Protein AF-A0A9Q0C7I3-F1 (afdb_monomer_lite)

Organism: NCBI:txid2022672

InterPro domains:
  IPR010285 DNA helicase Pif1-like, DEAD-box helicase domain [PF05970] (294-351)
  IPR010285 DNA helicase Pif1-like, DEAD-box helicase domain [PF05970] (352-401)
  IPR027417 P-loop containing nucleoside triphosphate hydrolase [G3DSA:3.40.50.300] (268-372)
  IPR027417 P-loop containing nucleoside triphosphate hydrolase [SSF52540] (274-359)
  IPR027417 P-loop containing nucleoside triphosphate hydrolase [SSF52540] (357-584)
  IPR049163 DNA helicase Pif1-like, 2B domain [PF21530] (507-552)

Structure (mmCIF, N/CA/C/O backbone):
data_AF-A0A9Q0C7I3-F1
#
_entry.id   AF-A0A9Q0C7I3-F1
#
loop_
_atom_site.group_PDB
_atom_site.id
_atom_site.type_symbol
_atom_site.label_atom_id
_atom_site.label_alt_id
_atom_site.label_comp_id
_atom_site.label_asym_id
_atom_site.label_entity_id
_atom_site.label_seq_id
_atom_site.pdbx_PDB_ins_code
_atom_site.Cartn_x
_atom_site.Cartn_y
_atom_site.Cartn_z
_atom_site.occupancy
_atom_site.B_iso_or_equiv
_atom_site.auth_seq_id
_atom_site.auth_comp_id
_atom_site.auth_asym_id
_atom_site.auth_atom_id
_atom_site.pdbx_PDB_model_num
ATOM 1 N N . MET A 1 1 ? 15.191 11.460 -2.796 1.00 31.39 1 MET A N 1
ATOM 2 C CA . MET A 1 1 ? 16.298 12.140 -2.092 1.00 31.39 1 MET A CA 1
ATOM 3 C C . MET A 1 1 ? 16.583 11.337 -0.834 1.00 31.39 1 MET A C 1
ATOM 5 O O . MET A 1 1 ? 15.629 10.972 -0.154 1.00 31.39 1 MET A O 1
ATOM 9 N N . VAL A 1 2 ? 17.841 10.972 -0.588 1.00 26.19 2 VAL A N 1
ATOM 10 C CA . VAL A 1 2 ? 18.255 10.354 0.676 1.00 26.19 2 VAL A CA 1
ATOM 11 C C . VAL A 1 2 ? 18.766 11.490 1.557 1.00 26.19 2 VAL A C 1
ATOM 13 O O . VAL A 1 2 ? 19.834 12.026 1.282 1.00 26.19 2 VAL A O 1
ATOM 16 N N . SER A 1 3 ? 17.993 11.907 2.557 1.00 25.56 3 SER A N 1
ATOM 17 C CA . SER A 1 3 ? 18.475 12.860 3.561 1.00 25.56 3 SER A CA 1
ATOM 18 C C . SER A 1 3 ? 19.121 12.071 4.692 1.00 25.56 3 SER A C 1
ATOM 20 O O . SER A 1 3 ? 18.460 11.329 5.416 1.00 25.56 3 SER A O 1
ATOM 22 N N . ILE A 1 4 ? 20.434 12.200 4.840 1.00 27.84 4 ILE A N 1
ATOM 23 C CA . ILE A 1 4 ? 21.172 11.635 5.970 1.00 27.84 4 ILE A CA 1
ATOM 24 C C . ILE A 1 4 ? 21.236 12.733 7.023 1.00 27.84 4 ILE A C 1
ATOM 26 O O . ILE A 1 4 ? 21.999 13.687 6.884 1.00 27.84 4 ILE A O 1
ATOM 30 N N . PHE A 1 5 ? 20.402 12.629 8.057 1.00 24.33 5 PHE A N 1
ATOM 31 C CA . PHE A 1 5 ? 20.504 13.514 9.212 1.00 24.33 5 PHE A CA 1
ATOM 32 C C . PHE A 1 5 ? 21.532 12.966 10.200 1.00 24.33 5 PHE A C 1
ATOM 34 O O . PHE A 1 5 ? 21.528 11.789 10.562 1.00 24.33 5 PHE A O 1
ATOM 41 N N . ARG A 1 6 ? 22.411 13.858 10.654 1.00 29.53 6 ARG A N 1
ATOM 42 C CA . ARG A 1 6 ? 23.309 13.632 11.781 1.00 29.53 6 ARG A CA 1
ATOM 43 C C . ARG A 1 6 ? 22.467 13.612 13.057 1.00 29.53 6 ARG A C 1
ATOM 45 O O . ARG A 1 6 ? 22.020 14.665 13.495 1.00 29.53 6 ARG A O 1
ATOM 52 N N . ALA A 1 7 ? 22.291 12.447 13.675 1.00 23.64 7 ALA A N 1
ATOM 53 C CA . ALA A 1 7 ? 21.997 12.414 15.102 1.00 23.64 7 ALA A CA 1
ATOM 54 C C . ALA A 1 7 ? 23.255 12.928 15.819 1.00 23.64 7 ALA A C 1
ATOM 56 O O . ALA A 1 7 ? 24.345 12.378 15.653 1.00 23.64 7 ALA A O 1
ATOM 57 N N . SER A 1 8 ? 23.154 14.059 16.508 1.00 28.06 8 SER A N 1
ATOM 58 C CA . SER A 1 8 ? 24.233 14.550 17.356 1.00 28.06 8 SER A CA 1
ATOM 59 C C . SER A 1 8 ? 24.378 13.624 18.560 1.00 28.06 8 SER A C 1
ATOM 61 O O . SER A 1 8 ? 23.468 13.544 19.382 1.00 28.06 8 SER A O 1
ATOM 63 N N . ASP A 1 9 ? 25.534 12.969 18.670 1.00 28.48 9 ASP A N 1
ATOM 64 C CA . ASP A 1 9 ? 26.013 12.349 19.903 1.00 28.48 9 ASP A CA 1
ATOM 65 C C . ASP A 1 9 ? 26.082 13.420 21.004 1.00 28.48 9 ASP A C 1
ATOM 67 O O . ASP A 1 9 ? 27.044 14.186 21.088 1.00 28.48 9 ASP A O 1
ATOM 71 N N . GLN A 1 10 ? 25.062 13.494 21.854 1.00 29.67 10 GLN A N 1
ATOM 72 C CA . GLN A 1 10 ? 25.203 14.060 23.191 1.00 29.67 10 GLN A CA 1
ATOM 73 C C . GLN A 1 10 ? 25.074 12.934 24.207 1.00 29.67 10 GLN A C 1
ATOM 75 O O . GLN A 1 10 ? 24.048 12.739 24.850 1.00 29.67 10 GLN A O 1
ATOM 80 N N . SER A 1 11 ? 26.167 12.196 24.369 1.00 26.83 11 SER A N 1
ATOM 81 C CA . SER A 1 11 ? 26.407 11.428 25.581 1.00 26.83 11 SER A CA 1
ATOM 82 C C . SER A 1 11 ? 27.873 11.553 25.993 1.00 26.83 11 SER A C 1
ATOM 84 O O . SER A 1 11 ? 28.754 10.945 25.393 1.00 26.83 11 SER A O 1
ATOM 86 N N . GLN A 1 12 ? 28.049 12.302 27.086 1.00 29.92 12 GLN A N 1
ATOM 87 C CA . GLN A 1 12 ? 29.134 12.277 28.074 1.00 29.92 12 GLN A CA 1
ATOM 88 C C . GLN A 1 12 ? 30.367 13.178 27.879 1.00 29.92 12 GLN A C 1
ATOM 90 O O . GLN A 1 12 ? 31.327 12.838 27.199 1.00 29.92 12 GLN A O 1
ATOM 95 N N . SER A 1 13 ? 30.432 14.215 28.721 1.00 27.03 13 SER A N 1
ATOM 96 C CA . SER A 1 13 ? 31.538 14.357 29.680 1.00 27.03 13 SER A CA 1
ATOM 97 C C . SER A 1 13 ? 31.042 15.058 30.948 1.00 27.03 13 SER A C 1
ATOM 99 O O . SER A 1 13 ? 30.406 16.107 30.868 1.00 27.03 13 SER A O 1
ATOM 101 N N . GLY A 1 14 ? 31.287 14.444 32.105 1.00 26.97 14 GLY A N 1
ATOM 102 C CA . GLY A 1 14 ? 30.760 14.872 33.395 1.00 26.97 14 GLY A CA 1
ATOM 103 C C . GLY A 1 14 ? 31.579 15.923 34.157 1.00 26.97 14 GLY A C 1
ATOM 104 O O . GLY A 1 14 ? 32.750 16.157 33.882 1.00 26.97 14 GLY A O 1
ATOM 105 N N . GLN A 1 15 ? 30.892 16.425 35.192 1.00 30.31 15 GLN A N 1
ATOM 106 C CA . GLN A 1 15 ? 31.330 17.008 36.471 1.00 30.31 15 GLN A CA 1
ATOM 107 C C . GLN A 1 15 ? 32.032 18.380 36.493 1.00 30.31 15 GLN A C 1
ATOM 109 O O . GLN A 1 15 ? 33.245 18.469 36.361 1.00 30.31 15 GLN A O 1
ATOM 114 N N . GLN A 1 16 ? 31.284 19.412 36.922 1.00 26.98 16 GLN A N 1
ATOM 115 C CA . GLN A 1 16 ? 31.350 19.910 38.311 1.00 26.98 16 GLN A CA 1
ATOM 116 C C . GLN A 1 16 ? 30.148 20.816 38.692 1.00 26.98 16 GLN A C 1
ATOM 118 O O . GLN A 1 16 ? 29.908 21.847 38.083 1.00 26.98 16 GLN A O 1
ATOM 123 N N . SER A 1 17 ? 29.435 20.379 39.741 1.00 30.11 17 SER A N 1
ATOM 124 C CA . SER A 1 17 ? 28.739 21.119 40.821 1.00 30.11 17 SER A CA 1
ATOM 125 C C . SER A 1 17 ? 27.754 22.287 40.574 1.00 30.11 17 SER A C 1
ATOM 127 O O . SER A 1 17 ? 28.146 23.398 40.249 1.00 30.11 17 SER A O 1
ATOM 129 N N . GLN A 1 18 ? 26.528 22.012 41.055 1.00 34.16 18 GLN A N 1
ATOM 130 C CA . GLN A 1 18 ? 25.550 22.859 41.770 1.00 34.16 18 GLN A CA 1
ATOM 131 C C . GLN A 1 18 ? 24.755 23.932 41.009 1.00 34.16 18 GLN A C 1
ATOM 133 O O . GLN A 1 18 ? 25.268 24.971 40.616 1.00 34.16 18 GLN A O 1
ATOM 138 N N . GLY A 1 19 ? 23.435 23.714 40.979 1.00 32.53 19 GLY A N 1
ATOM 139 C CA . GLY A 1 19 ? 22.416 24.714 40.669 1.00 32.53 19 GLY A CA 1
ATOM 140 C C . GLY A 1 19 ? 21.242 24.090 39.927 1.00 32.53 19 GLY A C 1
ATOM 141 O O . GLY A 1 19 ? 21.318 23.874 38.726 1.00 32.53 19 GLY A O 1
ATOM 142 N N . SER A 1 20 ? 20.167 23.770 40.644 1.00 45.53 20 SER A N 1
ATOM 143 C CA . SER A 1 20 ? 18.878 23.377 40.075 1.00 45.53 20 SER A CA 1
ATOM 144 C C . SER A 1 20 ? 18.340 24.487 39.165 1.00 45.53 20 SER A C 1
ATOM 146 O O . SER A 1 20 ? 17.873 25.512 39.660 1.00 45.53 20 SER A O 1
ATOM 148 N N . GLN A 1 21 ? 18.392 24.278 37.854 1.00 36.25 21 GLN A N 1
ATOM 149 C CA . GLN A 1 21 ? 17.545 24.981 36.899 1.00 36.25 21 GLN A CA 1
ATOM 150 C C . GLN A 1 21 ? 16.859 23.931 36.036 1.00 36.25 21 GLN A C 1
ATOM 152 O O . GLN A 1 21 ? 17.516 23.172 35.325 1.00 36.25 21 GLN A O 1
ATOM 157 N N . GLU A 1 22 ? 15.534 23.867 36.164 1.00 38.97 22 GLU A N 1
ATOM 158 C CA . GLU A 1 22 ? 14.659 23.209 35.203 1.00 38.97 22 GLU A CA 1
ATOM 159 C C . GLU A 1 22 ? 15.019 23.729 33.812 1.00 38.97 22 GLU A C 1
ATOM 161 O O . GLU A 1 22 ? 14.929 24.927 33.536 1.00 38.97 22 GLU A O 1
ATOM 166 N N . THR A 1 23 ? 15.479 22.841 32.936 1.00 41.00 23 THR A N 1
ATOM 167 C CA . THR A 1 23 ? 15.562 23.150 31.513 1.00 41.00 23 THR A CA 1
ATOM 168 C C . THR A 1 23 ? 14.133 23.332 31.023 1.00 41.00 23 THR A C 1
ATOM 170 O O . THR A 1 23 ? 13.414 22.349 30.858 1.00 41.00 23 THR A O 1
ATOM 173 N N . VAL A 1 24 ? 13.715 24.587 30.861 1.00 42.91 24 VAL A N 1
ATOM 174 C CA . VAL A 1 24 ? 12.433 24.953 30.257 1.00 42.91 24 VAL A CA 1
ATOM 175 C C . VAL A 1 24 ? 12.429 24.393 28.838 1.00 42.91 24 VAL A C 1
ATOM 177 O O . VAL A 1 24 ? 13.184 24.850 27.983 1.00 42.91 24 VAL A O 1
ATOM 180 N N . ILE A 1 25 ? 11.628 23.352 28.625 1.00 49.97 25 ILE A N 1
ATOM 181 C CA . ILE A 1 25 ? 11.340 22.809 27.301 1.00 49.97 25 ILE A CA 1
ATOM 182 C C . ILE A 1 25 ? 10.334 23.769 26.668 1.00 49.97 25 ILE A C 1
ATOM 184 O O . ILE A 1 25 ? 9.225 23.935 27.174 1.00 49.97 25 ILE A O 1
ATOM 188 N N . ASP A 1 26 ? 10.747 24.451 25.604 1.00 52.53 26 ASP A N 1
ATOM 189 C CA . ASP A 1 26 ? 9.880 25.347 24.843 1.00 52.53 26 ASP A CA 1
ATOM 190 C C . ASP A 1 26 ? 9.065 24.524 23.837 1.00 52.53 26 ASP A C 1
ATOM 192 O O . ASP A 1 26 ? 9.422 24.374 22.667 1.00 52.53 26 ASP A O 1
ATOM 196 N N . GLU A 1 27 ? 7.955 23.965 24.323 1.00 40.31 27 GLU A N 1
ATOM 197 C CA . GLU A 1 27 ? 7.018 23.164 23.527 1.00 40.31 27 GLU A CA 1
ATOM 198 C C . GLU A 1 27 ? 6.458 23.937 22.317 1.00 40.31 27 GLU A C 1
ATOM 200 O O . GLU A 1 27 ? 6.069 23.332 21.318 1.00 40.31 27 GLU A O 1
ATOM 205 N N . VAL A 1 28 ? 6.437 25.277 22.373 1.00 41.25 28 VAL A N 1
ATOM 206 C CA . VAL A 1 28 ? 5.952 26.131 21.281 1.00 41.25 28 VAL A CA 1
ATOM 207 C C . VAL A 1 28 ? 6.974 26.183 20.150 1.00 41.25 28 VAL A C 1
ATOM 209 O O . VAL A 1 28 ? 6.591 26.095 18.982 1.00 41.25 28 VAL A O 1
ATOM 212 N N . PHE A 1 29 ? 8.264 26.283 20.471 1.00 42.56 29 PHE A N 1
ATOM 213 C CA . PHE A 1 29 ? 9.329 26.258 19.468 1.00 42.56 29 PHE A CA 1
ATOM 214 C C . PHE A 1 29 ? 9.472 24.869 18.827 1.00 42.56 29 PHE A C 1
ATOM 216 O O . PHE A 1 29 ? 9.542 24.768 17.600 1.00 42.56 29 PHE A O 1
ATOM 223 N N . ASP A 1 30 ? 9.383 23.801 19.625 1.00 44.53 30 ASP A N 1
ATOM 224 C CA . ASP A 1 30 ? 9.404 22.415 19.132 1.00 44.53 30 ASP A CA 1
ATOM 225 C C . ASP A 1 30 ? 8.182 22.087 18.246 1.00 44.53 30 ASP A C 1
ATOM 227 O O . ASP A 1 30 ? 8.297 21.363 17.251 1.00 44.53 30 ASP A O 1
ATOM 231 N N . TYR A 1 31 ? 7.011 22.666 18.539 1.00 41.81 31 TYR A N 1
ATOM 232 C CA . TYR A 1 31 ? 5.816 22.555 17.694 1.00 41.81 31 TYR A CA 1
ATOM 233 C C . TYR A 1 31 ? 5.940 23.332 16.368 1.00 41.81 31 TYR A C 1
ATOM 235 O O . TYR A 1 31 ? 5.395 22.906 15.343 1.00 41.81 31 TYR A O 1
ATOM 243 N N . LEU A 1 32 ? 6.664 24.457 16.355 1.00 37.50 32 LEU A N 1
ATOM 244 C CA . LEU A 1 32 ? 6.878 25.276 15.156 1.00 37.50 32 LEU A CA 1
ATOM 245 C C . LEU A 1 32 ? 7.909 24.662 14.193 1.00 37.50 32 LEU A C 1
ATOM 247 O O . LEU A 1 32 ? 7.682 24.705 12.981 1.00 37.50 32 LEU A O 1
ATOM 251 N N . ASP A 1 33 ? 8.965 24.021 14.702 1.00 41.06 33 ASP A N 1
ATOM 252 C CA . ASP A 1 33 ? 9.995 23.350 13.885 1.00 41.06 33 ASP A CA 1
ATOM 253 C C . ASP A 1 33 ? 9.504 22.045 13.217 1.00 41.06 33 ASP A C 1
ATOM 255 O O . ASP A 1 33 ? 10.132 21.533 12.288 1.00 41.06 33 ASP A O 1
ATOM 259 N N . CYS A 1 34 ? 8.338 21.525 13.619 1.00 38.28 34 CYS A N 1
ATOM 260 C CA . CYS A 1 34 ? 7.758 20.287 13.084 1.00 38.28 34 CYS A CA 1
ATOM 261 C C . CYS A 1 34 ? 6.743 20.480 11.937 1.00 38.28 34 CYS A C 1
ATOM 263 O O . CYS A 1 34 ? 6.121 19.506 11.501 1.00 38.28 34 CYS A O 1
ATOM 265 N N . ARG A 1 35 ? 6.554 21.695 11.398 1.00 36.16 35 ARG A N 1
ATOM 266 C CA . ARG A 1 35 ? 5.652 21.906 10.248 1.00 36.16 35 ARG A CA 1
ATOM 267 C C . ARG A 1 35 ? 6.379 21.787 8.914 1.00 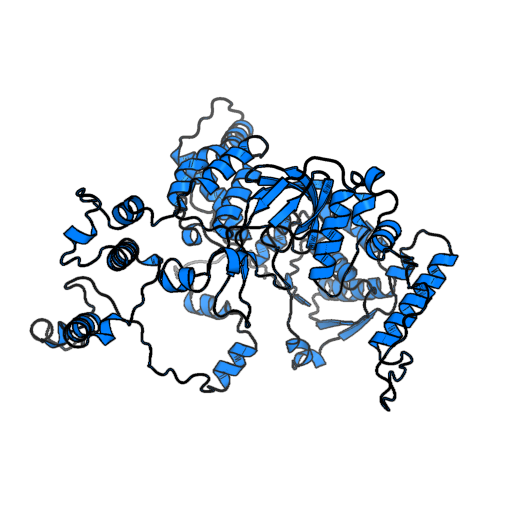36.16 35 ARG A C 1
ATOM 269 O O . ARG A 1 35 ? 7.110 22.679 8.494 1.00 36.16 35 ARG A O 1
ATOM 276 N N . TYR A 1 36 ? 6.067 20.726 8.176 1.00 37.75 36 TYR A N 1
ATOM 277 C CA . TYR A 1 36 ? 6.331 20.667 6.742 1.00 37.75 36 TYR A CA 1
ATOM 278 C C . TYR A 1 36 ? 5.370 21.630 6.027 1.00 37.75 36 TYR A C 1
ATOM 280 O O . TYR A 1 36 ? 4.246 21.265 5.690 1.00 37.75 36 TYR A O 1
ATOM 288 N N . LEU A 1 37 ? 5.775 22.886 5.828 1.00 35.97 37 LEU A N 1
ATOM 289 C CA . LEU A 1 37 ? 5.039 23.791 4.947 1.00 35.97 37 LEU A CA 1
ATOM 290 C C . LEU A 1 37 ? 5.336 23.386 3.499 1.00 35.97 37 LEU A C 1
ATOM 292 O O . LEU A 1 37 ? 6.478 23.461 3.043 1.00 35.97 37 LEU A O 1
ATOM 296 N N . THR A 1 38 ? 4.322 22.933 2.764 1.00 42.56 38 THR A N 1
ATOM 297 C CA . THR A 1 38 ? 4.484 22.684 1.328 1.00 42.56 38 THR A CA 1
ATOM 298 C C . THR A 1 38 ? 4.770 24.006 0.607 1.00 42.56 38 THR A C 1
ATOM 300 O O . THR A 1 38 ? 4.348 25.075 1.053 1.00 42.56 38 THR A O 1
ATOM 303 N N . ALA A 1 39 ? 5.475 23.960 -0.529 1.00 40.97 39 ALA A N 1
ATOM 304 C CA . ALA A 1 39 ? 5.771 25.164 -1.314 1.00 40.97 39 ALA A CA 1
ATOM 305 C C . ALA A 1 39 ? 4.495 25.944 -1.700 1.00 40.97 39 ALA A C 1
ATOM 307 O O . ALA A 1 39 ? 4.523 27.169 -1.770 1.00 40.97 39 ALA A O 1
ATOM 308 N N . LEU A 1 40 ? 3.372 25.241 -1.879 1.00 43.88 40 LEU A N 1
ATOM 309 C CA . LEU A 1 40 ? 2.057 25.826 -2.146 1.00 43.88 40 LEU A CA 1
ATOM 310 C C . LEU A 1 40 ? 1.542 26.643 -0.953 1.00 43.88 40 LEU A C 1
ATOM 312 O O . LEU A 1 40 ? 1.118 27.784 -1.126 1.00 43.88 40 LEU A O 1
ATOM 316 N N . GLU A 1 41 ? 1.648 26.107 0.264 1.00 43.38 41 GLU A N 1
ATOM 317 C CA . GLU A 1 41 ? 1.209 26.816 1.468 1.00 43.38 41 GLU A CA 1
ATOM 318 C C . GLU A 1 41 ? 2.140 27.983 1.836 1.00 43.38 41 GLU A C 1
ATOM 320 O O . GLU A 1 41 ? 1.686 29.015 2.329 1.00 43.38 41 GLU A O 1
ATOM 325 N N . ALA A 1 42 ? 3.436 27.869 1.529 1.00 46.16 42 ALA A N 1
ATOM 326 C CA . ALA A 1 42 ? 4.400 28.945 1.747 1.00 46.16 42 ALA A CA 1
ATOM 327 C C . ALA A 1 42 ? 4.129 30.128 0.810 1.00 46.16 42 ALA A C 1
ATOM 329 O O . ALA A 1 42 ? 4.097 31.271 1.262 1.00 46.16 42 ALA A O 1
ATOM 330 N N . ILE A 1 43 ? 3.865 29.852 -0.473 1.00 48.31 43 ILE A N 1
ATOM 331 C CA . ILE A 1 43 ? 3.477 30.857 -1.472 1.00 48.31 43 ILE A CA 1
ATOM 332 C C . ILE A 1 43 ? 2.146 31.515 -1.082 1.00 48.31 43 ILE A C 1
ATOM 334 O O . ILE A 1 43 ? 2.038 32.739 -1.131 1.00 48.31 43 ILE A O 1
ATOM 338 N N . TRP A 1 44 ? 1.158 30.748 -0.616 1.00 51.50 44 TRP A N 1
ATOM 339 C CA . TRP A 1 44 ? -0.116 31.309 -0.158 1.00 51.50 44 TRP A CA 1
ATOM 340 C C . TRP A 1 44 ? 0.056 32.312 0.993 1.00 51.50 44 TRP A C 1
ATOM 342 O O . TRP A 1 44 ? -0.453 33.434 0.921 1.00 51.50 44 TRP A O 1
ATOM 352 N N . ARG A 1 45 ? 0.829 31.945 2.024 1.00 44.84 45 ARG A N 1
ATOM 353 C CA . ARG A 1 45 ? 1.078 32.817 3.184 1.00 44.84 45 ARG A CA 1
ATOM 354 C C . ARG A 1 45 ? 1.912 34.051 2.836 1.00 44.84 45 ARG A C 1
ATOM 356 O O . ARG A 1 45 ? 1.700 35.100 3.438 1.00 44.84 45 ARG A O 1
ATOM 363 N N . LEU A 1 46 ? 2.839 33.937 1.881 1.00 43.78 46 LEU A N 1
ATOM 364 C CA . LEU A 1 46 ? 3.705 35.038 1.442 1.00 43.78 46 LEU A CA 1
ATOM 365 C C . LEU A 1 46 ? 2.968 36.096 0.620 1.00 43.78 46 LEU A C 1
ATOM 367 O O . LEU A 1 46 ? 3.277 37.278 0.748 1.00 43.78 46 LEU A O 1
ATOM 371 N N . PHE A 1 47 ? 2.014 35.690 -0.218 1.00 50.56 47 PHE A N 1
ATOM 372 C CA . PHE A 1 47 ? 1.357 36.611 -1.147 1.00 50.56 47 PHE A CA 1
ATOM 373 C C . PHE A 1 47 ? -0.046 37.057 -0.720 1.00 50.56 47 PHE A C 1
ATOM 375 O O . PHE A 1 47 ? -0.591 37.949 -1.365 1.00 50.56 47 PHE A O 1
ATOM 382 N N . GLN A 1 48 ? -0.621 36.479 0.348 1.00 46.50 48 GLN A N 1
ATOM 383 C CA . GLN A 1 48 ? -1.959 36.821 0.868 1.00 46.50 48 GLN A CA 1
ATOM 384 C C . GLN A 1 48 ? -3.013 36.985 -0.241 1.00 46.50 48 GLN A C 1
ATOM 386 O O . GLN A 1 48 ? -3.827 37.910 -0.227 1.00 46.50 48 GLN A O 1
ATOM 391 N N . TYR A 1 49 ? -2.995 36.106 -1.243 1.00 48.44 49 TYR A N 1
ATOM 392 C CA . TYR A 1 49 ? -4.020 36.145 -2.277 1.00 48.44 49 TYR A CA 1
ATOM 393 C C . TYR A 1 49 ? -5.385 35.858 -1.637 1.00 48.44 49 TYR A C 1
ATOM 395 O O . TYR A 1 49 ? -5.543 34.876 -0.911 1.00 48.44 49 TYR A O 1
ATOM 403 N N . ASN A 1 50 ? -6.380 36.706 -1.908 1.00 43.06 50 ASN A N 1
ATOM 404 C CA . ASN A 1 50 ? -7.773 36.421 -1.568 1.00 43.06 50 ASN A CA 1
ATOM 405 C C . ASN A 1 50 ? -8.258 35.284 -2.474 1.00 43.06 50 ASN A C 1
ATOM 407 O O . ASN A 1 50 ? -8.602 35.528 -3.628 1.00 43.06 50 ASN A O 1
ATOM 411 N N . ILE A 1 51 ? -8.233 34.044 -1.978 1.00 45.00 51 ILE A N 1
ATOM 412 C CA . ILE A 1 51 ? -8.605 32.864 -2.779 1.00 45.00 51 ILE A CA 1
ATOM 413 C C . ILE A 1 51 ? -10.120 32.609 -2.742 1.00 45.00 51 ILE A C 1
ATOM 415 O O . ILE A 1 51 ? -10.673 32.059 -3.689 1.00 45.00 51 ILE A O 1
ATOM 419 N N . HIS A 1 52 ? -10.824 33.074 -1.704 1.00 43.06 52 HIS A N 1
ATOM 420 C CA . HIS A 1 52 ? -12.266 32.865 -1.570 1.00 43.06 52 HIS A CA 1
ATOM 421 C C . HIS A 1 52 ? -12.987 34.120 -1.080 1.00 43.06 52 HIS A C 1
ATOM 423 O O . HIS A 1 52 ? -12.539 34.797 -0.157 1.00 43.06 52 HIS A O 1
ATOM 429 N N . TYR A 1 53 ? -14.141 34.387 -1.688 1.00 40.25 53 TYR A N 1
ATOM 430 C CA . TYR A 1 53 ? -15.211 35.163 -1.079 1.00 40.25 53 TYR A CA 1
ATOM 431 C C . TYR A 1 53 ? -16.267 34.146 -0.644 1.00 40.25 53 TYR A C 1
ATOM 433 O O . TYR A 1 53 ? -16.802 33.432 -1.491 1.00 40.25 53 TYR A O 1
ATOM 441 N N . SER A 1 54 ? -16.550 34.037 0.652 1.00 38.62 54 SER A N 1
ATOM 442 C CA . SER A 1 54 ? -17.643 33.183 1.123 1.00 38.62 54 SER A CA 1
ATOM 443 C C . SER A 1 54 ? -18.927 33.998 1.101 1.00 38.62 54 SER A C 1
ATOM 445 O O . SER A 1 54 ? -19.087 34.922 1.897 1.00 38.62 54 SER A O 1
ATOM 447 N N . HIS A 1 55 ? -19.827 33.676 0.172 1.00 35.78 55 HIS A N 1
ATOM 448 C CA . HIS A 1 55 ? -21.203 34.151 0.208 1.00 35.78 55 HIS A CA 1
ATOM 449 C C . HIS A 1 55 ? -22.142 32.943 0.313 1.00 35.78 55 HIS A C 1
ATOM 451 O O . HIS A 1 55 ? -22.259 32.190 -0.653 1.00 35.78 55 HIS A O 1
ATOM 457 N N . PRO A 1 56 ? -22.867 32.790 1.434 1.00 47.72 56 PRO A N 1
ATOM 458 C CA . PRO A 1 56 ? -22.821 33.624 2.642 1.00 47.72 56 PRO A CA 1
ATOM 459 C C . PRO A 1 56 ? -21.550 33.399 3.484 1.00 47.72 56 PRO A C 1
ATOM 461 O O . PRO A 1 56 ? -20.874 32.379 3.362 1.00 47.72 56 PRO A O 1
ATOM 464 N N . THR A 1 57 ? -21.221 34.363 4.346 1.00 46.28 57 THR A N 1
ATOM 465 C CA . THR A 1 57 ? -20.143 34.231 5.335 1.00 46.28 57 THR A CA 1
ATOM 466 C C . THR A 1 57 ? -20.503 33.129 6.334 1.00 46.28 57 THR A C 1
ATOM 468 O O . THR A 1 57 ? -21.528 33.230 7.005 1.00 46.28 57 THR A O 1
ATOM 471 N N . VAL A 1 58 ? -19.672 32.091 6.450 1.00 50.47 58 VAL A N 1
ATOM 472 C CA . VAL A 1 58 ? -19.854 31.003 7.425 1.00 50.47 58 VAL A CA 1
ATOM 473 C C . VAL A 1 58 ? -18.858 31.195 8.569 1.00 50.47 58 VAL A C 1
ATOM 475 O O . VAL A 1 58 ? -17.648 31.141 8.356 1.00 50.47 58 VAL A O 1
ATOM 478 N N . GLU A 1 59 ? -19.360 31.419 9.783 1.00 49.47 59 GLU A N 1
ATOM 479 C CA . GLU A 1 59 ? -18.566 31.470 11.017 1.00 49.47 59 GLU A CA 1
ATOM 480 C C . GLU A 1 59 ? -18.949 30.297 11.928 1.00 49.47 59 GLU A C 1
ATOM 482 O O . GLU A 1 59 ? -20.131 29.980 12.064 1.00 49.47 59 GLU A O 1
ATOM 487 N N . ARG A 1 60 ? -17.968 29.667 12.594 1.00 49.03 60 ARG A N 1
ATOM 488 C CA . ARG A 1 60 ? -18.256 28.650 13.620 1.00 49.03 60 ARG A CA 1
ATOM 489 C C . ARG A 1 60 ? -19.000 29.302 14.789 1.00 49.03 60 ARG A C 1
ATOM 491 O O . ARG A 1 60 ? -18.505 30.272 15.368 1.00 49.03 60 ARG A O 1
ATOM 498 N N . LEU A 1 61 ? -20.171 28.763 15.133 1.00 52.31 61 LEU A N 1
ATOM 499 C CA . LEU A 1 61 ? -20.976 29.220 16.263 1.00 52.31 61 LEU A CA 1
ATOM 500 C C . LEU A 1 61 ? -20.364 28.696 17.577 1.00 52.31 61 LEU A C 1
ATOM 502 O O . LEU A 1 61 ? -20.295 27.482 17.750 1.00 52.31 61 LEU A O 1
ATOM 506 N N . PRO A 1 62 ? -19.914 29.562 18.501 1.00 54.00 62 PRO A N 1
ATOM 507 C CA . PRO A 1 62 ? -19.486 29.142 19.832 1.00 54.00 62 PRO A CA 1
ATOM 508 C C . PRO A 1 62 ? -20.685 28.603 20.616 1.00 54.00 62 PRO A C 1
ATOM 510 O O . PRO A 1 62 ? -21.729 29.260 20.654 1.00 54.00 62 PRO A O 1
ATOM 513 N N . ILE A 1 63 ? -20.530 27.422 21.214 1.00 54.91 63 ILE A N 1
ATOM 514 C CA . ILE A 1 63 ? -21.557 26.743 22.009 1.00 54.91 63 ILE A CA 1
ATOM 515 C C . ILE A 1 63 ? -21.073 26.695 23.455 1.00 54.91 63 ILE A C 1
ATOM 517 O O . ILE A 1 63 ? -19.933 26.317 23.708 1.00 54.91 63 ILE A O 1
ATOM 521 N N . ASP A 1 64 ? -21.954 27.056 24.381 1.00 59.91 64 ASP A N 1
ATOM 522 C CA . ASP A 1 64 ? -21.702 27.050 25.818 1.00 59.91 64 ASP A CA 1
ATOM 523 C C . ASP A 1 64 ? -22.891 26.369 26.522 1.00 59.91 64 ASP A C 1
ATOM 525 O O . ASP A 1 64 ? -24.029 26.466 26.047 1.00 59.91 64 ASP A O 1
ATOM 529 N N . LEU A 1 65 ? -22.655 25.701 27.657 1.00 56.38 65 LEU A N 1
ATOM 530 C CA . LEU A 1 65 ? -23.732 25.162 28.497 1.00 56.38 65 LEU A CA 1
ATOM 531 C C . LEU A 1 65 ? -24.512 26.301 29.190 1.00 56.38 65 LEU A C 1
ATOM 533 O O . LEU A 1 65 ? -23.982 27.409 29.347 1.00 56.38 65 LEU A O 1
ATOM 537 N N . PRO A 1 66 ? -25.772 26.076 29.620 1.00 60.12 66 PRO A N 1
ATOM 538 C CA . PRO A 1 66 ? -26.557 27.097 30.309 1.00 60.12 66 PRO A CA 1
ATOM 539 C C . PRO A 1 66 ? -25.806 27.687 31.512 1.00 60.12 66 PRO A C 1
ATOM 541 O O . PRO A 1 66 ? -25.496 26.978 32.463 1.00 60.12 66 PRO A O 1
ATOM 544 N N . PHE A 1 67 ? -25.556 29.001 31.471 1.00 62.28 67 PHE A N 1
ATOM 545 C CA . PHE A 1 67 ? -24.803 29.775 32.475 1.00 62.28 67 PHE A CA 1
ATOM 546 C C . PHE A 1 67 ? -23.290 29.502 32.561 1.00 62.28 67 PHE A C 1
ATOM 548 O O . PHE A 1 67 ? -22.636 30.060 33.440 1.00 62.28 67 PHE A O 1
ATOM 555 N N . GLU A 1 68 ? -22.719 28.734 31.631 1.00 67.06 68 GLU A N 1
ATOM 556 C CA . GLU A 1 68 ? -21.277 28.443 31.564 1.00 67.06 68 GLU A CA 1
ATOM 557 C C . GLU A 1 68 ? -20.564 29.189 30.424 1.00 67.06 68 GLU A C 1
ATOM 559 O O . GLU A 1 68 ? -19.498 28.790 29.962 1.00 67.06 68 GLU A O 1
ATOM 564 N N . ASN A 1 69 ? -21.140 30.294 29.948 1.00 67.75 69 ASN A N 1
ATOM 565 C CA . ASN A 1 69 ? -20.538 31.077 28.879 1.00 67.75 69 ASN A CA 1
ATOM 566 C C . ASN A 1 69 ? -19.322 31.878 29.363 1.00 67.75 69 ASN A C 1
ATOM 568 O O . ASN A 1 69 ? -19.355 32.549 30.397 1.00 67.75 69 ASN A O 1
ATOM 572 N N . ASN A 1 70 ? -18.257 31.877 28.564 1.00 68.31 70 ASN A N 1
ATOM 573 C CA . ASN A 1 70 ? -17.066 32.669 28.857 1.00 68.31 70 ASN A CA 1
ATOM 574 C C . ASN A 1 70 ? -17.343 34.171 28.671 1.00 68.31 70 ASN A C 1
ATOM 576 O O . ASN A 1 70 ? -17.813 34.608 27.619 1.00 68.31 70 ASN A O 1
ATOM 580 N N . ILE A 1 71 ? -17.015 34.981 29.683 1.00 68.44 71 ILE A N 1
ATOM 581 C CA . ILE A 1 71 ? -17.159 36.444 29.651 1.00 68.44 71 ILE A CA 1
ATOM 582 C C . ILE A 1 71 ? -15.772 37.075 29.737 1.00 68.44 71 ILE A C 1
ATOM 584 O O . ILE A 1 71 ? -15.041 36.866 30.702 1.00 68.44 71 ILE A O 1
ATOM 588 N N . VAL A 1 72 ? -15.420 37.885 28.739 1.00 69.00 72 VAL A N 1
ATOM 589 C CA . VAL A 1 72 ? -14.183 38.671 28.752 1.00 69.00 72 VAL A CA 1
ATOM 590 C C . VAL A 1 72 ? -14.448 39.998 29.456 1.00 69.00 72 VAL A C 1
ATOM 592 O O . VAL A 1 72 ? -15.312 40.769 29.042 1.00 69.00 72 VAL A O 1
ATOM 595 N N . PHE A 1 73 ? -13.681 40.283 30.502 1.00 74.81 73 PHE A N 1
ATOM 596 C CA . PHE A 1 73 ? -13.726 41.543 31.238 1.00 74.81 73 PHE A CA 1
ATOM 597 C C . PHE A 1 73 ? -12.309 42.054 31.490 1.00 74.81 73 PHE A C 1
ATOM 599 O O . PHE A 1 73 ? -11.327 41.334 31.318 1.00 74.81 73 PHE A O 1
ATOM 606 N N . ARG A 1 74 ? -12.192 43.331 31.852 1.00 73.19 74 ARG A N 1
ATOM 607 C CA . ARG A 1 74 ? -10.903 43.928 32.226 1.00 73.19 74 ARG A CA 1
ATOM 608 C C . ARG A 1 74 ? -10.686 43.773 33.724 1.00 73.19 74 ARG A C 1
ATOM 610 O O . ARG A 1 74 ? -11.635 43.947 34.481 1.00 73.19 74 ARG A O 1
ATOM 617 N N . ASP A 1 75 ? -9.440 43.593 34.150 1.00 70.88 75 ASP A N 1
ATOM 618 C CA . ASP A 1 75 ? -9.075 43.451 35.572 1.00 70.88 75 ASP A CA 1
ATOM 619 C C . ASP A 1 75 ? -9.563 44.603 36.471 1.00 70.88 75 ASP A C 1
ATOM 621 O O . ASP A 1 75 ? -9.695 44.444 37.680 1.00 70.88 75 ASP A O 1
ATOM 625 N N . SER A 1 76 ? -9.856 45.774 35.896 1.00 80.88 76 SER A N 1
ATOM 626 C CA . SER A 1 76 ? -10.380 46.937 36.616 1.00 80.88 76 SER A CA 1
ATOM 627 C C . SER A 1 76 ? -11.910 46.990 36.751 1.00 80.88 76 SER A C 1
ATOM 629 O O . SER A 1 76 ? -12.415 47.930 37.366 1.00 80.88 76 SER A O 1
ATOM 631 N N . GLN A 1 77 ? -12.667 46.041 36.181 1.00 80.06 77 GLN A N 1
ATOM 632 C CA . GLN A 1 77 ? -14.135 46.061 36.207 1.00 80.06 77 GLN A CA 1
ATOM 633 C C . GLN A 1 77 ? -14.725 45.363 37.448 1.00 80.06 77 GLN A C 1
ATOM 635 O O . GLN A 1 77 ? -14.342 44.234 37.760 1.00 80.06 77 GLN A O 1
ATOM 640 N N . PRO A 1 78 ? -15.711 45.975 38.133 1.00 83.94 78 PRO A N 1
ATOM 641 C CA . PRO A 1 78 ? -16.409 45.334 39.245 1.00 83.94 78 PRO A CA 1
ATOM 642 C C . PRO A 1 78 ? -17.240 44.120 38.796 1.00 83.94 78 PRO A C 1
ATOM 644 O O . PRO A 1 78 ? -18.087 44.221 37.908 1.00 83.94 78 PRO A O 1
ATOM 647 N N . LEU A 1 79 ? -17.079 42.980 39.478 1.00 76.31 79 LEU A N 1
ATOM 648 C CA . LEU A 1 79 ? -17.810 41.735 39.177 1.00 76.31 79 LEU A CA 1
ATOM 649 C C . LEU A 1 79 ? -19.340 41.878 39.268 1.00 76.31 79 LEU A C 1
ATOM 651 O O . LEU A 1 79 ? -20.068 41.240 38.510 1.00 76.31 79 LEU A O 1
ATOM 655 N N . SER A 1 80 ? -19.844 42.741 40.155 1.00 78.75 80 SER A N 1
ATOM 656 C CA . SER A 1 80 ? -21.281 43.027 40.280 1.00 78.75 80 SER A CA 1
ATOM 657 C C . SER A 1 80 ? -21.859 43.714 39.038 1.00 78.75 80 SER A C 1
ATOM 659 O O . SER A 1 80 ? -23.005 43.458 38.667 1.00 78.75 80 SER A O 1
ATOM 661 N N . GLU A 1 81 ? -21.068 44.550 38.369 1.00 78.19 81 GLU A N 1
ATOM 662 C CA . GLU A 1 81 ? -21.439 45.226 37.124 1.00 78.19 81 GLU A CA 1
ATOM 663 C C . GLU A 1 81 ? -21.418 44.243 35.945 1.00 78.19 81 GLU A C 1
ATOM 665 O O . GLU A 1 81 ? -22.324 44.238 35.116 1.00 78.19 81 GLU A O 1
ATOM 670 N N . ILE A 1 82 ? -20.451 43.320 35.927 1.00 74.25 82 ILE A N 1
ATOM 671 C CA . ILE A 1 82 ? -20.352 42.258 34.915 1.00 74.25 82 ILE A CA 1
ATOM 672 C C . ILE A 1 82 ? -21.548 41.293 35.000 1.00 74.25 82 ILE A C 1
ATOM 674 O O . ILE A 1 82 ? -22.135 40.959 33.970 1.00 74.25 82 ILE A O 1
ATOM 678 N N . ALA A 1 83 ? -21.944 40.889 36.213 1.00 70.62 83 ALA A N 1
ATOM 679 C CA . ALA A 1 83 ? -23.046 39.947 36.447 1.00 70.62 83 ALA A CA 1
ATOM 680 C C . ALA A 1 83 ? -24.446 40.548 36.200 1.00 70.62 83 ALA A C 1
ATOM 682 O O . ALA A 1 83 ? -25.399 39.827 35.878 1.00 70.62 83 ALA A O 1
ATOM 683 N N . SER A 1 84 ? -24.582 41.868 36.364 1.00 73.69 84 SER A N 1
ATOM 684 C CA . SER A 1 84 ? -25.831 42.600 36.120 1.00 73.69 84 SER A CA 1
ATOM 685 C C . SER A 1 84 ? -25.966 43.112 34.683 1.00 73.69 84 SER A C 1
ATOM 687 O O . SER A 1 84 ? -27.069 43.486 34.285 1.00 73.69 84 SER A O 1
ATOM 689 N N . ASN A 1 85 ? -24.894 43.076 33.885 1.00 73.75 85 ASN A N 1
ATOM 690 C CA . ASN A 1 85 ? -24.920 43.488 32.487 1.00 73.75 85 ASN A CA 1
ATOM 691 C C . ASN A 1 85 ? -25.712 42.481 31.619 1.00 73.75 85 ASN A C 1
ATOM 693 O O . ASN A 1 85 ? -25.295 41.328 31.471 1.00 73.75 85 ASN A O 1
ATOM 697 N N . PRO A 1 86 ? -26.821 42.899 30.978 1.00 67.19 86 PRO A N 1
ATOM 698 C CA . PRO A 1 86 ? -27.610 42.033 30.102 1.00 67.19 86 PRO A CA 1
ATOM 699 C C . PRO A 1 86 ? -26.822 41.503 28.898 1.00 67.19 86 PRO A C 1
ATOM 701 O O . PRO A 1 86 ? -27.097 40.403 28.424 1.00 67.19 86 PRO A O 1
ATOM 704 N N . ALA A 1 87 ? -25.823 42.252 28.417 1.00 63.75 87 ALA A N 1
ATOM 705 C CA . ALA A 1 87 ? -24.976 41.835 27.302 1.00 63.75 87 ALA A CA 1
ATOM 706 C C . ALA A 1 87 ? -24.075 40.643 27.663 1.00 63.75 87 ALA A C 1
ATOM 708 O O . ALA A 1 87 ? -23.756 39.848 26.788 1.00 63.75 87 ALA A O 1
ATOM 709 N N . SER A 1 88 ? -23.741 40.457 28.946 1.00 66.25 88 SER A N 1
ATOM 710 C CA . SER A 1 88 ? -22.970 39.302 29.432 1.00 66.25 88 SER A CA 1
ATOM 711 C C . SER A 1 88 ? -23.753 37.983 29.369 1.00 66.25 88 SER A C 1
ATOM 713 O O . SER A 1 88 ? -23.162 36.912 29.466 1.00 66.25 88 SER A O 1
ATOM 715 N N . ARG A 1 89 ? -25.086 38.056 29.227 1.00 64.56 89 ARG A N 1
ATOM 716 C CA . ARG A 1 89 ? -25.988 36.895 29.108 1.00 64.56 89 ARG A CA 1
ATOM 717 C C . ARG A 1 89 ? -26.325 36.548 27.659 1.00 64.56 89 ARG A C 1
ATOM 719 O O . ARG A 1 89 ? -26.954 35.523 27.404 1.00 64.56 89 ARG A O 1
ATOM 726 N N . ARG A 1 90 ? -25.961 37.416 26.711 1.00 68.25 90 ARG A N 1
ATOM 727 C CA . ARG A 1 90 ? -26.263 37.233 25.294 1.00 68.25 90 ARG A CA 1
ATOM 728 C C . ARG A 1 90 ? -25.026 36.697 24.584 1.00 68.25 90 ARG A C 1
ATOM 730 O O . ARG A 1 90 ? -24.053 37.418 24.394 1.00 68.25 90 ARG A O 1
ATOM 737 N N . THR A 1 91 ? -25.073 35.431 24.199 1.00 72.88 91 THR A N 1
ATOM 738 C CA . THR A 1 91 ? -24.017 34.751 23.448 1.00 72.88 91 THR A CA 1
ATOM 739 C C . THR A 1 91 ? -24.393 34.704 21.969 1.00 72.88 91 THR A C 1
ATOM 741 O O . THR A 1 91 ? -25.541 34.970 21.596 1.00 72.88 91 THR A O 1
ATOM 744 N N . LYS A 1 92 ? -23.438 34.350 21.098 1.00 65.44 92 LYS A N 1
ATOM 745 C CA . LYS A 1 92 ? -23.767 34.087 19.688 1.00 65.44 92 LYS A CA 1
ATOM 746 C C . LYS A 1 92 ? -24.807 32.955 19.580 1.00 65.44 92 LYS A C 1
ATOM 748 O O . LYS A 1 92 ? -25.694 33.051 18.740 1.00 65.44 92 LYS A O 1
ATOM 753 N N . LEU A 1 93 ? -24.758 31.956 20.470 1.00 67.56 93 LEU A N 1
ATOM 754 C CA . LEU A 1 93 ? -25.730 30.861 20.545 1.00 67.56 93 LEU A CA 1
ATOM 755 C C . LEU A 1 93 ? -27.139 31.327 20.953 1.00 67.56 93 LEU A C 1
ATOM 757 O O . LEU A 1 93 ? -28.109 30.975 20.291 1.00 67.56 93 LEU A O 1
ATOM 761 N N . THR A 1 94 ? -27.288 32.159 21.989 1.00 72.69 94 THR A N 1
ATOM 762 C CA . THR A 1 94 ? -28.630 32.631 22.387 1.00 72.69 94 THR A CA 1
ATOM 763 C C . THR A 1 94 ? -29.218 33.618 21.380 1.00 72.69 94 THR A C 1
ATOM 765 O O . THR A 1 94 ? -30.416 33.580 21.110 1.00 72.69 94 THR A O 1
ATOM 768 N N . ALA A 1 95 ? -28.378 34.428 20.729 1.00 73.31 95 ALA A N 1
ATOM 769 C CA . ALA A 1 95 ? -28.800 35.237 19.586 1.00 73.31 95 ALA A CA 1
ATOM 770 C C . ALA A 1 95 ? -29.204 34.377 18.373 1.00 73.31 95 ALA A C 1
ATOM 772 O O . ALA A 1 95 ? -30.098 34.759 17.619 1.00 73.31 95 ALA A O 1
ATOM 773 N N . TRP A 1 96 ? -28.585 33.207 18.194 1.00 64.62 96 TRP A N 1
ATOM 774 C CA . TRP A 1 96 ? -28.979 32.240 17.174 1.00 64.62 96 TRP A CA 1
ATOM 775 C C . TRP A 1 96 ? -30.343 31.603 17.469 1.00 64.62 96 TRP A C 1
ATOM 777 O O . TRP A 1 96 ? -31.134 31.408 16.549 1.00 64.62 96 TRP A O 1
ATOM 787 N N . PHE A 1 97 ? -30.680 31.343 18.734 1.00 74.31 97 PHE A N 1
ATOM 788 C CA . PHE A 1 97 ? -32.026 30.896 19.116 1.00 74.31 97 PHE A CA 1
ATOM 789 C C . PHE A 1 97 ? -33.093 31.957 18.833 1.00 74.31 97 PHE A C 1
ATOM 791 O O . PHE A 1 97 ? -34.123 31.634 18.240 1.00 74.31 97 PHE A O 1
ATOM 798 N N . ASP A 1 98 ? -32.821 33.224 19.167 1.00 77.50 98 ASP A N 1
ATOM 799 C CA . ASP A 1 98 ? -33.705 34.348 18.822 1.00 77.50 98 ASP A CA 1
ATOM 800 C C . ASP A 1 98 ? -33.941 34.421 17.299 1.00 77.50 98 ASP A C 1
ATOM 802 O O . ASP A 1 98 ? -35.057 34.674 16.831 1.00 77.50 98 ASP A O 1
ATOM 806 N N . LEU A 1 99 ? -32.886 34.179 16.514 1.00 68.25 99 LEU A N 1
ATOM 807 C CA . LEU A 1 99 ? -32.937 34.208 15.055 1.00 68.25 99 LEU A CA 1
ATOM 808 C C . LEU A 1 99 ? -33.720 33.014 14.486 1.00 68.25 99 LEU A C 1
ATOM 810 O O . LEU A 1 99 ? -34.579 33.212 13.639 1.00 68.25 99 LEU A O 1
ATOM 814 N N . ASN A 1 100 ? -33.540 31.803 15.017 1.00 58.16 100 ASN A N 1
ATOM 815 C CA . ASN A 1 100 ? -34.346 30.629 14.648 1.00 58.16 100 ASN A CA 1
ATOM 816 C C . ASN A 1 100 ? -35.828 30.753 15.026 1.00 58.16 100 ASN A C 1
ATOM 818 O O . ASN A 1 100 ? -36.693 30.164 14.373 1.00 58.16 100 ASN A O 1
ATOM 822 N N . ALA A 1 101 ? -36.137 31.498 16.090 1.00 74.88 101 ALA A N 1
ATOM 823 C CA . ALA A 1 101 ? -37.511 31.764 16.502 1.00 74.88 101 ALA A CA 1
ATOM 824 C C . ALA A 1 101 ? -38.220 32.760 15.570 1.00 74.88 101 ALA A C 1
ATOM 826 O O . ALA A 1 101 ? -39.441 32.701 15.425 1.00 74.88 101 ALA A O 1
ATOM 827 N N . SER A 1 102 ? -37.466 33.667 14.943 1.00 76.25 102 SER A N 1
ATOM 828 C CA . SER A 1 102 ? -38.000 34.772 14.139 1.00 76.25 102 SER A CA 1
ATOM 829 C C . SER A 1 102 ? -37.855 34.581 12.625 1.00 76.25 102 SER A C 1
ATOM 831 O O . SER A 1 102 ? -38.657 35.139 11.877 1.00 76.25 102 SER A O 1
ATOM 833 N N . ASP A 1 103 ? -36.898 33.769 12.173 1.00 67.81 103 ASP A N 1
ATOM 834 C CA . ASP A 1 103 ? -36.612 33.506 10.764 1.00 67.81 103 ASP A CA 1
ATOM 835 C C . ASP A 1 103 ? -36.665 31.993 10.454 1.00 67.81 103 ASP A C 1
ATOM 837 O O . ASP A 1 103 ? -35.814 31.224 10.908 1.00 67.81 103 ASP A O 1
ATOM 841 N N . PRO A 1 104 ? -37.644 31.529 9.657 1.00 67.81 104 PRO A N 1
ATOM 842 C CA . PRO A 1 104 ? -37.736 30.133 9.237 1.00 67.81 104 PRO A CA 1
ATOM 843 C C . PRO A 1 104 ? -36.523 29.627 8.444 1.00 67.81 104 PRO A C 1
ATOM 845 O O . PRO A 1 104 ? -36.241 28.433 8.498 1.00 67.81 104 PRO A O 1
ATOM 848 N N . ALA A 1 105 ? -35.809 30.499 7.723 1.00 51.28 105 ALA A N 1
ATOM 849 C CA . ALA A 1 105 ? -34.643 30.119 6.924 1.00 51.28 105 ALA A CA 1
ATOM 850 C C . ALA A 1 105 ? -33.390 29.900 7.786 1.00 51.28 105 ALA A C 1
ATOM 852 O O . ALA A 1 105 ? -32.521 29.109 7.423 1.00 51.28 105 ALA A O 1
ATOM 853 N N . ALA A 1 106 ? -33.321 30.542 8.957 1.00 55.00 106 ALA A N 1
ATOM 854 C CA . ALA A 1 106 ? -32.247 30.332 9.923 1.00 55.00 106 ALA A CA 1
ATOM 855 C C . ALA A 1 106 ? -32.183 28.867 10.394 1.00 55.00 106 ALA A C 1
ATOM 857 O O . ALA A 1 106 ? -31.100 28.309 10.546 1.00 55.00 106 ALA A O 1
ATOM 858 N N . LYS A 1 107 ? -33.330 28.182 10.469 1.00 55.34 107 LYS A N 1
ATOM 859 C CA . LYS A 1 107 ? -33.427 26.768 10.880 1.00 55.34 107 LYS A CA 1
ATOM 860 C C . LYS A 1 107 ? -32.666 25.791 9.975 1.00 55.34 107 LYS A C 1
ATOM 862 O O . LYS A 1 107 ? -32.536 24.624 10.325 1.00 55.34 107 LYS A O 1
ATOM 867 N N . LEU A 1 108 ? -32.175 26.262 8.828 1.00 50.94 108 LEU A N 1
ATOM 868 C CA . LEU A 1 108 ? -31.460 25.485 7.818 1.00 50.94 108 LEU A CA 1
ATOM 869 C C . LEU A 1 108 ? -29.927 25.683 7.860 1.00 50.94 108 LEU A C 1
ATOM 871 O O . LEU A 1 108 ? -29.230 25.136 7.010 1.00 50.94 108 LEU A O 1
ATOM 875 N N . LEU A 1 109 ? -29.375 26.456 8.810 1.00 48.47 109 LEU A N 1
ATOM 876 C CA . LEU A 1 109 ? -27.927 26.727 8.923 1.00 48.47 109 LEU A CA 1
ATOM 877 C C . LEU A 1 109 ? -27.308 25.957 10.112 1.00 48.47 109 LEU A C 1
ATOM 879 O O . LEU A 1 109 ? -27.637 26.248 11.262 1.00 48.47 109 LEU A O 1
ATOM 883 N N . THR A 1 110 ? -26.431 24.961 9.884 1.00 52.88 110 THR A N 1
ATOM 884 C CA . THR A 1 110 ? -26.008 24.020 10.959 1.00 52.88 110 THR A CA 1
ATOM 885 C C . THR A 1 110 ? -24.552 23.524 10.874 1.00 52.88 110 THR A C 1
ATOM 887 O O . THR A 1 110 ? -24.101 23.241 9.771 1.00 52.88 110 THR A O 1
ATOM 890 N N . TYR A 1 111 ? -23.870 23.336 12.028 1.00 42.41 111 TYR A N 1
ATOM 891 C CA . TYR A 1 111 ? -22.650 22.502 12.213 1.00 42.41 111 TYR A CA 1
ATOM 892 C C . TYR A 1 111 ? -22.395 22.096 13.689 1.00 42.41 111 TYR A C 1
ATOM 894 O O . TYR A 1 111 ? -22.294 22.976 14.546 1.00 42.41 111 TYR A O 1
ATOM 902 N N . PRO A 1 112 ? -22.241 20.788 13.978 1.00 44.28 112 PRO A N 1
ATOM 903 C CA . PRO A 1 112 ? -21.274 20.281 14.975 1.00 44.28 112 PRO A CA 1
ATOM 904 C C . PRO A 1 112 ? -20.468 19.037 14.503 1.00 44.28 112 PRO A C 1
ATOM 906 O O . PRO A 1 112 ? -20.896 18.317 13.608 1.00 44.28 112 PRO A O 1
ATOM 909 N N . GLU A 1 113 ? -19.290 18.788 15.100 1.00 39.41 113 GLU A N 1
ATOM 910 C CA . GLU A 1 113 ? -18.384 17.659 14.781 1.00 39.41 113 GLU A CA 1
ATOM 911 C C . GLU A 1 113 ? -18.655 16.411 15.672 1.00 39.41 113 GLU A C 1
ATOM 913 O O . GLU A 1 113 ? -19.039 16.578 16.834 1.00 39.41 113 GLU A O 1
ATOM 918 N N . PRO A 1 114 ? -18.388 15.171 15.197 1.00 39.38 114 PRO A N 1
ATOM 919 C CA . PRO A 1 114 ? -18.614 13.913 15.943 1.00 39.38 114 PRO A CA 1
ATOM 920 C C . PRO A 1 114 ? -17.909 13.796 17.305 1.00 39.38 114 PRO A C 1
ATOM 922 O O . PRO A 1 114 ? -18.276 12.986 18.153 1.00 39.38 114 PRO A O 1
ATOM 925 N N . THR A 1 115 ? -16.893 14.622 17.550 1.00 39.81 115 THR A N 1
ATOM 926 C CA . THR A 1 115 ? -16.126 14.665 18.803 1.00 39.81 115 THR A CA 1
ATOM 927 C C . THR A 1 115 ? -16.896 15.282 19.977 1.00 39.81 115 THR A C 1
ATOM 929 O O . THR A 1 115 ? -16.414 15.232 21.108 1.00 39.81 115 THR A O 1
ATOM 932 N N . ALA A 1 116 ? -18.094 15.832 19.746 1.00 43.78 116 ALA A N 1
ATOM 933 C CA . ALA A 1 116 ? -18.906 16.511 20.758 1.00 43.78 116 ALA A CA 1
ATOM 934 C C . ALA A 1 116 ? -19.715 15.580 21.697 1.00 43.78 116 ALA A C 1
ATOM 936 O O . ALA A 1 116 ? -20.426 16.074 22.572 1.00 43.78 116 ALA A O 1
ATOM 937 N N . GLY A 1 117 ? -19.614 14.250 21.570 1.00 53.84 117 GLY A N 1
ATOM 938 C CA . GLY A 1 117 ? -20.247 13.304 22.505 1.00 53.84 117 GLY A CA 1
ATOM 939 C C . GLY A 1 117 ? -21.783 13.343 22.473 1.00 53.84 117 GLY A C 1
ATOM 940 O O . GLY A 1 117 ? -22.369 13.359 21.399 1.00 53.84 117 GLY A O 1
ATOM 941 N N . ASP A 1 118 ? -22.457 13.364 23.629 1.00 58.69 118 ASP A N 1
ATOM 942 C CA . ASP A 1 118 ? -23.935 13.355 23.713 1.00 58.69 118 ASP A CA 1
ATOM 943 C C . ASP A 1 118 ? -24.615 14.526 22.985 1.00 58.69 118 ASP A C 1
ATOM 945 O O . ASP A 1 118 ? -25.719 14.354 22.478 1.00 58.69 118 ASP A O 1
ATOM 949 N N . LEU A 1 119 ? -23.929 15.662 22.820 1.00 51.59 119 LEU A N 1
ATOM 950 C CA . LEU A 1 119 ? -24.402 16.793 22.008 1.00 51.59 119 LEU A CA 1
ATOM 951 C C . LEU A 1 119 ? -24.497 16.462 20.510 1.00 51.59 119 LEU A C 1
ATOM 953 O O . LEU A 1 119 ? -25.348 17.002 19.805 1.00 51.59 119 LEU A O 1
ATOM 957 N N . TYR A 1 120 ? -23.625 15.583 20.011 1.00 56.91 120 TYR A N 1
ATOM 958 C CA . TYR A 1 120 ? -23.686 15.087 18.637 1.00 56.91 120 TYR A CA 1
ATOM 959 C C . TYR A 1 120 ? -24.889 14.152 18.453 1.00 56.91 120 TYR A C 1
ATOM 961 O O . TYR A 1 120 ? -25.657 14.309 17.506 1.00 56.91 120 TYR A O 1
ATOM 969 N N . TYR A 1 121 ? -25.118 13.239 19.400 1.00 59.19 121 TYR A N 1
ATOM 970 C CA . TYR A 1 121 ? -26.236 12.293 19.340 1.00 59.19 121 TYR A CA 1
ATOM 971 C C . TYR A 1 121 ? -27.599 12.968 19.566 1.00 59.19 121 TYR A C 1
ATOM 973 O O . TYR A 1 121 ? -28.568 12.646 18.886 1.00 59.19 121 TYR A O 1
ATOM 981 N N . GLU A 1 122 ? -27.672 13.976 20.437 1.00 64.62 122 GLU A N 1
ATOM 982 C CA . GLU A 1 122 ? -28.858 14.831 20.581 1.00 64.62 122 GLU A CA 1
ATOM 983 C C . GLU A 1 122 ? -29.209 15.506 19.246 1.00 64.62 122 GLU A C 1
ATOM 985 O O . GLU A 1 122 ? -30.368 15.546 18.826 1.00 64.62 122 GLU A O 1
ATOM 990 N N . ARG A 1 123 ? -28.185 15.987 18.529 1.00 61.53 123 ARG A N 1
ATOM 991 C CA . ARG A 1 123 ? -28.340 16.615 17.216 1.00 61.53 123 ARG A CA 1
ATOM 992 C C . ARG A 1 123 ? -28.800 15.626 16.145 1.00 61.53 123 ARG A C 1
ATOM 994 O O . ARG A 1 123 ? -29.610 16.018 15.304 1.00 61.53 123 ARG A O 1
ATOM 1001 N N . MET A 1 124 ? -28.315 14.385 16.183 1.00 53.44 124 MET A N 1
ATOM 1002 C CA . MET A 1 124 ? -28.794 13.311 15.307 1.00 53.44 124 MET A CA 1
ATOM 1003 C C . MET A 1 124 ? -30.280 13.018 15.550 1.00 53.44 124 MET A C 1
ATOM 1005 O O . MET A 1 124 ? -31.047 12.971 14.590 1.00 53.44 124 MET A O 1
ATOM 1009 N N . LEU A 1 125 ? -30.712 12.916 16.813 1.00 59.69 125 LEU A N 1
ATOM 1010 C CA . LEU A 1 125 ? -32.119 12.675 17.172 1.00 59.69 125 LEU A CA 1
ATOM 1011 C C . LEU A 1 125 ? -33.040 13.829 16.776 1.00 59.69 125 LEU A C 1
ATOM 1013 O O . LEU A 1 125 ? -34.167 13.603 16.347 1.00 59.69 125 LEU A O 1
ATOM 1017 N N . LEU A 1 126 ? -32.561 15.071 16.848 1.00 56.41 126 LEU A N 1
ATOM 1018 C CA . LEU A 1 126 ? -33.306 16.250 16.389 1.00 56.41 126 LEU A CA 1
ATOM 1019 C C . LEU A 1 126 ? -33.643 16.217 14.891 1.00 56.41 126 LEU A C 1
ATOM 1021 O O . LEU A 1 126 ? -34.600 16.866 14.472 1.00 56.41 126 LEU A O 1
ATOM 1025 N N . ASN A 1 127 ? -32.858 15.498 14.087 1.00 48.59 127 ASN A N 1
ATOM 1026 C CA . ASN A 1 127 ? -33.106 15.353 12.654 1.00 48.59 127 ASN A CA 1
ATOM 1027 C C . ASN A 1 127 ? -34.079 14.203 12.336 1.00 48.59 127 ASN A C 1
ATOM 1029 O O . ASN A 1 127 ? -34.636 14.188 11.243 1.00 48.59 127 ASN A O 1
ATOM 1033 N N . SER A 1 128 ? -34.312 13.270 13.266 1.00 49.16 128 SER A N 1
ATOM 1034 C CA . SER A 1 128 ? -35.135 12.070 13.054 1.00 49.16 128 SER A CA 1
ATOM 1035 C C . SER A 1 128 ? -36.442 12.060 13.861 1.00 49.16 128 SER A C 1
ATOM 1037 O O . SER A 1 128 ? -37.445 11.507 13.405 1.00 49.16 128 SER A O 1
ATOM 1039 N N . VAL A 1 129 ? -36.494 12.714 15.027 1.00 55.06 129 VAL A N 1
ATOM 1040 C CA . VAL A 1 129 ? -37.693 12.805 15.878 1.00 55.06 129 VAL A CA 1
ATOM 1041 C C . VAL A 1 129 ? -38.524 14.031 15.483 1.00 55.06 129 VAL A C 1
ATOM 1043 O O . VAL A 1 129 ? -38.274 15.163 15.900 1.00 55.06 129 VAL A O 1
ATOM 1046 N N . CYS A 1 130 ? -39.551 13.814 14.659 1.00 45.66 130 CYS A N 1
ATOM 1047 C CA . CYS A 1 130 ? -40.421 14.881 14.164 1.00 45.66 130 CYS A CA 1
ATOM 1048 C C . CYS A 1 130 ? -41.219 15.565 15.286 1.00 45.66 130 CYS A C 1
ATOM 1050 O O . CYS A 1 130 ? -42.064 14.945 15.928 1.00 45.66 130 CYS A O 1
ATOM 1052 N N . GLY A 1 131 ? -41.027 16.878 15.444 1.00 48.81 131 GLY A N 1
ATOM 1053 C CA . GLY A 1 131 ? -41.875 17.712 16.300 1.00 48.81 131 GLY A CA 1
ATOM 1054 C C . GLY A 1 131 ? -41.568 17.641 17.796 1.00 48.81 131 GLY A C 1
ATOM 1055 O O . GLY A 1 131 ? -42.436 18.015 18.581 1.00 48.81 131 GLY A O 1
ATOM 1056 N N . ALA A 1 132 ? -40.366 17.201 18.186 1.00 58.25 132 ALA A N 1
ATOM 1057 C CA . ALA A 1 132 ? -39.924 17.242 19.577 1.00 58.25 132 ALA A CA 1
ATOM 1058 C C . ALA A 1 132 ? -39.963 18.680 20.130 1.00 58.25 132 ALA A C 1
ATOM 1060 O O . ALA A 1 132 ? -39.427 19.619 19.536 1.00 58.25 132 ALA A O 1
ATOM 1061 N N . THR A 1 133 ? -40.611 18.849 21.278 1.00 63.44 133 THR A N 1
ATOM 1062 C CA . THR A 1 133 ? -40.808 20.133 21.969 1.00 63.44 133 THR A CA 1
ATOM 1063 C C . THR A 1 133 ? -40.012 20.241 23.269 1.00 63.44 133 THR A C 1
ATOM 1065 O O . THR A 1 133 ? -40.008 21.294 23.908 1.00 63.44 133 THR A O 1
ATOM 1068 N N . SER A 1 134 ? -39.320 19.168 23.657 1.00 68.69 134 SER A N 1
ATOM 1069 C CA . SER A 1 134 ? -38.489 19.091 24.857 1.00 68.69 134 SER A CA 1
ATOM 1070 C C . SER A 1 134 ? -37.358 18.070 24.699 1.00 68.69 134 SER A C 1
ATOM 1072 O O . SER A 1 134 ? -37.418 17.186 23.846 1.00 68.69 134 SER A O 1
ATOM 1074 N N . PHE A 1 135 ? -36.334 18.186 25.545 1.00 63.97 135 PHE A N 1
ATOM 1075 C CA . PHE A 1 135 ? -35.215 17.240 25.627 1.00 63.97 135 PHE A CA 1
ATOM 1076 C C . PHE A 1 135 ? -35.677 15.808 25.970 1.00 63.97 135 PHE A C 1
ATOM 1078 O O . PHE A 1 135 ? -35.215 14.845 25.364 1.00 63.97 135 PHE A O 1
ATOM 1085 N N . ASP A 1 136 ? -36.667 15.670 26.857 1.00 75.88 136 ASP A N 1
ATOM 1086 C CA . ASP A 1 136 ? -37.237 14.377 27.268 1.00 75.88 136 ASP A CA 1
ATOM 1087 C C . ASP A 1 136 ? -37.900 13.621 26.098 1.00 75.88 136 ASP A C 1
ATOM 1089 O O . ASP A 1 136 ? -37.846 12.390 26.022 1.00 75.88 136 ASP A O 1
ATOM 1093 N N . GLU A 1 137 ? -38.510 14.351 25.156 1.00 64.25 137 GLU A N 1
ATOM 1094 C CA . GLU A 1 137 ? -39.111 13.771 23.946 1.00 64.25 137 GLU A CA 1
ATOM 1095 C C . GLU A 1 137 ? -38.054 13.260 22.956 1.00 64.25 137 GLU A C 1
ATOM 1097 O O . GLU A 1 137 ? -38.312 12.285 22.256 1.00 64.25 137 GLU A O 1
ATOM 1102 N N . LEU A 1 138 ? -36.852 13.848 22.933 1.00 64.44 138 LEU A N 1
ATOM 1103 C CA . LEU A 1 138 ? -35.734 13.368 22.108 1.00 64.44 138 LEU A CA 1
ATOM 1104 C C . LEU A 1 138 ? -35.115 12.079 22.659 1.00 64.44 138 LEU A C 1
ATOM 1106 O O . LEU A 1 138 ? -34.668 11.236 21.888 1.00 64.44 138 LEU A O 1
ATOM 1110 N N . GLN A 1 139 ? -35.109 11.901 23.982 1.00 74.31 139 GLN A N 1
ATOM 1111 C CA . GLN A 1 139 ? -34.591 10.689 24.630 1.00 74.31 139 GLN A CA 1
ATOM 1112 C C . GLN A 1 139 ? -35.583 9.520 24.632 1.00 74.31 139 GLN A C 1
ATOM 1114 O O . GLN A 1 139 ? -35.241 8.433 25.098 1.00 74.31 139 GLN A O 1
ATOM 1119 N N . THR A 1 140 ? -36.811 9.718 24.146 1.00 73.44 140 THR A N 1
ATOM 1120 C CA . THR A 1 140 ? -37.873 8.711 24.223 1.00 73.44 140 THR A CA 1
ATOM 1121 C C . THR A 1 140 ? -38.112 8.047 22.870 1.00 73.44 140 THR A C 1
ATOM 1123 O O . THR A 1 140 ? -38.686 8.644 21.964 1.00 73.44 140 THR A O 1
ATOM 1126 N N . VAL A 1 141 ? -37.753 6.767 22.747 1.00 67.88 141 VAL A N 1
ATOM 1127 C CA . VAL A 1 141 ? -37.954 5.968 21.524 1.00 67.88 141 VAL A CA 1
ATOM 1128 C C . VAL A 1 141 ? -38.960 4.860 21.827 1.00 67.88 141 VAL A C 1
ATOM 1130 O O . VAL A 1 141 ? -38.799 4.107 22.785 1.00 67.88 141 VAL A O 1
ATOM 1133 N N . ASN A 1 142 ? -40.043 4.769 21.045 1.00 71.75 142 ASN A N 1
ATOM 1134 C CA . ASN A 1 142 ? -41.129 3.791 21.244 1.00 71.75 142 ASN A CA 1
ATOM 1135 C C . ASN A 1 142 ? -41.733 3.776 22.671 1.00 71.75 142 ASN A C 1
ATOM 1137 O O . ASN A 1 142 ? -42.169 2.735 23.162 1.00 71.75 142 ASN A O 1
ATOM 1141 N N . GLY A 1 143 ? -41.773 4.933 23.342 1.00 72.56 143 GLY A N 1
ATOM 1142 C CA . GLY A 1 143 ? -42.333 5.079 24.692 1.00 72.56 143 GLY A CA 1
ATOM 1143 C C . GLY A 1 143 ? -41.387 4.699 25.838 1.00 72.56 143 GLY A C 1
ATOM 1144 O O . GLY A 1 143 ? -41.822 4.681 26.989 1.00 72.56 143 GLY A O 1
ATOM 1145 N N . VAL A 1 144 ? -40.112 4.413 25.547 1.00 78.06 144 VAL A N 1
ATOM 1146 C CA . VAL A 1 144 ? -39.059 4.167 26.543 1.00 78.06 144 VAL A CA 1
ATOM 1147 C C . VAL A 1 144 ? -38.085 5.341 26.542 1.00 78.06 144 VAL A C 1
ATOM 1149 O O . VAL A 1 144 ? -37.550 5.688 25.494 1.00 78.06 144 VAL A O 1
ATOM 1152 N N . MET A 1 145 ? -37.867 5.947 27.710 1.00 82.25 145 MET A N 1
ATOM 1153 C CA . MET A 1 145 ? -36.907 7.037 27.903 1.00 82.25 145 MET A CA 1
ATOM 1154 C C . MET A 1 145 ? -35.519 6.461 28.207 1.00 82.25 145 MET A C 1
ATOM 1156 O O . MET A 1 145 ? -35.364 5.686 29.154 1.00 82.25 145 MET A O 1
ATOM 1160 N N . TYR A 1 146 ? -34.530 6.833 27.401 1.00 75.12 146 TYR A N 1
ATOM 1161 C CA . TYR A 1 146 ? -33.137 6.398 27.519 1.00 75.12 146 TYR A CA 1
ATOM 1162 C C . TYR A 1 146 ? -32.308 7.413 28.311 1.00 75.12 146 TYR A C 1
ATOM 1164 O O . TYR A 1 146 ? -32.657 8.590 28.369 1.00 75.12 146 TYR A O 1
ATOM 1172 N N . GLN A 1 147 ? -31.223 6.968 28.957 1.00 75.44 147 GLN A N 1
ATOM 1173 C CA . GLN A 1 147 ? -30.444 7.853 29.837 1.00 75.44 147 GLN A CA 1
ATOM 1174 C C . GLN A 1 147 ? -29.533 8.809 29.066 1.00 75.44 147 GLN A C 1
ATOM 1176 O O . GLN A 1 147 ? -29.228 9.893 29.561 1.00 75.44 147 GLN A O 1
ATOM 1181 N N . THR A 1 148 ? -29.107 8.415 27.865 1.00 72.44 148 THR A N 1
ATOM 1182 C CA . THR A 1 148 ? -28.242 9.217 26.994 1.00 72.44 148 THR A CA 1
ATOM 1183 C C . THR A 1 148 ? -28.825 9.311 25.590 1.00 72.44 148 THR A C 1
ATOM 1185 O O . THR A 1 148 ? -29.547 8.422 25.130 1.00 72.44 148 THR A O 1
ATOM 1188 N N . TYR A 1 149 ? -28.484 10.381 24.873 1.00 66.50 149 TYR A N 1
ATOM 1189 C CA . TYR A 1 149 ? -28.897 10.536 23.477 1.00 66.50 149 TYR A CA 1
ATOM 1190 C C . TYR A 1 149 ? -28.225 9.501 22.563 1.00 66.50 149 TYR A C 1
ATOM 1192 O O . TYR A 1 149 ? -28.823 9.071 21.582 1.00 66.50 149 TYR A O 1
ATOM 1200 N N . LYS A 1 150 ? -27.026 9.011 22.912 1.00 67.88 150 LYS A N 1
ATOM 1201 C CA . LYS A 1 150 ? -26.366 7.911 22.189 1.00 67.88 150 LYS A CA 1
ATOM 1202 C C . LYS A 1 150 ? -27.189 6.619 22.229 1.00 67.88 150 LYS A C 1
ATOM 1204 O O . LYS A 1 150 ? -27.361 5.965 21.202 1.00 67.88 150 LYS A O 1
ATOM 1209 N N . GLU A 1 151 ? -27.715 6.254 23.398 1.00 67.81 151 GLU A N 1
ATOM 1210 C CA . GLU A 1 151 ? -28.566 5.067 23.561 1.00 67.81 151 GLU A CA 1
ATOM 1211 C C . GLU A 1 151 ? -29.872 5.186 22.771 1.00 67.81 151 GLU A C 1
ATOM 1213 O O . GLU A 1 151 ? -30.294 4.220 22.135 1.00 67.81 151 GLU A O 1
ATOM 1218 N N . ALA A 1 152 ? -30.472 6.379 22.755 1.00 67.25 152 ALA A N 1
ATOM 1219 C CA . ALA A 1 152 ? -31.644 6.661 21.936 1.00 67.25 152 ALA A CA 1
ATOM 1220 C C . ALA A 1 152 ? -31.329 6.571 20.425 1.00 67.25 152 ALA A C 1
ATOM 1222 O O . ALA A 1 152 ? -32.083 5.920 19.706 1.00 67.25 152 ALA A O 1
ATOM 1223 N N . CYS A 1 153 ? -30.195 7.100 19.938 1.00 59.38 153 CYS A N 1
ATOM 1224 C CA . CYS A 1 153 ? -29.753 6.917 18.542 1.00 59.38 153 CYS A CA 1
ATOM 1225 C C . CYS A 1 153 ? -29.582 5.437 18.170 1.00 59.38 153 CYS A C 1
ATOM 1227 O O . CYS A 1 153 ? -29.994 5.013 17.088 1.00 59.38 153 CYS A O 1
ATOM 1229 N N . ASN A 1 154 ? -28.999 4.646 19.074 1.00 63.81 154 ASN A N 1
ATOM 1230 C CA . ASN A 1 154 ? -28.809 3.211 18.876 1.00 63.81 154 ASN A CA 1
ATOM 1231 C C . ASN A 1 154 ? -30.157 2.471 18.792 1.00 63.81 154 ASN A C 1
ATOM 1233 O O . ASN A 1 154 ? -30.365 1.633 17.920 1.00 63.81 154 ASN A O 1
ATOM 1237 N N . ALA A 1 155 ? -31.117 2.831 19.651 1.00 63.16 155 ALA A N 1
ATOM 1238 C CA . ALA A 1 155 ? -32.463 2.252 19.653 1.00 63.16 155 ALA A CA 1
ATOM 1239 C C . ALA A 1 155 ? -33.284 2.582 18.389 1.00 63.16 155 ALA A C 1
ATOM 1241 O O . ALA A 1 155 ? -34.203 1.835 18.047 1.00 63.16 155 ALA A O 1
ATOM 1242 N N . VAL A 1 156 ? -32.953 3.674 17.690 1.00 57.91 156 VAL A N 1
ATOM 1243 C CA . VAL A 1 156 ? -33.533 4.060 16.387 1.00 57.91 156 VAL A CA 1
ATOM 1244 C C . VAL A 1 156 ? -32.811 3.372 15.214 1.00 57.91 156 VAL A C 1
ATOM 1246 O O . VAL A 1 156 ? -33.305 3.403 14.090 1.00 57.91 156 VAL A O 1
ATOM 1249 N N . GLY A 1 157 ? -31.683 2.694 15.463 1.00 55.66 157 GLY A N 1
ATOM 1250 C CA . GLY A 1 157 ? -30.876 2.032 14.433 1.00 55.66 157 GLY A CA 1
ATOM 1251 C C . GLY A 1 157 ? -30.015 3.000 13.619 1.00 55.66 157 GLY A C 1
ATOM 1252 O O . GLY A 1 157 ? -29.725 2.726 12.462 1.00 55.66 157 GLY A O 1
ATOM 1253 N N . MET A 1 158 ? -29.644 4.147 14.202 1.00 53.44 158 MET A N 1
ATOM 1254 C CA . MET A 1 158 ? -28.850 5.193 13.536 1.00 53.44 158 MET A CA 1
ATOM 1255 C C . MET A 1 158 ? -27.333 5.024 13.721 1.00 53.44 158 MET A C 1
ATOM 1257 O O . MET A 1 158 ? -26.578 5.895 13.300 1.00 53.44 158 MET A O 1
ATOM 1261 N N . LEU A 1 159 ? -26.885 3.961 14.399 1.00 56.03 159 LEU A N 1
ATOM 1262 C CA . LEU A 1 159 ? -25.473 3.665 14.651 1.00 56.03 159 LEU A CA 1
ATOM 1263 C C . LEU A 1 159 ? -25.141 2.278 14.087 1.00 56.03 159 LEU A C 1
ATOM 1265 O O . LEU A 1 159 ? -25.822 1.311 14.432 1.00 56.03 159 LEU A O 1
ATOM 1269 N N . ASP A 1 160 ? -24.094 2.180 13.265 1.00 56.78 160 ASP A N 1
ATOM 1270 C CA . ASP A 1 160 ? -23.508 0.892 12.883 1.00 56.78 160 ASP A CA 1
ATOM 1271 C C . ASP A 1 160 ? -22.853 0.239 14.110 1.00 56.78 160 ASP A C 1
ATOM 1273 O O . ASP A 1 160 ? -22.192 0.903 14.914 1.00 56.78 160 ASP A O 1
ATOM 1277 N N . ASP A 1 161 ? -23.048 -1.069 14.288 1.00 63.53 161 ASP A N 1
ATOM 1278 C CA . ASP A 1 161 ? -22.474 -1.794 15.419 1.00 63.53 161 ASP A CA 1
ATOM 1279 C C . ASP A 1 161 ? -21.045 -2.291 15.125 1.00 63.53 161 ASP A C 1
ATOM 1281 O O . ASP A 1 161 ? -20.630 -2.540 13.993 1.00 63.53 161 ASP A O 1
ATOM 1285 N N . ASN A 1 162 ? -20.250 -2.490 16.179 1.00 71.25 162 ASN A N 1
ATOM 1286 C CA . ASN A 1 162 ? -18.897 -3.042 16.057 1.00 71.25 162 ASN A CA 1
ATOM 1287 C C . ASN A 1 162 ? -18.883 -4.551 15.706 1.00 71.25 162 ASN A C 1
ATOM 1289 O O . ASN A 1 162 ? -17.828 -5.196 15.782 1.00 71.25 162 ASN A O 1
ATOM 1293 N N . SER A 1 163 ? -20.027 -5.158 15.352 1.00 69.50 163 SER A N 1
ATOM 1294 C CA . SER A 1 163 ? -20.141 -6.609 15.153 1.00 69.50 163 SER A CA 1
ATOM 1295 C C . SER A 1 163 ? -19.327 -7.096 13.951 1.00 69.50 163 SER A C 1
ATOM 1297 O O . SER A 1 163 ? -18.780 -8.209 13.979 1.00 69.50 163 SER A O 1
ATOM 1299 N N . GLU A 1 164 ? -19.181 -6.268 12.906 1.00 70.00 164 GLU A N 1
ATOM 1300 C CA . GLU A 1 164 ? -18.345 -6.582 11.744 1.00 70.00 164 GLU A CA 1
ATOM 1301 C C . GLU A 1 164 ? -16.884 -6.777 12.167 1.00 70.00 164 GLU A C 1
ATOM 1303 O O . GLU A 1 164 ? -16.261 -7.812 11.886 1.00 70.00 164 GLU A O 1
ATOM 1308 N N . TRP A 1 165 ? -16.358 -5.823 12.926 1.00 81.75 165 TRP A N 1
ATOM 1309 C CA . TRP A 1 165 ? -14.979 -5.816 13.399 1.00 81.75 165 TRP A CA 1
ATOM 1310 C C . TRP A 1 165 ? -14.729 -6.900 14.448 1.00 81.75 165 TRP A C 1
ATOM 1312 O O . TRP A 1 165 ? -13.693 -7.569 14.412 1.00 81.75 165 TRP A O 1
ATOM 1322 N N . LEU A 1 166 ? -15.707 -7.168 15.317 1.00 83.31 166 LEU A N 1
ATOM 1323 C CA . LEU A 1 166 ? -15.601 -8.234 16.306 1.00 83.31 166 LEU A CA 1
ATOM 1324 C C . LEU A 1 166 ? -15.530 -9.619 15.655 1.00 83.31 166 LEU A C 1
ATOM 1326 O O . LEU A 1 166 ? -14.593 -10.361 15.959 1.00 83.31 166 LEU A O 1
ATOM 1330 N N . HIS A 1 167 ? -16.445 -9.988 14.739 1.00 75.44 167 HIS A N 1
ATOM 1331 C CA . HIS A 1 167 ? -16.288 -11.307 14.101 1.00 75.44 167 HIS A CA 1
ATOM 1332 C C . HIS A 1 167 ? -15.115 -11.349 13.114 1.00 75.44 167 HIS A C 1
ATOM 1334 O O . HIS A 1 167 ? -14.608 -12.434 12.859 1.00 75.44 167 HIS A O 1
ATOM 1340 N N . THR A 1 168 ? -14.619 -10.204 12.620 1.00 78.19 168 THR A N 1
ATOM 1341 C CA . THR A 1 168 ? -13.333 -10.154 11.900 1.00 78.19 168 THR A CA 1
ATOM 1342 C C . THR A 1 168 ? -12.201 -10.600 12.828 1.00 78.19 168 THR A C 1
ATOM 1344 O O . THR A 1 168 ? -11.468 -11.535 12.508 1.00 78.19 168 THR A O 1
ATOM 1347 N N . MET A 1 169 ? -12.105 -10.018 14.029 1.00 90.88 169 MET A N 1
ATOM 1348 C CA . MET A 1 169 ? -11.130 -10.443 15.040 1.00 90.88 169 MET A CA 1
ATOM 1349 C C . MET A 1 169 ? -11.283 -11.928 15.396 1.00 90.88 169 MET A C 1
ATOM 1351 O O . MET A 1 169 ? -10.284 -12.643 15.442 1.00 90.88 169 MET A O 1
ATOM 1355 N N . GLN A 1 170 ? -12.516 -12.412 15.587 1.00 84.38 170 GLN A N 1
ATOM 1356 C CA . GLN A 1 170 ? -12.789 -13.824 15.884 1.00 84.38 170 GLN A CA 1
ATOM 1357 C C . GLN A 1 170 ? -12.371 -14.756 14.741 1.00 84.38 170 GLN A C 1
ATOM 1359 O O . GLN A 1 170 ? -11.731 -15.774 14.998 1.00 84.38 170 GLN A O 1
ATOM 1364 N N . GLU A 1 171 ? -12.672 -14.410 13.487 1.00 78.81 171 GLU A N 1
ATOM 1365 C CA . GLU A 1 171 ? -12.273 -15.193 12.312 1.00 78.81 171 GLU A CA 1
ATOM 1366 C C . GLU A 1 171 ? -10.743 -15.343 12.236 1.00 78.81 171 GLU A C 1
ATOM 1368 O O . GLU A 1 171 ? -10.240 -16.441 11.978 1.00 78.81 171 GLU A O 1
ATOM 1373 N N . ALA A 1 172 ? -9.985 -14.286 12.554 1.00 86.62 172 ALA A N 1
ATOM 1374 C CA . ALA A 1 172 ? -8.523 -14.351 12.559 1.00 86.62 172 ALA A CA 1
ATOM 1375 C C . ALA A 1 172 ? -7.953 -15.289 13.623 1.00 86.62 172 ALA A C 1
ATOM 1377 O O . ALA A 1 172 ? -6.923 -15.920 13.367 1.00 86.62 172 ALA A O 1
ATOM 1378 N N . THR A 1 173 ? -8.601 -15.417 14.790 1.00 88.38 173 THR A N 1
ATOM 1379 C CA . THR A 1 173 ? -8.091 -16.255 15.897 1.00 88.38 173 THR A CA 1
ATOM 1380 C C . THR A 1 173 ? -7.859 -17.708 15.492 1.00 88.38 173 THR A C 1
ATOM 1382 O O . THR A 1 173 ? -6.993 -18.374 16.051 1.00 88.38 173 THR A O 1
ATOM 1385 N N . ALA A 1 174 ? -8.558 -18.193 14.462 1.00 83.50 174 ALA A N 1
ATOM 1386 C CA . ALA A 1 174 ? -8.389 -19.545 13.944 1.00 83.50 174 ALA A CA 1
ATOM 1387 C C . ALA A 1 174 ? -6.995 -19.814 13.339 1.00 83.50 174 ALA A C 1
ATOM 1389 O O . ALA A 1 174 ? -6.664 -20.967 13.062 1.00 83.50 174 ALA A O 1
ATOM 1390 N N . SER A 1 175 ? -6.199 -18.778 13.056 1.00 82.44 175 SER A N 1
ATOM 1391 C CA . SER A 1 175 ? -4.929 -18.931 12.327 1.00 82.44 175 SER A CA 1
ATOM 1392 C C . SER A 1 175 ? -3.861 -17.866 12.600 1.00 82.44 175 SER A C 1
ATOM 1394 O O . SER A 1 175 ? -2.722 -18.047 12.170 1.00 82.44 175 SER A O 1
ATOM 1396 N N . ALA A 1 176 ? -4.197 -16.781 13.298 1.00 85.44 176 ALA A N 1
ATOM 1397 C CA . ALA A 1 176 ? -3.289 -15.687 13.617 1.00 85.44 176 ALA A CA 1
ATOM 1398 C C . ALA A 1 176 ? -2.574 -15.896 14.960 1.00 85.44 176 ALA A C 1
ATOM 1400 O O . ALA A 1 176 ? -3.165 -16.384 15.922 1.00 85.44 176 ALA A O 1
ATOM 1401 N N . SER A 1 177 ? -1.319 -15.454 15.058 1.00 89.31 177 SER A N 1
ATOM 1402 C CA . SER A 1 177 ? -0.646 -15.271 16.349 1.00 89.31 177 SER A CA 1
ATOM 1403 C C . SER A 1 177 ? -1.158 -14.020 17.072 1.00 89.31 177 SER A C 1
ATOM 1405 O O . SER A 1 177 ? -1.688 -13.104 16.441 1.00 89.31 177 SER A O 1
ATOM 1407 N N . CYS A 1 178 ? -0.932 -13.910 18.385 1.00 90.88 178 CYS A N 1
ATOM 1408 C CA . CYS A 1 178 ? -1.296 -12.706 19.144 1.00 90.88 178 CYS A CA 1
ATOM 1409 C C . CYS A 1 178 ? -0.657 -11.423 18.578 1.00 90.88 178 CYS A C 1
ATOM 1411 O O . CYS A 1 178 ? -1.278 -10.365 18.602 1.00 90.88 178 CYS A O 1
ATOM 1413 N N . ASP A 1 179 ? 0.552 -11.506 18.014 1.00 87.38 179 ASP A N 1
ATOM 1414 C CA . ASP A 1 179 ? 1.201 -10.374 17.338 1.00 87.38 179 ASP A CA 1
ATOM 1415 C C . ASP A 1 179 ? 0.484 -9.957 16.047 1.00 87.38 179 ASP A C 1
ATOM 1417 O O . ASP A 1 179 ? 0.268 -8.767 15.789 1.00 87.38 179 ASP A O 1
ATOM 1421 N N . GLN A 1 180 ? 0.058 -10.944 15.255 1.00 87.44 180 GLN A N 1
ATOM 1422 C CA . GLN A 1 180 ? -0.739 -10.707 14.055 1.00 87.44 180 GLN A CA 1
ATOM 1423 C C . GLN A 1 180 ? -2.109 -10.124 14.414 1.00 87.44 180 GLN A C 1
ATOM 1425 O O . GLN A 1 180 ? -2.533 -9.170 13.770 1.00 87.44 180 GLN A O 1
ATOM 1430 N N . LEU A 1 181 ? -2.748 -10.612 15.482 1.00 92.56 181 LEU A N 1
ATOM 1431 C CA . LEU A 1 181 ? -4.019 -10.080 15.982 1.00 92.56 181 LEU A CA 1
ATOM 1432 C C . LEU A 1 181 ? -3.888 -8.629 16.461 1.00 92.56 181 LEU A C 1
ATOM 1434 O O . LEU A 1 181 ? -4.732 -7.810 16.116 1.00 92.56 181 LEU A O 1
ATOM 1438 N N . ARG A 1 182 ? -2.807 -8.273 17.173 1.00 94.31 182 ARG A N 1
ATOM 1439 C CA . ARG A 1 182 ? -2.523 -6.873 17.548 1.00 94.31 182 ARG A CA 1
ATOM 1440 C C . ARG A 1 182 ? -2.321 -5.977 16.332 1.00 94.31 182 ARG A C 1
ATOM 1442 O O . ARG A 1 182 ? -2.848 -4.870 16.299 1.00 94.31 182 ARG A O 1
ATOM 1449 N N . THR A 1 183 ? -1.582 -6.456 15.331 1.00 87.19 183 THR A N 1
ATOM 1450 C CA . THR A 1 183 ? -1.388 -5.721 14.069 1.00 87.19 183 THR A CA 1
ATOM 1451 C C . THR A 1 183 ? -2.733 -5.489 13.375 1.00 87.19 183 THR A C 1
ATOM 1453 O O . THR A 1 183 ? -3.044 -4.355 13.021 1.00 87.19 183 THR A O 1
ATOM 1456 N N . MET A 1 184 ? -3.552 -6.539 13.259 1.00 87.38 184 MET A N 1
ATOM 1457 C CA . MET A 1 184 ? -4.856 -6.482 12.604 1.00 87.38 184 MET A CA 1
ATOM 1458 C C . MET A 1 184 ? -5.840 -5.574 13.346 1.00 87.38 184 MET A C 1
ATOM 1460 O O . MET A 1 184 ? -6.563 -4.815 12.713 1.00 87.38 184 MET A O 1
ATOM 1464 N N . PHE A 1 185 ? -5.834 -5.591 14.678 1.00 92.94 185 PHE A N 1
ATOM 1465 C CA . PHE A 1 185 ? -6.638 -4.676 15.480 1.00 92.94 185 PHE A CA 1
ATOM 1466 C C . PHE A 1 185 ? -6.279 -3.209 15.193 1.00 92.94 185 PHE A C 1
ATOM 1468 O O . PHE A 1 185 ? -7.166 -2.388 14.979 1.00 92.94 185 PHE A O 1
ATOM 1475 N N . VAL A 1 186 ? -4.984 -2.877 15.094 1.00 89.06 186 VAL A N 1
ATOM 1476 C CA . VAL A 1 186 ? -4.549 -1.522 14.705 1.00 89.06 186 VAL A CA 1
ATOM 1477 C C . VAL A 1 186 ? -4.892 -1.203 13.245 1.00 89.06 186 VAL A C 1
ATOM 1479 O O . VAL A 1 186 ? -5.249 -0.065 12.953 1.00 89.06 186 VAL A O 1
ATOM 1482 N N . ASP A 1 187 ? -4.809 -2.169 12.325 1.00 79.06 187 ASP A N 1
ATOM 1483 C CA . ASP A 1 187 ? -5.268 -1.987 10.938 1.00 79.06 187 ASP A CA 1
ATOM 1484 C C . ASP A 1 187 ? -6.759 -1.634 10.884 1.00 79.06 187 ASP A C 1
ATOM 1486 O O . ASP A 1 187 ? -7.128 -0.680 10.202 1.00 79.06 187 ASP A O 1
ATOM 1490 N N . ILE A 1 188 ? -7.595 -2.354 11.639 1.00 81.62 188 ILE A N 1
ATOM 1491 C CA . ILE A 1 188 ? -9.033 -2.088 11.738 1.00 81.62 188 ILE A CA 1
ATOM 1492 C C . ILE A 1 188 ? -9.265 -0.666 12.263 1.00 81.62 188 ILE A C 1
ATOM 1494 O O . ILE A 1 188 ? -9.959 0.107 11.614 1.00 81.62 188 ILE A O 1
ATOM 1498 N N . LEU A 1 189 ? -8.613 -0.277 13.363 1.00 82.69 189 LEU A N 1
ATOM 1499 C CA . LEU A 1 189 ? -8.784 1.054 13.959 1.00 82.69 189 LEU A CA 1
ATOM 1500 C C . LEU A 1 189 ? -8.332 2.217 13.067 1.00 82.69 189 LEU A C 1
ATOM 1502 O O . LEU A 1 189 ? -8.887 3.305 13.161 1.00 82.69 189 LEU A O 1
ATOM 1506 N N . LEU A 1 190 ? -7.286 2.033 12.258 1.00 72.12 190 LEU A N 1
ATOM 1507 C CA . LEU A 1 190 ? -6.744 3.117 11.431 1.00 72.12 190 LEU A CA 1
ATOM 1508 C C . LEU A 1 190 ? -7.415 3.230 10.068 1.00 72.12 190 LEU A C 1
ATOM 1510 O O . LEU A 1 190 ? -7.354 4.290 9.444 1.00 72.12 190 LEU A O 1
ATOM 1514 N N . TYR A 1 191 ? -7.949 2.122 9.561 1.00 67.94 191 TYR A N 1
ATOM 1515 C CA . TYR A 1 191 ? -8.348 2.007 8.165 1.00 67.94 191 TYR A CA 1
ATOM 1516 C C . TYR A 1 191 ? -9.797 1.554 7.983 1.00 67.94 191 TYR A C 1
ATOM 1518 O O . TYR A 1 191 ? -10.202 1.352 6.844 1.00 67.94 191 TYR A O 1
ATOM 1526 N N . SER A 1 192 ? -10.563 1.393 9.061 1.00 69.00 192 SER A N 1
ATOM 1527 C CA . SER A 1 192 ? -11.974 0.989 9.022 1.00 69.00 192 SER A CA 1
ATOM 1528 C C . SER A 1 192 ? -12.851 1.967 9.799 1.00 69.00 192 SER A C 1
ATOM 1530 O O . SER A 1 192 ? -12.343 2.726 10.625 1.00 69.00 192 SER A O 1
ATOM 1532 N N . ASP A 1 193 ? -14.157 1.940 9.539 1.00 62.84 193 ASP A N 1
ATOM 1533 C CA . ASP A 1 193 ? -15.131 2.800 10.214 1.00 62.84 193 ASP A CA 1
ATOM 1534 C C . ASP A 1 193 ? -15.600 2.151 11.525 1.00 62.84 193 ASP A C 1
ATOM 1536 O O . ASP A 1 193 ? -16.568 1.391 11.588 1.00 62.84 193 ASP A O 1
ATOM 1540 N N . VAL A 1 194 ? -14.797 2.324 12.575 1.00 70.88 194 VAL A N 1
ATOM 1541 C CA . VAL A 1 194 ? -15.062 1.732 13.891 1.00 70.88 194 VAL A CA 1
ATOM 1542 C C . VAL A 1 194 ? -15.917 2.693 14.711 1.00 70.88 194 VAL A C 1
ATOM 1544 O O . VAL A 1 194 ? -15.416 3.713 15.183 1.00 70.88 194 VAL A O 1
ATOM 1547 N N . ALA A 1 195 ? -17.180 2.326 14.938 1.00 67.62 195 ALA A N 1
ATOM 1548 C CA . ALA A 1 195 ? -18.146 3.147 15.668 1.00 67.62 195 ALA A CA 1
ATOM 1549 C C . ALA A 1 195 ? -17.719 3.440 17.120 1.00 67.62 195 ALA A C 1
ATOM 1551 O O . ALA A 1 195 ? -17.853 4.565 17.605 1.00 67.62 195 ALA A O 1
ATOM 1552 N N . ASP A 1 196 ? -17.170 2.441 17.826 1.00 75.62 196 ASP A N 1
ATOM 1553 C CA . ASP A 1 196 ? -16.642 2.626 19.185 1.00 75.62 196 ASP A CA 1
ATOM 1554 C C . ASP A 1 196 ? -15.385 1.780 19.429 1.00 75.62 196 ASP A C 1
ATOM 1556 O O . ASP A 1 196 ? -15.440 0.589 19.740 1.00 75.62 196 ASP A O 1
ATOM 1560 N N . ALA A 1 197 ? -14.219 2.416 19.308 1.00 83.62 197 ALA A N 1
ATOM 1561 C CA . ALA A 1 197 ? -12.930 1.757 19.498 1.00 83.62 197 ALA A CA 1
ATOM 1562 C C . ALA A 1 197 ? -12.744 1.161 20.907 1.00 83.62 197 ALA A C 1
ATOM 1564 O O . ALA A 1 197 ? -12.042 0.156 21.053 1.00 83.62 197 ALA A O 1
ATOM 1565 N N . LYS A 1 198 ? -13.362 1.747 21.947 1.00 85.75 198 LYS A N 1
ATOM 1566 C CA . LYS A 1 198 ? -13.248 1.251 23.329 1.00 85.75 198 LYS A CA 1
ATOM 1567 C C . LYS A 1 198 ? -14.087 0.004 23.532 1.00 85.75 198 LYS A C 1
ATOM 1569 O O . LYS A 1 198 ? -13.611 -0.944 24.149 1.00 85.75 198 LYS A O 1
ATOM 1574 N N . GLU A 1 199 ? -15.307 -0.003 23.012 1.00 86.94 199 GLU A N 1
ATOM 1575 C CA . GLU A 1 199 ? -16.178 -1.177 23.069 1.00 86.94 199 GLU A CA 1
ATOM 1576 C C . GLU A 1 199 ? -15.566 -2.358 22.305 1.00 86.94 199 GLU A C 1
ATOM 1578 O O . GLU A 1 199 ? -15.510 -3.480 22.824 1.00 86.94 199 GLU A O 1
ATOM 1583 N N . LEU A 1 200 ? -15.038 -2.103 21.102 1.00 88.56 200 LEU A N 1
ATOM 1584 C CA . LEU A 1 200 ? -14.354 -3.128 20.320 1.00 88.56 200 LEU A CA 1
ATOM 1585 C C . LEU A 1 200 ? -13.131 -3.667 21.079 1.00 88.56 200 LEU A C 1
ATOM 1587 O O . LEU A 1 200 ? -12.979 -4.883 21.202 1.00 88.56 200 LEU A O 1
ATOM 1591 N N . TRP A 1 201 ? -12.306 -2.781 21.652 1.00 92.94 201 TRP A N 1
ATOM 1592 C CA . TRP A 1 201 ? -11.181 -3.149 22.518 1.00 92.94 201 TRP A CA 1
ATOM 1593 C C . TRP A 1 201 ? -11.605 -4.051 23.683 1.00 92.94 201 TRP A C 1
ATOM 1595 O O . TRP A 1 201 ? -11.024 -5.120 23.879 1.00 92.94 201 TRP A O 1
ATOM 1605 N N . GLU A 1 202 ? -12.632 -3.652 24.435 1.00 92.38 202 GLU A N 1
ATOM 1606 C CA . GLU A 1 202 ? -13.144 -4.419 25.574 1.00 92.38 202 GLU A CA 1
ATOM 1607 C C . GLU A 1 202 ? -13.655 -5.806 25.160 1.00 92.38 202 GLU A C 1
ATOM 1609 O O . GLU A 1 202 ? -13.508 -6.774 25.911 1.00 92.38 202 GLU A O 1
ATOM 1614 N N . SER A 1 203 ? -14.154 -5.926 23.931 1.00 90.50 203 SER A N 1
ATOM 1615 C CA . SER A 1 203 ? -14.676 -7.175 23.379 1.00 90.50 203 SER A CA 1
ATOM 1616 C C . SER A 1 203 ? -13.596 -8.122 22.842 1.00 90.50 203 SER A C 1
ATOM 1618 O O . SER A 1 203 ? -13.815 -9.333 22.818 1.00 90.50 203 SER A O 1
ATOM 1620 N N . CYS A 1 204 ? -12.429 -7.619 22.415 1.00 91.94 204 CYS A N 1
ATOM 1621 C CA . CYS A 1 204 ? -11.432 -8.434 21.705 1.00 91.94 204 CYS A CA 1
ATOM 1622 C C . CYS A 1 204 ? -10.023 -8.470 22.321 1.00 91.94 204 CYS A C 1
ATOM 1624 O O . CYS A 1 204 ? -9.183 -9.230 21.832 1.00 91.94 204 CYS A O 1
ATOM 1626 N N . TRP A 1 205 ? -9.727 -7.699 23.378 1.00 93.56 205 TRP A N 1
ATOM 1627 C CA . TRP A 1 205 ? -8.381 -7.651 23.978 1.00 93.56 205 TRP A CA 1
ATOM 1628 C C . TRP A 1 205 ? -7.849 -9.036 24.376 1.00 93.56 205 TRP A C 1
ATOM 1630 O O . TRP A 1 205 ? -6.654 -9.303 24.251 1.00 93.56 205 TRP A O 1
ATOM 1640 N N . SER A 1 206 ? -8.737 -9.934 24.814 1.00 92.56 206 SER A N 1
ATOM 1641 C CA . SER A 1 206 ? -8.374 -11.267 25.305 1.00 92.56 206 SER A CA 1
ATOM 1642 C C . SER A 1 206 ? -7.702 -12.139 24.240 1.00 92.56 206 SER A C 1
ATOM 1644 O O . SER A 1 206 ? -6.830 -12.933 24.574 1.00 92.56 206 SER A O 1
ATOM 1646 N N . TYR A 1 207 ? -8.005 -11.933 22.954 1.00 92.75 207 TYR A N 1
ATOM 1647 C CA . TYR A 1 207 ? -7.378 -12.673 21.853 1.00 92.75 207 TYR A CA 1
ATOM 1648 C C . TYR A 1 207 ? -5.900 -12.295 21.633 1.00 92.75 207 TYR A C 1
ATOM 1650 O O . TYR A 1 207 ? -5.152 -13.007 20.967 1.00 92.75 207 TYR A O 1
ATOM 1658 N N . MET A 1 208 ? -5.458 -11.160 22.179 1.00 94.25 208 MET A N 1
ATOM 1659 C CA . MET A 1 208 ? -4.165 -10.538 21.879 1.00 94.25 208 MET A CA 1
ATOM 1660 C C . MET A 1 208 ? -3.110 -10.720 22.982 1.00 94.25 208 MET A C 1
ATOM 1662 O O . MET A 1 208 ? -2.033 -10.131 22.873 1.00 94.25 208 MET A O 1
ATOM 1666 N N . GLY A 1 209 ? -3.407 -11.476 24.045 1.00 88.75 209 GLY A N 1
ATOM 1667 C CA . GLY A 1 209 ? -2.599 -11.504 25.272 1.00 88.75 209 GLY A CA 1
ATOM 1668 C C . GLY A 1 209 ? -1.806 -12.781 25.565 1.00 88.75 209 GLY A C 1
ATOM 1669 O O . GLY A 1 209 ? -0.909 -12.740 26.409 1.00 88.75 209 GLY A O 1
ATOM 1670 N N . ASP A 1 210 ? -2.107 -13.907 24.917 1.00 86.06 210 ASP A N 1
ATOM 1671 C CA . ASP A 1 210 ? -1.582 -15.217 25.345 1.00 86.06 210 ASP A CA 1
ATOM 1672 C C . ASP A 1 210 ? -0.049 -15.312 25.261 1.00 86.06 210 ASP A C 1
ATOM 1674 O O . ASP A 1 210 ? 0.605 -15.840 26.168 1.00 86.06 210 ASP A O 1
ATOM 1678 N N . ASP A 1 211 ? 0.549 -14.734 24.216 1.00 88.88 211 ASP A N 1
ATOM 1679 C CA . ASP A 1 211 ? 2.003 -14.712 24.029 1.00 88.88 211 ASP A CA 1
ATOM 1680 C C . ASP A 1 211 ? 2.728 -13.896 25.109 1.00 88.88 211 ASP A C 1
ATOM 1682 O O . ASP A 1 211 ? 3.840 -14.243 25.505 1.00 88.88 211 ASP A O 1
ATOM 1686 N N . ILE A 1 212 ? 2.107 -12.837 25.631 1.00 83.31 212 ILE A N 1
ATOM 1687 C CA . ILE A 1 212 ? 2.662 -12.008 26.707 1.00 83.31 212 ILE A CA 1
ATOM 1688 C C . ILE A 1 212 ? 2.808 -12.839 27.985 1.00 83.31 212 ILE A C 1
ATOM 1690 O O . ILE A 1 212 ? 3.876 -12.836 28.603 1.00 83.31 212 ILE A O 1
ATOM 1694 N N . ILE A 1 213 ? 1.767 -13.596 28.351 1.00 77.00 213 ILE A N 1
ATOM 1695 C CA . ILE A 1 213 ? 1.798 -14.489 29.518 1.00 77.00 213 ILE A CA 1
ATOM 1696 C C . ILE A 1 213 ? 2.887 -15.549 29.325 1.00 77.00 213 ILE A C 1
ATOM 1698 O O . ILE A 1 213 ? 3.691 -15.792 30.229 1.00 77.00 213 ILE A O 1
ATOM 1702 N N . GLN A 1 214 ? 2.940 -16.165 28.142 1.00 80.81 214 GLN A N 1
ATOM 1703 C CA . GLN A 1 214 ? 3.898 -17.227 27.849 1.00 80.81 214 GLN A CA 1
ATOM 1704 C C . GLN A 1 214 ? 5.349 -16.727 27.874 1.00 80.81 214 GLN A C 1
ATOM 170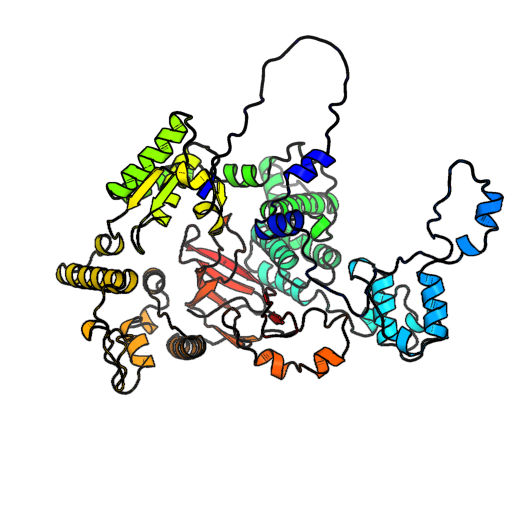6 O O . GLN A 1 214 ? 6.200 -17.355 28.505 1.00 80.81 214 GLN A O 1
ATOM 1711 N N . ASN A 1 215 ? 5.622 -15.562 27.286 1.00 78.19 215 ASN A N 1
ATOM 1712 C CA . ASN A 1 215 ? 6.947 -14.948 27.294 1.00 78.19 215 ASN A CA 1
ATOM 1713 C C . ASN A 1 215 ? 7.416 -14.609 28.716 1.00 78.19 215 ASN A C 1
ATOM 1715 O O . ASN A 1 215 ? 8.579 -14.846 29.043 1.00 78.19 215 ASN A O 1
ATOM 1719 N N . MET A 1 216 ? 6.530 -14.111 29.588 1.00 70.38 216 MET A N 1
ATOM 1720 C CA . MET A 1 216 ? 6.886 -13.850 30.988 1.00 70.38 216 MET A CA 1
ATOM 1721 C C . MET A 1 216 ? 7.166 -15.134 31.772 1.00 70.38 216 MET A C 1
ATOM 1723 O O . MET A 1 216 ? 8.136 -15.183 32.528 1.00 70.38 216 MET A O 1
ATOM 1727 N N . ARG A 1 217 ? 6.371 -16.194 31.568 1.00 76.25 217 ARG A N 1
ATOM 1728 C CA . ARG A 1 217 ? 6.628 -17.511 32.181 1.00 76.25 217 ARG A CA 1
ATOM 1729 C C . ARG A 1 217 ? 8.004 -18.041 31.798 1.00 76.25 217 ARG A C 1
ATOM 1731 O O . ARG A 1 217 ? 8.754 -18.468 32.674 1.00 76.25 217 ARG A O 1
ATOM 1738 N N . SER A 1 218 ? 8.356 -17.952 30.515 1.00 72.81 218 SER A N 1
ATOM 1739 C CA . SER A 1 218 ? 9.666 -18.372 30.012 1.00 72.81 218 SER A CA 1
ATOM 1740 C C . SER A 1 218 ? 10.809 -17.496 30.532 1.00 72.81 218 SER A C 1
ATOM 1742 O O . SER A 1 218 ? 11.827 -18.032 30.957 1.00 72.81 218 SER A O 1
ATOM 1744 N N . ALA A 1 219 ? 10.645 -16.170 30.561 1.00 70.81 219 ALA A N 1
ATOM 1745 C CA . ALA A 1 219 ? 11.673 -15.244 31.049 1.00 70.81 219 ALA A CA 1
ATOM 1746 C C . ALA A 1 219 ? 11.971 -15.409 32.550 1.00 70.81 219 ALA A C 1
ATOM 1748 O O . ALA A 1 219 ? 13.100 -15.189 32.985 1.00 70.81 219 ALA A O 1
ATOM 1749 N N . HIS A 1 220 ? 10.970 -15.813 33.336 1.00 71.06 220 HIS A N 1
ATOM 1750 C CA . HIS A 1 220 ? 11.089 -16.016 34.781 1.00 71.06 220 HIS A CA 1
ATOM 1751 C C . HIS A 1 220 ? 11.210 -17.489 35.198 1.00 71.06 220 HIS A C 1
ATOM 1753 O O . HIS A 1 220 ? 11.244 -17.765 36.398 1.00 71.06 220 HIS A O 1
ATOM 1759 N N . CYS A 1 221 ? 11.273 -18.426 34.243 1.00 74.06 221 CYS A N 1
ATOM 1760 C CA . CYS A 1 221 ? 11.273 -19.874 34.485 1.00 74.06 221 CYS A CA 1
ATOM 1761 C C . CYS A 1 221 ? 10.182 -20.321 35.482 1.00 74.06 221 CYS A C 1
ATOM 1763 O O . CYS A 1 221 ? 10.436 -21.142 36.364 1.00 74.06 221 CYS A O 1
ATOM 1765 N N . ASN A 1 222 ? 8.981 -19.744 35.382 1.00 74.12 222 ASN A N 1
ATOM 1766 C CA . ASN A 1 222 ? 7.883 -19.994 36.313 1.00 74.12 222 ASN A CA 1
ATOM 1767 C C . ASN A 1 222 ? 6.572 -20.246 35.563 1.00 74.12 222 ASN A C 1
ATOM 1769 O O . ASN A 1 222 ? 5.845 -19.310 35.233 1.00 74.12 222 ASN A O 1
ATOM 1773 N N . ASP A 1 223 ? 6.239 -21.520 35.366 1.00 71.56 223 ASP A N 1
ATOM 1774 C CA . ASP A 1 223 ? 5.029 -21.948 34.653 1.00 71.56 223 ASP A CA 1
ATOM 1775 C C . ASP A 1 223 ? 3.725 -21.621 35.402 1.00 71.56 223 ASP A C 1
ATOM 1777 O O . ASP A 1 223 ? 2.653 -21.591 34.797 1.00 71.56 223 ASP A O 1
ATOM 1781 N N . GLN A 1 224 ? 3.804 -21.329 36.706 1.00 72.94 224 GLN A N 1
ATOM 1782 C CA . GLN A 1 224 ? 2.655 -20.931 37.527 1.00 72.94 224 GLN A CA 1
ATOM 1783 C C . GLN A 1 224 ? 2.418 -19.415 37.538 1.00 72.94 224 GLN A C 1
ATOM 1785 O O . GLN A 1 224 ? 1.480 -18.949 38.187 1.00 72.94 224 GLN A O 1
ATOM 1790 N N . LEU A 1 225 ? 3.241 -18.628 36.832 1.00 67.50 225 LEU A N 1
ATOM 1791 C CA . LEU A 1 225 ? 3.061 -17.181 36.763 1.00 67.50 225 LEU A CA 1
ATOM 1792 C C . LEU A 1 225 ? 1.708 -16.859 36.111 1.00 67.50 225 LEU A C 1
ATOM 1794 O O . LEU A 1 225 ? 1.386 -17.314 35.007 1.00 67.50 225 LEU A O 1
ATOM 1798 N N . THR A 1 226 ? 0.903 -16.087 36.836 1.00 67.75 226 THR A N 1
ATOM 1799 C CA . THR A 1 226 ? -0.387 -15.557 36.395 1.00 67.75 226 THR A CA 1
ATOM 1800 C C . THR A 1 226 ? -0.315 -14.038 36.437 1.00 67.75 226 THR A C 1
ATOM 1802 O O . THR A 1 226 ? 0.338 -13.458 37.303 1.00 67.75 226 THR A O 1
ATOM 1805 N N . ILE A 1 227 ? -0.946 -13.394 35.461 1.00 71.38 227 ILE A N 1
ATOM 1806 C CA . ILE A 1 227 ? -1.021 -11.939 35.351 1.00 71.38 227 ILE A CA 1
ATOM 1807 C C . ILE A 1 227 ? -2.489 -11.586 35.551 1.00 71.38 227 ILE A C 1
ATOM 1809 O O . ILE A 1 227 ? -3.362 -12.253 34.995 1.00 71.38 227 ILE A O 1
ATOM 1813 N N . ASN A 1 228 ? -2.768 -10.581 36.378 1.00 80.19 228 ASN A N 1
ATOM 1814 C CA . ASN A 1 228 ? -4.139 -10.107 36.526 1.00 80.19 228 ASN A CA 1
ATOM 1815 C C . ASN A 1 228 ? -4.617 -9.442 35.222 1.00 80.19 228 ASN A C 1
ATOM 1817 O O . ASN A 1 228 ? -3.815 -8.956 34.422 1.00 80.19 228 ASN A O 1
ATOM 1821 N N . THR A 1 229 ? -5.930 -9.424 35.018 1.00 84.06 229 THR A N 1
ATOM 1822 C CA . THR A 1 229 ? -6.554 -8.914 33.793 1.00 84.06 229 THR A CA 1
ATOM 1823 C C . THR A 1 229 ? -6.125 -7.487 33.458 1.00 84.06 229 THR A C 1
ATOM 1825 O O . THR A 1 229 ? -5.778 -7.217 32.311 1.00 84.06 229 THR A O 1
ATOM 1828 N N . ASP A 1 230 ? -6.083 -6.593 34.447 1.00 80.88 230 ASP A N 1
ATOM 1829 C CA . ASP A 1 230 ? -5.760 -5.178 34.229 1.00 80.88 230 ASP A CA 1
ATOM 1830 C C . ASP A 1 230 ? -4.311 -4.986 33.780 1.00 80.88 230 ASP A C 1
ATOM 1832 O O . ASP A 1 230 ? -4.040 -4.251 32.837 1.00 80.88 230 ASP A O 1
ATOM 1836 N N . SER A 1 231 ? -3.376 -5.717 34.388 1.00 77.12 231 SER A N 1
ATOM 1837 C CA . SER A 1 231 ? -1.964 -5.694 34.000 1.00 77.12 231 SER A CA 1
ATOM 1838 C C . SER A 1 231 ? -1.779 -6.265 32.598 1.00 77.12 231 SER A C 1
ATOM 1840 O O . SER A 1 231 ? -1.022 -5.713 31.808 1.00 77.12 231 SER A O 1
ATOM 1842 N N . LEU A 1 232 ? -2.487 -7.345 32.254 1.00 83.88 232 LEU A N 1
ATOM 1843 C CA . LEU A 1 232 ? -2.428 -7.925 30.913 1.00 83.88 232 LEU A CA 1
ATOM 1844 C C . LEU A 1 232 ? -2.977 -6.959 29.854 1.00 83.88 232 LEU A C 1
ATOM 1846 O O . LEU A 1 232 ? -2.327 -6.760 28.827 1.00 83.88 232 LEU A O 1
ATOM 1850 N N . LYS A 1 233 ? -4.119 -6.314 30.124 1.00 88.56 233 LYS A N 1
ATOM 1851 C CA . LYS A 1 233 ? -4.660 -5.235 29.287 1.00 88.56 233 LYS A CA 1
ATOM 1852 C C . LYS A 1 233 ? -3.641 -4.111 29.101 1.00 88.56 233 LYS A C 1
ATOM 1854 O O . LYS A 1 233 ? -3.438 -3.673 27.973 1.00 88.56 233 LYS A O 1
ATOM 1859 N N . ASP A 1 234 ? -2.953 -3.707 30.166 1.00 84.00 234 ASP A N 1
ATOM 1860 C CA . ASP A 1 234 ? -1.937 -2.651 30.133 1.00 84.00 234 ASP A CA 1
ATOM 1861 C C . ASP A 1 234 ? -0.736 -3.013 29.242 1.00 84.00 234 ASP A C 1
ATOM 1863 O O . ASP A 1 234 ? -0.303 -2.220 28.403 1.00 84.00 234 ASP A O 1
ATOM 1867 N N . TYR A 1 235 ? -0.242 -4.254 29.338 1.00 82.88 235 TYR A N 1
ATOM 1868 C CA . TYR A 1 235 ? 0.815 -4.761 28.456 1.00 82.88 235 TYR A CA 1
ATOM 1869 C C . TYR A 1 235 ? 0.381 -4.813 26.989 1.00 82.88 235 TYR A C 1
ATOM 1871 O O . TYR A 1 235 ? 1.174 -4.495 26.099 1.00 82.88 235 TYR A O 1
ATOM 1879 N N . ILE A 1 236 ? -0.861 -5.214 26.716 1.00 90.81 236 ILE A N 1
ATOM 1880 C CA . ILE A 1 236 ? -1.391 -5.231 25.350 1.00 90.81 236 ILE A CA 1
ATOM 1881 C C . ILE A 1 236 ? -1.518 -3.794 24.827 1.00 90.81 236 ILE A C 1
ATOM 1883 O O . ILE A 1 236 ? -1.042 -3.527 23.726 1.00 90.81 236 ILE A O 1
ATOM 1887 N N . LEU A 1 237 ? -2.068 -2.858 25.609 1.00 90.31 237 LEU A N 1
ATOM 1888 C CA . LEU A 1 237 ? -2.149 -1.437 25.244 1.00 90.31 237 LEU A CA 1
ATOM 1889 C C . LEU A 1 237 ? -0.767 -0.846 24.962 1.00 90.31 237 LEU A C 1
ATOM 1891 O O . LEU A 1 237 ? -0.614 -0.103 23.995 1.00 90.31 237 LEU A O 1
ATOM 1895 N N . HIS A 1 238 ? 0.260 -1.228 25.725 1.00 84.56 238 HIS A N 1
ATOM 1896 C CA . HIS A 1 238 ? 1.639 -0.847 25.423 1.00 84.56 238 HIS A CA 1
ATOM 1897 C C . HIS A 1 238 ? 2.069 -1.338 24.033 1.00 84.56 238 HIS A C 1
ATOM 1899 O O . HIS A 1 238 ? 2.565 -0.551 23.229 1.00 84.56 238 HIS A O 1
ATOM 1905 N N . LYS A 1 239 ? 1.844 -2.620 23.715 1.00 88.31 239 LYS A N 1
ATOM 1906 C CA . LYS A 1 239 ? 2.175 -3.186 22.396 1.00 88.31 239 LYS A CA 1
ATOM 1907 C C . LYS A 1 239 ? 1.393 -2.519 21.263 1.00 88.31 239 LYS A C 1
ATOM 1909 O O . LYS A 1 239 ? 1.970 -2.238 20.217 1.00 88.31 239 LYS A O 1
ATOM 1914 N N . LEU A 1 240 ? 0.107 -2.231 21.465 1.00 91.25 240 LEU A N 1
ATOM 1915 C CA . LEU A 1 240 ? -0.704 -1.483 20.500 1.00 91.25 240 LEU A CA 1
ATOM 1916 C C . LEU A 1 240 ? -0.169 -0.060 20.308 1.00 91.25 240 LEU A C 1
ATOM 1918 O O . LEU A 1 240 ? -0.068 0.410 19.177 1.00 91.25 240 LEU A O 1
ATOM 1922 N N . GLY A 1 241 ? 0.237 0.599 21.395 1.00 85.81 241 GLY A N 1
ATOM 1923 C CA . GLY A 1 241 ? 0.868 1.914 21.370 1.00 85.81 241 GLY A CA 1
ATOM 1924 C C . GLY A 1 241 ? 2.184 1.933 20.592 1.00 85.81 241 GLY A C 1
ATOM 1925 O O . GLY A 1 241 ? 2.444 2.906 19.887 1.00 85.81 241 GLY A O 1
ATOM 1926 N N . ASP A 1 242 ? 2.983 0.865 20.664 1.00 81.75 242 ASP A N 1
ATOM 1927 C CA . ASP A 1 242 ? 4.208 0.714 19.869 1.00 81.75 242 ASP A CA 1
ATOM 1928 C C . ASP A 1 242 ? 3.888 0.605 18.366 1.00 81.75 242 ASP A C 1
ATOM 1930 O O . ASP A 1 242 ? 4.493 1.299 17.546 1.00 81.75 242 ASP A O 1
ATOM 1934 N N . ILE A 1 243 ? 2.892 -0.213 17.999 1.00 83.06 243 ILE A N 1
ATOM 1935 C CA . ILE A 1 243 ? 2.447 -0.376 16.603 1.00 83.06 243 ILE A CA 1
ATOM 1936 C C . ILE A 1 243 ? 1.884 0.947 16.059 1.00 83.06 243 ILE A C 1
ATOM 1938 O O . ILE A 1 243 ? 2.260 1.378 14.968 1.00 83.06 243 ILE A O 1
ATOM 1942 N N . LEU A 1 244 ? 1.014 1.619 16.819 1.00 76.44 244 LEU A N 1
ATOM 1943 C CA . LEU A 1 244 ? 0.445 2.922 16.459 1.00 76.44 244 LEU A CA 1
ATOM 1944 C C . LEU A 1 244 ? 1.535 3.981 16.288 1.00 76.44 244 LEU A C 1
ATOM 1946 O O . LEU A 1 244 ? 1.525 4.706 15.293 1.00 76.44 244 LEU A O 1
ATOM 1950 N N . PHE A 1 245 ? 2.512 4.028 17.197 1.00 75.12 245 PHE A N 1
ATOM 1951 C CA . PHE A 1 245 ? 3.621 4.977 17.133 1.00 75.12 245 PHE A CA 1
ATOM 1952 C C . PHE A 1 245 ? 4.447 4.807 15.854 1.00 75.12 245 PHE A C 1
ATOM 1954 O O . PHE A 1 245 ? 4.735 5.796 15.178 1.00 75.12 245 PHE A O 1
ATOM 1961 N N . LEU A 1 246 ? 4.758 3.565 15.466 1.00 66.56 246 LEU A N 1
ATOM 1962 C CA . LEU A 1 246 ? 5.436 3.267 14.198 1.00 66.56 246 LEU A CA 1
ATOM 1963 C C . LEU A 1 246 ? 4.609 3.687 12.972 1.00 66.56 246 LEU A C 1
ATOM 1965 O O . LEU A 1 246 ? 5.167 4.006 11.923 1.00 66.56 246 LEU A O 1
ATOM 1969 N N . ARG A 1 247 ? 3.280 3.741 13.096 1.00 64.12 247 ARG A N 1
ATOM 1970 C CA . ARG A 1 247 ? 2.367 4.211 12.042 1.00 64.12 247 ARG A CA 1
ATOM 1971 C C . ARG A 1 247 ? 2.096 5.716 12.092 1.00 64.12 247 ARG A C 1
ATOM 1973 O O . ARG A 1 247 ? 1.630 6.269 11.100 1.00 64.12 247 ARG A O 1
ATOM 1980 N N . GLY A 1 248 ? 2.495 6.399 13.165 1.00 65.12 248 GLY A N 1
ATOM 1981 C CA . GLY A 1 248 ? 2.351 7.849 13.331 1.00 65.12 248 GLY A CA 1
ATOM 1982 C C . GLY A 1 248 ? 1.172 8.303 14.156 1.00 65.12 248 GLY A C 1
ATOM 1983 O O . GLY A 1 248 ? 0.868 9.491 14.157 1.00 65.12 248 GLY A O 1
ATOM 1984 N N . TYR A 1 249 ? 0.525 7.372 14.837 1.00 72.75 249 TYR A N 1
ATOM 1985 C CA . TYR A 1 249 ? -0.673 7.611 15.617 1.00 72.75 249 TYR A CA 1
ATOM 1986 C C . TYR A 1 249 ? -0.398 7.333 17.096 1.00 72.75 249 TYR A C 1
ATOM 1988 O O . TYR A 1 249 ? 0.596 6.703 17.465 1.00 72.75 249 TYR A O 1
ATOM 1996 N N . SER A 1 250 ? -1.276 7.820 17.965 1.00 76.44 250 SER A N 1
ATOM 1997 C CA . SER A 1 250 ? -1.236 7.553 19.403 1.00 76.44 250 SER A CA 1
ATOM 1998 C C . SER A 1 250 ? -2.450 6.724 19.821 1.00 76.44 250 SER A C 1
ATOM 2000 O O . SER A 1 250 ? -3.446 6.670 19.103 1.00 76.44 250 SER A O 1
ATOM 2002 N N . LEU A 1 251 ? -2.400 6.103 21.003 1.00 77.38 251 LEU A N 1
ATOM 2003 C CA . LEU A 1 251 ? -3.580 5.446 21.586 1.00 77.38 251 LEU A CA 1
ATOM 2004 C C . LEU A 1 251 ? -4.745 6.430 21.752 1.00 77.38 251 LEU A C 1
ATOM 2006 O O . LEU A 1 251 ? -5.887 6.080 21.480 1.00 77.38 251 LEU A O 1
ATOM 2010 N N . GLN A 1 252 ? -4.443 7.680 22.111 1.00 74.56 252 GLN A N 1
ATOM 2011 C CA . GLN A 1 252 ? -5.443 8.736 22.241 1.00 74.56 252 GLN A CA 1
ATOM 2012 C C . GLN A 1 252 ? -6.088 9.097 20.897 1.00 74.56 252 GLN A C 1
ATOM 2014 O O . GLN A 1 252 ? -7.286 9.355 20.862 1.00 74.56 252 GLN A O 1
ATOM 2019 N N . TYR A 1 253 ? -5.324 9.075 19.797 1.00 74.69 253 TYR A N 1
ATOM 2020 C CA . TYR A 1 253 ? -5.855 9.326 18.454 1.00 74.69 253 TYR A CA 1
ATOM 2021 C C . TYR A 1 253 ? -6.945 8.317 18.073 1.00 74.69 253 TYR A C 1
ATOM 2023 O O . TYR A 1 253 ? -7.962 8.705 17.513 1.00 74.69 253 TYR A O 1
ATOM 2031 N N . VAL A 1 254 ? -6.764 7.043 18.432 1.00 72.69 254 VAL A N 1
ATOM 2032 C CA . VAL A 1 254 ? -7.754 5.974 18.200 1.00 72.69 254 VAL A CA 1
ATOM 2033 C C . VAL A 1 254 ? -8.715 5.772 19.381 1.00 72.69 254 VAL A C 1
ATOM 2035 O O . VAL A 1 254 ? -9.377 4.745 19.471 1.00 72.69 254 VAL A O 1
ATOM 2038 N N . ASN A 1 255 ? -8.780 6.730 20.313 1.00 78.06 255 ASN A N 1
ATOM 2039 C CA . ASN A 1 255 ? -9.664 6.713 21.483 1.00 78.06 255 ASN A CA 1
ATOM 2040 C C . ASN A 1 255 ? -9.509 5.477 22.401 1.00 78.06 255 ASN A C 1
ATOM 2042 O O . ASN A 1 255 ? -10.464 5.061 23.054 1.00 78.06 255 ASN A O 1
ATOM 2046 N N . LEU A 1 256 ? -8.312 4.892 22.498 1.00 84.56 256 LEU A N 1
ATOM 2047 C CA . LEU A 1 256 ? -8.018 3.801 23.435 1.00 84.56 256 LEU A CA 1
ATOM 2048 C C . LEU A 1 256 ? -7.470 4.314 24.778 1.00 84.56 256 LEU A C 1
ATOM 2050 O O . LEU A 1 256 ? -6.900 5.407 24.834 1.00 84.56 256 LEU A O 1
ATOM 2054 N N . PRO A 1 257 ? -7.607 3.534 25.871 1.00 83.88 257 PRO A N 1
ATOM 2055 C CA . PRO A 1 257 ? -7.046 3.897 27.168 1.00 83.88 257 PRO A CA 1
ATOM 2056 C C . PRO A 1 257 ? -5.521 4.062 27.122 1.00 83.88 257 PRO A C 1
ATOM 2058 O O . PRO A 1 257 ? -4.812 3.295 26.467 1.00 83.88 257 PRO A O 1
ATOM 2061 N N . THR A 1 258 ? -5.009 5.043 27.863 1.00 78.50 258 THR A N 1
ATOM 2062 C CA . THR A 1 258 ? -3.566 5.206 28.070 1.00 78.50 258 THR A CA 1
ATOM 2063 C C . THR A 1 258 ? -3.084 4.184 29.102 1.00 78.50 258 THR A C 1
ATOM 2065 O O . THR A 1 258 ? -3.689 4.107 30.174 1.00 78.50 258 THR A O 1
ATOM 2068 N N . PRO A 1 259 ? -2.010 3.425 28.825 1.00 77.50 259 PRO A N 1
ATOM 2069 C CA . PRO A 1 259 ? -1.488 2.468 29.781 1.00 77.50 259 PRO A CA 1
ATOM 2070 C C . PRO A 1 259 ? -0.901 3.157 31.020 1.00 77.50 259 PRO A C 1
ATOM 2072 O O . PRO A 1 259 ? -0.343 4.253 30.932 1.00 77.50 259 PRO A O 1
ATOM 2075 N N . VAL A 1 260 ? -1.030 2.504 32.173 1.00 69.50 260 VAL A N 1
ATOM 2076 C CA . VAL A 1 260 ? -0.550 2.977 33.483 1.00 69.50 260 VAL A CA 1
ATOM 2077 C C . VAL A 1 260 ? 0.949 2.708 33.652 1.00 69.50 260 VAL A C 1
ATOM 2079 O O . VAL A 1 260 ? 1.639 3.450 34.354 1.00 69.50 260 VAL A O 1
ATOM 2082 N N . LEU A 1 261 ? 1.484 1.670 33.001 1.00 61.47 261 LEU A N 1
ATOM 2083 C CA . LEU A 1 261 ? 2.914 1.376 32.965 1.00 61.47 261 LEU A CA 1
ATOM 2084 C C . LEU A 1 261 ? 3.697 2.565 32.385 1.00 61.47 261 LEU A C 1
ATOM 2086 O O . LEU A 1 261 ? 3.593 2.899 31.204 1.00 61.47 261 LEU A O 1
ATOM 2090 N N . ASN A 1 262 ? 4.531 3.181 33.230 1.00 51.25 262 ASN A N 1
ATOM 2091 C CA . ASN A 1 262 ? 5.429 4.259 32.828 1.00 51.25 262 ASN A CA 1
ATOM 2092 C C . ASN A 1 262 ? 6.313 3.809 31.657 1.00 51.25 262 ASN A C 1
ATOM 2094 O O . ASN A 1 262 ? 7.107 2.873 31.789 1.00 51.25 262 ASN A O 1
ATOM 2098 N N . ARG A 1 263 ? 6.227 4.532 30.532 1.00 50.72 263 ARG A N 1
ATOM 2099 C CA . ARG A 1 263 ? 7.229 4.450 29.466 1.00 50.72 263 ARG A CA 1
ATOM 2100 C C . ARG A 1 263 ? 8.611 4.693 30.079 1.00 50.72 263 ARG A C 1
ATOM 2102 O O . ARG A 1 263 ? 8.776 5.680 30.800 1.00 50.72 263 ARG A O 1
ATOM 2109 N N . PRO A 1 264 ? 9.635 3.888 29.752 1.00 43.75 264 PRO A N 1
ATOM 2110 C CA . PRO A 1 264 ? 11.001 4.377 29.837 1.00 43.75 264 PRO A CA 1
ATOM 2111 C C . PRO A 1 264 ? 11.047 5.716 29.092 1.00 43.75 264 PRO A C 1
ATOM 2113 O O . PRO A 1 264 ? 10.574 5.809 27.959 1.00 43.75 264 PRO A O 1
ATOM 2116 N N . THR A 1 265 ? 11.545 6.760 29.749 1.00 41.62 265 THR A N 1
ATOM 2117 C CA . THR A 1 265 ? 11.654 8.140 29.253 1.00 41.62 265 THR A CA 1
ATOM 2118 C C . THR A 1 265 ? 12.635 8.223 28.084 1.00 41.62 265 THR A C 1
ATOM 2120 O O . THR A 1 265 ? 13.759 8.702 28.211 1.00 41.62 265 THR A O 1
ATOM 2123 N N . GLY A 1 266 ? 12.221 7.692 26.945 1.00 45.44 266 GLY A N 1
ATOM 2124 C CA . GLY A 1 266 ? 13.006 7.579 25.733 1.00 45.44 266 GLY A CA 1
ATOM 2125 C C . GLY A 1 266 ? 12.071 7.580 24.540 1.00 45.44 266 GLY A C 1
ATOM 2126 O O . GLY A 1 266 ? 12.055 6.629 23.766 1.00 45.44 266 GLY A O 1
ATOM 2127 N N . PHE A 1 267 ? 11.266 8.635 24.393 1.00 41.94 267 PHE A N 1
ATOM 2128 C CA . PHE A 1 267 ? 10.696 8.949 23.088 1.00 41.94 267 PHE A CA 1
ATOM 2129 C C . PHE A 1 267 ? 11.857 9.322 22.160 1.00 41.94 267 PHE A C 1
ATOM 2131 O O . PHE A 1 267 ? 12.225 10.484 22.016 1.00 41.94 267 PHE A O 1
ATOM 2138 N N . ALA A 1 268 ? 12.480 8.312 21.559 1.00 52.38 268 ALA A N 1
ATOM 2139 C CA . ALA A 1 268 ? 13.323 8.513 20.401 1.00 52.38 268 ALA A CA 1
ATOM 2140 C C . ALA A 1 268 ? 12.424 8.997 19.256 1.00 52.38 268 ALA A C 1
ATOM 2142 O O . ALA A 1 268 ? 11.328 8.475 19.045 1.00 52.38 268 ALA A O 1
ATOM 2143 N N . ASN A 1 269 ? 12.882 10.009 18.521 1.00 53.75 269 ASN A N 1
ATOM 2144 C CA . ASN A 1 269 ? 12.245 10.497 17.298 1.00 53.75 269 ASN A CA 1
ATOM 2145 C C . ASN A 1 269 ? 11.770 9.303 16.436 1.00 53.75 269 ASN A C 1
ATOM 2147 O O . ASN A 1 269 ? 12.566 8.411 16.135 1.00 53.75 269 ASN A O 1
ATOM 2151 N N . ARG A 1 270 ? 10.481 9.258 16.061 1.00 54.25 270 ARG A N 1
ATOM 2152 C CA . ARG A 1 270 ? 9.875 8.150 15.293 1.00 54.25 270 ARG A CA 1
ATOM 2153 C C . ARG A 1 270 ? 10.678 7.821 14.037 1.00 54.25 270 ARG A C 1
ATOM 2155 O O . ARG A 1 270 ? 10.967 6.656 13.790 1.00 54.25 270 ARG A O 1
ATOM 2162 N N . LEU A 1 271 ? 11.087 8.845 13.287 1.00 52.25 271 LEU A N 1
ATOM 2163 C CA . LEU A 1 271 ? 11.856 8.680 12.055 1.00 52.25 271 LEU A CA 1
ATOM 2164 C C . LEU A 1 271 ? 13.217 8.039 12.337 1.00 52.25 271 LEU A C 1
ATOM 2166 O O . LEU A 1 271 ? 13.677 7.217 11.548 1.00 52.25 271 LEU A O 1
ATOM 2170 N N . LEU A 1 272 ? 13.842 8.376 13.472 1.00 53.72 272 LEU A N 1
ATOM 2171 C CA . LEU A 1 272 ? 15.073 7.730 13.933 1.00 53.72 272 LEU A CA 1
ATOM 2172 C C . LEU A 1 272 ? 14.816 6.294 14.398 1.00 53.72 272 LEU A C 1
ATOM 2174 O O . LEU A 1 272 ? 15.592 5.411 14.058 1.00 53.72 272 LEU A O 1
ATOM 2178 N N . THR A 1 273 ? 13.723 6.036 15.113 1.00 54.75 273 THR A N 1
ATOM 2179 C CA . THR A 1 273 ? 13.347 4.686 15.567 1.00 54.75 273 THR A CA 1
ATOM 2180 C C . THR A 1 273 ? 13.104 3.758 14.380 1.00 54.75 273 THR A C 1
ATOM 2182 O O . THR A 1 273 ? 13.679 2.675 14.328 1.00 54.75 273 THR A O 1
ATOM 2185 N N . GLU A 1 274 ? 12.360 4.213 13.368 1.00 56.31 274 GLU A N 1
ATOM 2186 C CA . GLU A 1 274 ? 12.233 3.524 12.081 1.00 56.31 274 GLU A CA 1
ATOM 2187 C C . GLU A 1 274 ? 13.613 3.282 11.452 1.00 56.31 274 GLU A C 1
ATOM 2189 O O . GLU A 1 274 ? 13.875 2.187 10.955 1.00 56.31 274 GLU A O 1
ATOM 2194 N N . GLN A 1 275 ? 14.535 4.252 11.543 1.00 57.62 275 GLN A N 1
ATOM 2195 C CA . GLN A 1 275 ? 15.898 4.100 11.024 1.00 57.62 275 GLN A CA 1
ATOM 2196 C C . GLN A 1 275 ? 16.792 3.127 11.801 1.00 57.62 275 GLN A C 1
ATOM 2198 O O . GLN A 1 275 ? 17.708 2.566 11.203 1.00 57.62 275 GLN A O 1
ATOM 2203 N N . TYR A 1 276 ? 16.536 2.895 13.087 1.00 57.00 276 TYR A N 1
ATOM 2204 C CA . TYR A 1 276 ? 17.276 1.928 13.905 1.00 57.00 276 TYR A CA 1
ATOM 2205 C C . TYR A 1 276 ? 16.598 0.555 13.985 1.00 57.00 276 TYR A C 1
ATOM 2207 O O . TYR A 1 276 ? 17.244 -0.416 14.367 1.00 57.00 276 TYR A O 1
ATOM 2215 N N . SER A 1 277 ? 15.323 0.455 13.601 1.00 58.16 277 SER A N 1
ATOM 2216 C CA . SER A 1 277 ? 14.532 -0.782 13.674 1.00 58.16 277 SER A CA 1
ATOM 2217 C C . SER A 1 277 ? 14.920 -1.852 12.645 1.00 58.16 277 SER A C 1
ATOM 2219 O O . SER A 1 277 ? 14.458 -2.990 12.734 1.00 58.16 277 SER A O 1
ATOM 2221 N N . TYR A 1 278 ? 15.770 -1.523 11.667 1.00 64.19 278 TYR A N 1
ATOM 2222 C CA . TYR A 1 278 ? 16.200 -2.492 10.662 1.00 64.19 278 TYR A CA 1
ATOM 2223 C C . TYR A 1 278 ? 17.096 -3.576 11.258 1.00 64.19 278 TYR A C 1
ATOM 2225 O O . TYR A 1 278 ? 18.016 -3.300 12.030 1.00 64.19 278 TYR A O 1
ATOM 2233 N N . ASN A 1 279 ? 16.904 -4.816 10.804 1.00 69.38 279 ASN A N 1
ATOM 2234 C CA . ASN A 1 279 ? 17.805 -5.904 11.150 1.00 69.38 279 ASN A CA 1
ATOM 2235 C C . ASN A 1 279 ? 19.163 -5.714 10.452 1.00 69.38 279 ASN A C 1
ATOM 2237 O O . ASN A 1 279 ? 19.346 -6.041 9.278 1.00 69.38 279 ASN A O 1
ATOM 2241 N N . ILE A 1 280 ? 20.128 -5.179 11.202 1.00 74.88 280 ILE A N 1
ATOM 2242 C CA . ILE A 1 280 ? 21.495 -4.933 10.734 1.00 74.88 280 ILE A CA 1
ATOM 2243 C C . ILE A 1 280 ? 22.160 -6.230 10.254 1.00 74.88 280 ILE A C 1
ATOM 2245 O O . ILE A 1 280 ? 22.898 -6.200 9.270 1.00 74.88 280 ILE A O 1
ATOM 2249 N N . ALA A 1 281 ? 21.911 -7.366 10.914 1.00 75.19 281 ALA A N 1
ATOM 2250 C CA . ALA A 1 281 ? 22.504 -8.645 10.527 1.00 75.19 281 ALA A CA 1
ATOM 2251 C C . ALA A 1 281 ? 21.976 -9.116 9.165 1.00 75.19 281 ALA A C 1
ATOM 2253 O O . ALA A 1 281 ? 22.773 -9.454 8.290 1.00 75.19 281 ALA A O 1
ATOM 2254 N N . ASP A 1 282 ? 20.661 -9.041 8.949 1.00 76.38 282 ASP A N 1
ATOM 2255 C CA . ASP A 1 282 ? 20.049 -9.397 7.664 1.00 76.38 282 ASP A CA 1
ATOM 2256 C C . ASP A 1 282 ? 20.532 -8.475 6.546 1.00 76.38 282 ASP A C 1
ATOM 2258 O O . ASP A 1 282 ? 20.907 -8.942 5.470 1.00 76.38 282 ASP A O 1
ATOM 2262 N N . LEU A 1 283 ? 20.601 -7.166 6.809 1.00 77.75 283 LEU A N 1
ATOM 2263 C CA . LEU A 1 283 ? 21.139 -6.208 5.848 1.00 77.75 283 LEU A CA 1
ATOM 2264 C C . LEU A 1 283 ? 22.596 -6.527 5.498 1.00 77.75 283 LEU A C 1
ATOM 2266 O O . LEU A 1 283 ? 22.934 -6.560 4.318 1.00 77.75 283 LEU A O 1
ATOM 2270 N N . ARG A 1 284 ? 23.451 -6.834 6.483 1.00 87.25 284 ARG A N 1
ATOM 2271 C CA . ARG A 1 284 ? 24.848 -7.239 6.235 1.00 87.25 284 ARG A CA 1
ATOM 2272 C C . ARG A 1 284 ? 24.952 -8.490 5.367 1.00 87.25 284 ARG A C 1
ATOM 2274 O O . ARG A 1 284 ? 25.862 -8.562 4.547 1.00 87.25 284 ARG A O 1
ATOM 2281 N N . MET A 1 285 ? 24.032 -9.445 5.509 1.00 87.62 285 MET A N 1
ATOM 2282 C CA . MET A 1 285 ? 23.975 -10.618 4.629 1.00 87.62 285 MET A CA 1
ATOM 2283 C C . MET A 1 285 ? 23.519 -10.261 3.207 1.00 87.62 285 MET A C 1
ATOM 2285 O O . MET A 1 285 ? 23.989 -10.861 2.244 1.00 87.62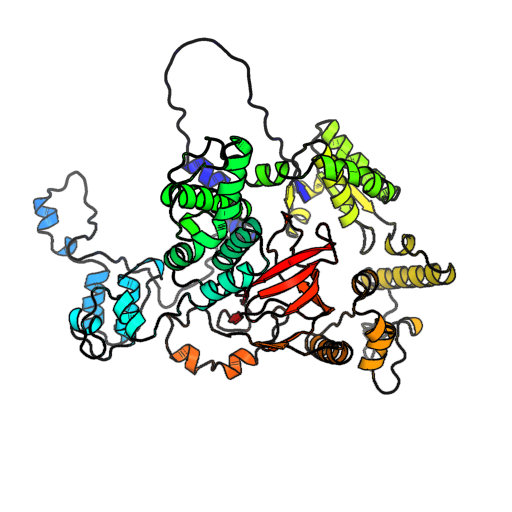 285 MET A O 1
ATOM 2289 N N . GLN A 1 286 ? 22.639 -9.269 3.050 1.00 84.31 286 GLN A N 1
ATOM 2290 C CA . GLN A 1 286 ? 22.124 -8.834 1.747 1.00 84.31 286 GLN A CA 1
ATOM 2291 C C . GLN A 1 286 ? 23.095 -7.932 0.969 1.00 84.31 286 GLN A C 1
ATOM 2293 O O . GLN A 1 286 ? 23.125 -7.997 -0.262 1.00 84.31 286 GLN A O 1
ATOM 2298 N N . VAL A 1 287 ? 23.900 -7.104 1.651 1.00 91.62 287 VAL A N 1
ATOM 2299 C CA . VAL A 1 287 ? 24.803 -6.125 1.013 1.00 91.62 287 VAL A CA 1
ATOM 2300 C C . VAL A 1 287 ? 25.700 -6.754 -0.069 1.00 91.62 287 VAL A C 1
ATOM 2302 O O . VAL A 1 287 ? 25.720 -6.210 -1.173 1.00 91.62 287 VAL A O 1
ATOM 2305 N N . PRO A 1 288 ? 26.396 -7.890 0.148 1.00 93.00 288 PRO A N 1
ATOM 2306 C CA . PRO A 1 288 ? 27.239 -8.493 -0.886 1.00 93.00 288 PRO A CA 1
ATOM 2307 C C . PRO A 1 288 ? 26.484 -8.818 -2.181 1.00 93.00 288 PRO A C 1
ATOM 2309 O O . PRO A 1 288 ? 27.001 -8.576 -3.272 1.00 93.00 288 PRO A O 1
ATOM 2312 N N . HIS A 1 289 ? 25.246 -9.312 -2.072 1.00 89.00 289 HIS A N 1
ATOM 2313 C CA . HIS A 1 289 ? 24.402 -9.617 -3.228 1.00 89.00 289 HIS A CA 1
ATOM 2314 C C . HIS A 1 289 ? 23.976 -8.350 -3.974 1.00 89.00 289 HIS A C 1
ATOM 2316 O O . HIS A 1 289 ? 24.011 -8.321 -5.204 1.00 89.00 289 HIS A O 1
ATOM 2322 N N . LEU A 1 290 ? 23.623 -7.290 -3.240 1.00 88.31 290 LEU A N 1
ATOM 2323 C CA . LEU A 1 290 ? 23.284 -5.995 -3.831 1.00 88.31 290 LEU A CA 1
ATOM 2324 C C . LEU A 1 290 ? 24.483 -5.389 -4.564 1.00 88.31 290 LEU A C 1
ATOM 2326 O O . LEU A 1 290 ? 24.340 -4.961 -5.705 1.00 88.31 290 LEU A O 1
ATOM 2330 N N . LEU A 1 291 ? 25.669 -5.411 -3.947 1.00 90.94 291 LEU A N 1
ATOM 2331 C CA . LEU A 1 291 ? 26.897 -4.876 -4.540 1.00 90.94 291 LEU A CA 1
ATOM 2332 C C . LEU A 1 291 ? 27.329 -5.645 -5.792 1.00 90.94 291 LEU A C 1
ATOM 2334 O O . LEU A 1 291 ? 27.800 -5.030 -6.746 1.00 90.94 291 LEU A O 1
ATOM 2338 N N . TYR A 1 292 ? 27.146 -6.968 -5.813 1.00 88.88 292 TYR A N 1
ATOM 2339 C CA . TYR A 1 292 ? 27.416 -7.788 -6.996 1.00 88.88 292 TYR A CA 1
ATOM 2340 C C . TYR A 1 292 ? 26.485 -7.450 -8.171 1.00 88.88 292 TYR A C 1
ATOM 2342 O O . TYR A 1 292 ? 26.891 -7.536 -9.327 1.00 88.88 292 TYR A O 1
ATOM 2350 N N . GLY A 1 293 ? 25.246 -7.041 -7.884 1.00 84.75 293 GLY A N 1
ATOM 2351 C CA . GLY A 1 293 ? 24.264 -6.666 -8.902 1.00 84.75 293 GLY A CA 1
ATOM 2352 C C . GLY A 1 293 ? 24.486 -5.292 -9.546 1.00 84.75 293 GLY A C 1
ATOM 2353 O O . GLY A 1 293 ? 23.788 -4.966 -10.507 1.00 84.75 293 GLY A O 1
ATOM 2354 N N . LEU A 1 294 ? 25.413 -4.471 -9.035 1.00 89.31 294 LEU A N 1
ATOM 2355 C CA . LEU A 1 294 ? 25.674 -3.130 -9.564 1.00 89.31 294 LEU A CA 1
ATOM 2356 C C . LEU A 1 294 ? 26.591 -3.184 -10.787 1.00 89.31 294 LEU A C 1
ATOM 2358 O O . LEU A 1 294 ? 27.634 -3.838 -10.783 1.00 89.31 294 LEU A O 1
ATOM 2362 N N . ASN A 1 295 ? 26.242 -2.420 -11.822 1.00 89.31 295 ASN A N 1
ATOM 2363 C CA . ASN A 1 295 ? 27.168 -2.146 -12.920 1.00 89.31 295 ASN A CA 1
ATOM 2364 C C . ASN A 1 295 ? 28.211 -1.077 -12.524 1.00 89.31 295 ASN A C 1
ATOM 2366 O O . ASN A 1 295 ? 28.137 -0.480 -11.450 1.00 89.31 295 ASN A O 1
ATOM 2370 N N . THR A 1 296 ? 29.174 -0.800 -13.406 1.00 90.69 296 THR A N 1
ATOM 2371 C CA . THR A 1 296 ? 30.251 0.168 -13.144 1.00 90.69 296 THR A CA 1
ATOM 2372 C C . THR A 1 296 ? 29.742 1.580 -12.834 1.00 90.69 296 THR A C 1
ATOM 2374 O O . THR A 1 296 ? 30.184 2.162 -11.851 1.00 90.69 296 THR A O 1
ATOM 2377 N N . GLU A 1 297 ? 28.794 2.118 -13.612 1.00 92.69 297 GLU A N 1
ATOM 2378 C CA . GLU A 1 297 ? 28.244 3.470 -13.400 1.00 92.69 297 GLU A CA 1
ATOM 2379 C C . GLU A 1 297 ? 27.493 3.562 -12.064 1.00 92.69 297 GLU A C 1
ATOM 2381 O O . GLU A 1 297 ? 27.673 4.497 -11.288 1.00 92.69 297 GLU A O 1
ATOM 2386 N N . GLN A 1 298 ? 26.674 2.554 -11.765 1.00 94.00 298 GLN A N 1
ATOM 2387 C CA . GLN A 1 298 ? 25.916 2.445 -10.521 1.00 94.00 298 GLN A CA 1
ATOM 2388 C C . GLN A 1 298 ? 26.826 2.310 -9.301 1.00 94.00 298 GLN A C 1
ATOM 2390 O O . GLN A 1 298 ? 26.545 2.893 -8.254 1.00 94.00 298 GLN A O 1
ATOM 2395 N N . LYS A 1 299 ? 27.923 1.559 -9.441 1.00 94.25 299 LYS A N 1
ATOM 2396 C CA . LYS A 1 299 ? 28.936 1.422 -8.402 1.00 94.25 299 LYS A CA 1
ATOM 2397 C C . LYS A 1 299 ? 29.641 2.750 -8.143 1.00 94.25 299 LYS A C 1
ATOM 2399 O O . LYS A 1 299 ? 29.789 3.105 -6.985 1.00 94.25 299 LYS A O 1
ATOM 2404 N N . THR A 1 300 ? 29.966 3.525 -9.180 1.00 94.88 300 THR A N 1
ATOM 2405 C CA . THR A 1 300 ? 30.503 4.885 -9.005 1.00 94.88 300 THR A CA 1
ATOM 2406 C C . THR A 1 300 ? 29.549 5.773 -8.207 1.00 94.88 300 THR A C 1
ATOM 2408 O O . THR A 1 300 ? 29.993 6.448 -7.286 1.00 94.88 300 THR A O 1
ATOM 2411 N N . VAL A 1 301 ? 28.240 5.729 -8.491 1.00 94.75 301 VAL A N 1
ATOM 2412 C CA . VAL A 1 301 ? 27.242 6.475 -7.701 1.00 94.75 301 VAL A CA 1
ATOM 2413 C C . VAL A 1 301 ? 27.238 6.036 -6.238 1.00 94.75 301 VAL A C 1
ATOM 2415 O O . VAL A 1 301 ? 27.207 6.881 -5.345 1.00 94.75 301 VAL A O 1
ATOM 2418 N N . LEU A 1 302 ? 27.251 4.725 -5.985 1.00 95.50 302 LEU A N 1
ATOM 2419 C CA . LEU A 1 302 ? 27.282 4.196 -4.625 1.00 95.50 302 LEU A CA 1
ATOM 2420 C C . LEU A 1 302 ? 28.555 4.625 -3.893 1.00 95.50 302 LEU A C 1
ATOM 2422 O O . LEU A 1 302 ? 28.460 5.119 -2.773 1.00 95.50 302 LEU A O 1
ATOM 2426 N N . ASP A 1 303 ? 29.712 4.460 -4.529 1.00 95.00 303 ASP A N 1
ATOM 2427 C CA . ASP A 1 303 ? 31.016 4.777 -3.956 1.00 95.00 303 ASP A CA 1
ATOM 2428 C C . ASP A 1 303 ? 31.115 6.279 -3.640 1.00 95.00 303 ASP A C 1
ATOM 2430 O O . ASP A 1 303 ? 31.481 6.626 -2.522 1.00 95.00 303 ASP A O 1
ATOM 2434 N N . ASP A 1 304 ? 30.697 7.165 -4.556 1.00 93.88 304 ASP A N 1
ATOM 2435 C CA . ASP A 1 304 ? 30.669 8.621 -4.341 1.00 93.88 304 ASP A CA 1
ATOM 2436 C C . ASP A 1 304 ? 29.822 9.000 -3.110 1.00 93.88 304 ASP A C 1
ATOM 2438 O O . ASP A 1 304 ? 30.269 9.749 -2.236 1.00 93.88 304 ASP A O 1
ATOM 2442 N N . VAL A 1 305 ? 28.602 8.458 -3.011 1.00 92.06 305 VAL A N 1
ATOM 2443 C CA . VAL A 1 305 ? 27.677 8.773 -1.910 1.00 92.06 305 VAL A CA 1
ATOM 2444 C C . VAL A 1 305 ? 28.184 8.202 -0.585 1.00 92.06 305 VAL A C 1
ATOM 2446 O O . VAL A 1 305 ? 28.225 8.911 0.420 1.00 92.06 305 VAL A O 1
ATOM 2449 N N . VAL A 1 306 ? 28.596 6.932 -0.559 1.00 93.25 306 VAL A N 1
ATOM 2450 C CA . VAL A 1 306 ? 29.093 6.274 0.660 1.00 93.25 306 VAL A CA 1
ATOM 2451 C C . VAL A 1 306 ? 30.396 6.924 1.131 1.00 93.25 306 VAL A C 1
ATOM 2453 O O . VAL A 1 306 ? 30.550 7.189 2.325 1.00 93.25 306 VAL A O 1
ATOM 2456 N N . GLN A 1 307 ? 31.300 7.276 0.213 1.00 94.25 307 GLN A N 1
ATOM 2457 C CA . GLN A 1 307 ? 32.539 7.979 0.539 1.00 94.25 307 GLN A CA 1
ATOM 2458 C C . GLN A 1 307 ? 32.272 9.380 1.099 1.00 94.25 307 GLN A C 1
ATOM 2460 O O . GLN A 1 307 ? 32.923 9.766 2.073 1.00 94.25 307 GLN A O 1
ATOM 2465 N N . SER A 1 308 ? 31.317 10.138 0.550 1.00 91.88 308 SER A N 1
ATOM 2466 C CA . SER A 1 308 ? 30.888 11.428 1.119 1.00 91.88 308 SER A CA 1
ATOM 2467 C C . SER A 1 308 ? 30.434 11.263 2.578 1.00 91.88 308 SER A C 1
ATOM 2469 O O . SER A 1 308 ? 30.865 12.015 3.457 1.00 91.88 308 SER A O 1
ATOM 2471 N N . VAL A 1 309 ? 29.675 10.205 2.882 1.00 87.12 309 VAL A N 1
ATOM 2472 C CA . VAL A 1 309 ? 29.230 9.901 4.252 1.00 87.12 309 VAL A CA 1
ATOM 2473 C C . VAL A 1 309 ? 30.396 9.503 5.161 1.00 87.12 309 VAL A C 1
ATOM 2475 O O . VAL A 1 309 ? 30.519 10.022 6.274 1.00 87.12 309 VAL A O 1
ATOM 2478 N N . HIS A 1 310 ? 31.280 8.609 4.708 1.00 90.75 310 HIS A N 1
ATOM 2479 C CA . HIS A 1 310 ? 32.442 8.151 5.483 1.00 90.75 310 HIS A CA 1
ATOM 2480 C C . HIS A 1 310 ? 33.447 9.273 5.753 1.00 90.75 310 HIS A C 1
ATOM 2482 O O . HIS A 1 310 ? 33.981 9.367 6.858 1.00 90.75 310 HIS A O 1
ATOM 2488 N N . SER A 1 311 ? 33.650 10.160 4.777 1.00 90.69 311 SER A N 1
ATOM 2489 C CA . SER A 1 311 ? 34.498 11.354 4.898 1.00 90.69 311 SER A CA 1
ATOM 2490 C C . SER A 1 311 ? 33.842 12.501 5.674 1.00 90.69 311 SER A C 1
ATOM 2492 O O . SER A 1 311 ? 34.503 13.500 5.953 1.00 90.69 311 SER A O 1
ATOM 2494 N N . ARG A 1 312 ? 32.570 12.352 6.079 1.00 83.56 312 ARG A N 1
ATOM 2495 C CA . ARG A 1 312 ? 31.768 13.377 6.771 1.00 83.56 312 ARG A CA 1
ATOM 2496 C C . ARG A 1 312 ? 31.652 14.681 5.973 1.00 83.56 312 ARG A C 1
ATOM 2498 O O . ARG A 1 312 ? 31.574 15.762 6.558 1.00 83.56 312 ARG A O 1
ATOM 2505 N N . HIS A 1 313 ? 31.632 14.579 4.647 1.00 83.62 313 HIS A N 1
ATOM 2506 C CA . HIS A 1 313 ? 31.459 15.709 3.746 1.00 83.62 313 HIS A CA 1
ATOM 2507 C C . HIS A 1 313 ? 29.999 15.812 3.295 1.00 83.62 313 HIS A C 1
ATOM 2509 O O . HIS A 1 313 ? 29.447 14.854 2.761 1.00 83.62 313 HIS A O 1
ATOM 2515 N N . SER A 1 314 ? 29.371 16.969 3.513 1.00 78.44 314 SER A N 1
ATOM 2516 C CA . SER A 1 314 ? 27.994 17.218 3.080 1.00 78.44 314 SER A CA 1
ATOM 2517 C C . SER A 1 314 ? 27.963 17.578 1.597 1.00 78.44 314 SER A C 1
ATOM 2519 O O . SER A 1 314 ? 28.520 18.602 1.210 1.00 78.44 314 SER A O 1
ATOM 2521 N N . GLU A 1 315 ? 27.264 16.784 0.792 1.00 84.00 315 GLU A N 1
ATOM 2522 C CA . GLU A 1 315 ? 27.163 16.969 -0.657 1.00 84.00 315 GLU A CA 1
ATOM 2523 C C . GLU A 1 315 ? 25.742 16.645 -1.142 1.00 84.00 315 GLU A C 1
ATOM 2525 O O . GLU A 1 315 ? 25.029 15.837 -0.540 1.00 84.00 315 GLU A O 1
ATOM 2530 N N . LEU A 1 316 ? 25.312 17.304 -2.220 1.00 82.50 316 LEU A N 1
ATOM 2531 C CA . LEU A 1 316 ? 24.007 17.089 -2.835 1.00 82.50 316 LEU A CA 1
ATOM 2532 C C . LEU A 1 316 ? 24.192 16.366 -4.168 1.00 82.50 316 LEU A C 1
ATOM 2534 O O . LEU A 1 316 ? 24.787 16.908 -5.094 1.00 82.50 316 LEU A O 1
ATOM 2538 N N . PHE A 1 317 ? 23.653 15.154 -4.280 1.00 86.50 317 PHE A N 1
ATOM 2539 C CA . PHE A 1 317 ? 23.762 14.338 -5.489 1.00 86.50 317 PHE A CA 1
ATOM 2540 C C . PHE A 1 317 ? 22.436 14.280 -6.245 1.00 86.50 317 PHE A C 1
ATOM 2542 O O . PHE A 1 317 ? 21.379 14.034 -5.658 1.00 86.50 317 PHE A O 1
ATOM 2549 N N . PHE A 1 318 ? 22.500 14.418 -7.568 1.00 86.00 318 PHE A N 1
ATOM 2550 C CA . PHE A 1 318 ? 21.375 14.169 -8.462 1.00 86.00 318 PHE A CA 1
ATOM 2551 C C . PHE A 1 318 ? 21.707 13.029 -9.425 1.00 86.00 318 PHE A C 1
ATOM 2553 O O . PHE A 1 318 ? 22.539 13.175 -10.318 1.00 86.00 318 PHE A O 1
ATOM 2560 N N . VAL A 1 319 ? 21.039 11.887 -9.247 1.00 87.31 319 VAL A N 1
ATOM 2561 C CA . VAL A 1 319 ? 21.228 10.705 -10.097 1.00 87.31 319 VAL A CA 1
ATOM 2562 C C . VAL A 1 319 ? 20.226 10.739 -11.244 1.00 87.31 319 VAL A C 1
ATOM 2564 O O . VAL A 1 319 ? 19.039 10.455 -11.069 1.00 87.31 319 VAL A O 1
ATOM 2567 N N . TYR A 1 320 ? 20.719 11.074 -12.429 1.00 84.44 320 TYR A N 1
ATOM 2568 C CA . TYR A 1 320 ? 19.966 11.076 -13.671 1.00 84.44 320 TYR A CA 1
ATOM 2569 C C . TYR A 1 320 ? 20.111 9.743 -14.406 1.00 84.44 320 TYR A C 1
ATOM 2571 O O . TYR A 1 320 ? 21.178 9.141 -14.438 1.00 84.44 320 TYR A O 1
ATOM 2579 N N . GLY A 1 321 ? 19.042 9.292 -15.050 1.00 80.56 321 GLY A N 1
ATOM 2580 C CA . GLY A 1 321 ? 19.086 8.163 -15.970 1.00 80.56 321 GLY A CA 1
ATOM 2581 C C . GLY A 1 321 ? 17.690 7.819 -16.461 1.00 80.56 321 GLY A C 1
ATOM 2582 O O . GLY A 1 321 ? 16.708 8.041 -15.745 1.00 80.56 321 GLY A O 1
ATOM 2583 N N . HIS A 1 322 ? 17.589 7.250 -17.655 1.00 73.19 322 HIS A N 1
ATOM 2584 C CA . HIS A 1 322 ? 16.307 6.893 -18.266 1.00 73.19 322 HIS A CA 1
ATOM 2585 C C . HIS A 1 322 ? 15.619 5.717 -17.538 1.00 73.19 322 HIS A C 1
ATOM 2587 O O . HIS A 1 322 ? 16.125 5.160 -16.554 1.00 73.19 322 HIS A O 1
ATOM 2593 N N . GLY A 1 323 ? 14.406 5.354 -17.958 1.00 71.94 323 GLY A N 1
ATOM 2594 C CA . GLY A 1 323 ? 13.727 4.159 -17.448 1.00 71.94 323 GLY A CA 1
ATOM 2595 C C . GLY A 1 323 ? 14.582 2.901 -17.654 1.00 71.94 323 GLY A C 1
ATOM 2596 O O . GLY A 1 323 ? 15.208 2.736 -18.691 1.00 71.94 323 GLY A O 1
ATOM 2597 N N . GLY A 1 324 ? 14.638 2.009 -16.660 1.00 72.50 324 GLY A N 1
ATOM 2598 C CA . GLY A 1 324 ? 15.399 0.752 -16.767 1.00 72.50 324 GLY A CA 1
ATOM 2599 C C . GLY A 1 324 ? 16.883 0.825 -16.385 1.00 72.50 324 GLY A C 1
ATOM 2600 O O . GLY A 1 324 ? 17.510 -0.220 -16.253 1.00 72.50 324 GLY A O 1
ATOM 2601 N N . THR A 1 325 ? 17.441 2.004 -16.087 1.00 81.75 325 THR A N 1
ATOM 2602 C CA . THR A 1 325 ? 18.855 2.147 -15.663 1.00 81.75 325 THR A CA 1
ATOM 2603 C C . THR A 1 325 ? 19.140 1.730 -14.213 1.00 81.75 325 THR A C 1
ATOM 2605 O O . THR A 1 325 ? 20.263 1.836 -13.728 1.00 81.75 325 THR A O 1
ATOM 2608 N N . GLY A 1 326 ? 18.127 1.251 -13.485 1.00 83.44 326 GLY A N 1
ATOM 2609 C CA . GLY A 1 326 ? 18.288 0.726 -12.128 1.00 83.44 326 GLY A CA 1
ATOM 2610 C C . GLY A 1 326 ? 18.448 1.778 -11.024 1.00 83.44 326 GLY A C 1
ATOM 2611 O O . GLY A 1 326 ? 18.931 1.436 -9.954 1.00 83.44 326 GLY A O 1
ATOM 2612 N N . LYS A 1 327 ? 18.005 3.030 -11.221 1.00 82.62 327 LYS A N 1
ATOM 2613 C CA . LYS A 1 327 ? 18.047 4.091 -10.183 1.00 82.62 327 LYS A CA 1
ATOM 2614 C C . LYS A 1 327 ? 17.542 3.624 -8.811 1.00 82.62 327 LYS A C 1
ATOM 2616 O O . LYS A 1 327 ? 18.206 3.826 -7.804 1.00 82.62 327 LYS A O 1
ATOM 2621 N N . THR A 1 328 ? 16.381 2.967 -8.773 1.00 81.38 328 THR A N 1
ATOM 2622 C CA . THR A 1 328 ? 15.803 2.435 -7.528 1.00 81.38 328 THR A CA 1
ATOM 2623 C C . THR A 1 328 ? 16.706 1.390 -6.879 1.00 81.38 328 THR A C 1
ATOM 2625 O O . THR A 1 328 ? 16.864 1.403 -5.665 1.00 81.38 328 THR A O 1
ATOM 2628 N N . PHE A 1 329 ? 17.343 0.533 -7.681 1.00 84.38 329 PHE A N 1
ATOM 2629 C CA . PHE A 1 329 ? 18.282 -0.476 -7.195 1.00 84.38 329 PHE A CA 1
ATOM 2630 C C . PHE A 1 329 ? 19.539 0.165 -6.588 1.00 84.38 329 PHE A C 1
ATOM 2632 O O . PHE A 1 329 ? 19.977 -0.246 -5.518 1.00 84.38 329 PHE A O 1
ATOM 2639 N N . VAL A 1 330 ? 20.060 1.240 -7.196 1.00 89.12 330 VAL A N 1
ATOM 2640 C CA . VAL A 1 330 ? 21.165 2.031 -6.621 1.00 89.12 330 VAL A CA 1
ATOM 2641 C C . VAL A 1 330 ? 20.775 2.615 -5.264 1.00 89.12 330 VAL A C 1
ATOM 2643 O O . VAL A 1 330 ? 21.520 2.471 -4.297 1.00 89.12 330 VAL A O 1
ATOM 2646 N N . TRP A 1 331 ? 19.587 3.221 -5.153 1.00 85.75 331 TRP A N 1
ATOM 2647 C CA . TRP A 1 331 ? 19.112 3.762 -3.876 1.00 85.75 331 TRP A CA 1
ATOM 2648 C C . TRP A 1 331 ? 18.915 2.682 -2.813 1.00 85.75 331 TRP A C 1
ATOM 2650 O O . TRP A 1 331 ? 19.264 2.908 -1.655 1.00 85.75 331 TRP A O 1
ATOM 2660 N N . GLN A 1 332 ? 18.412 1.507 -3.197 1.00 84.12 332 GLN A N 1
ATOM 2661 C CA . GLN A 1 332 ? 18.311 0.348 -2.308 1.00 84.12 332 GLN A CA 1
ATOM 2662 C C . GLN A 1 332 ? 19.691 -0.103 -1.818 1.00 84.12 332 GLN A C 1
ATOM 2664 O O . GLN A 1 332 ? 19.862 -0.294 -0.617 1.00 84.12 332 GLN A O 1
ATOM 2669 N N . ALA A 1 333 ? 20.683 -0.204 -2.708 1.00 90.00 333 ALA A N 1
ATOM 2670 C CA . ALA A 1 333 ? 22.044 -0.601 -2.354 1.00 90.00 333 ALA A CA 1
ATOM 2671 C C . ALA A 1 333 ? 22.722 0.407 -1.411 1.00 90.00 333 ALA A C 1
ATOM 2673 O O . ALA A 1 333 ? 23.229 0.006 -0.366 1.00 90.00 333 ALA A O 1
ATOM 2674 N N . ILE A 1 334 ? 22.662 1.710 -1.716 1.00 90.50 334 ILE A N 1
ATOM 2675 C CA . ILE A 1 334 ? 23.194 2.777 -0.846 1.00 90.50 334 ILE A CA 1
ATOM 2676 C C . ILE A 1 334 ? 22.549 2.707 0.541 1.00 90.50 334 ILE A C 1
ATOM 2678 O O . ILE A 1 334 ? 23.231 2.734 1.565 1.00 90.50 334 ILE A O 1
ATOM 2682 N N . THR A 1 335 ? 21.222 2.583 0.569 1.00 83.81 335 THR A N 1
ATOM 2683 C CA . THR A 1 335 ? 20.453 2.527 1.812 1.00 83.81 335 THR A CA 1
ATOM 2684 C C . THR A 1 335 ? 20.820 1.296 2.636 1.00 83.81 335 THR A C 1
ATOM 2686 O O . THR A 1 335 ? 21.034 1.415 3.840 1.00 83.81 335 THR A O 1
ATOM 2689 N N . ALA A 1 336 ? 20.942 0.128 2.000 1.00 85.94 336 ALA A N 1
ATOM 2690 C CA . ALA A 1 336 ? 21.322 -1.114 2.663 1.00 85.94 336 ALA A CA 1
ATOM 2691 C C . ALA A 1 336 ? 22.746 -1.053 3.229 1.00 85.94 336 ALA A C 1
ATOM 2693 O O . ALA A 1 336 ? 22.936 -1.415 4.387 1.00 85.94 336 ALA A O 1
ATOM 2694 N N . VAL A 1 337 ? 23.723 -0.547 2.463 1.00 91.44 337 VAL A N 1
ATOM 2695 C CA . VAL A 1 337 ? 25.114 -0.379 2.921 1.00 91.44 337 VAL A CA 1
ATOM 2696 C C . VAL A 1 337 ? 25.156 0.492 4.172 1.00 91.44 337 VAL A C 1
ATOM 2698 O O . VAL A 1 337 ? 25.592 0.034 5.226 1.00 91.44 337 VAL A O 1
ATOM 2701 N N . LEU A 1 338 ? 24.617 1.709 4.094 1.00 85.12 338 LEU A N 1
ATOM 2702 C CA . LEU A 1 338 ? 24.662 2.662 5.201 1.00 85.12 338 LEU A CA 1
ATOM 2703 C C . LEU A 1 338 ? 23.890 2.157 6.434 1.00 85.12 338 LEU A C 1
ATOM 2705 O O . LEU A 1 338 ? 24.393 2.249 7.555 1.00 85.12 338 LEU A O 1
ATOM 2709 N N . ARG A 1 339 ? 22.709 1.551 6.256 1.00 80.31 339 ARG A N 1
ATOM 2710 C CA . ARG A 1 339 ? 21.944 0.969 7.375 1.00 80.31 339 ARG A CA 1
ATOM 2711 C C . ARG A 1 339 ? 22.636 -0.254 7.988 1.00 80.31 339 ARG A C 1
ATOM 2713 O O . ARG A 1 339 ? 22.577 -0.428 9.200 1.00 80.31 339 ARG A O 1
ATOM 2720 N N . SER A 1 340 ? 23.355 -1.061 7.201 1.00 84.50 340 SER A N 1
ATOM 2721 C CA . SER A 1 340 ? 24.147 -2.202 7.706 1.00 84.50 340 SER A CA 1
ATOM 2722 C C . SER A 1 340 ? 25.340 -1.780 8.587 1.00 84.50 340 SER A C 1
ATOM 2724 O O . SER A 1 340 ? 25.849 -2.560 9.403 1.00 84.50 340 SER A O 1
ATOM 2726 N N . GLU A 1 341 ? 25.763 -0.522 8.457 1.00 86.62 341 GLU A N 1
ATOM 2727 C CA . GLU A 1 341 ? 26.748 0.140 9.317 1.00 86.62 341 GLU A CA 1
ATOM 2728 C C . GLU A 1 341 ? 26.106 0.837 10.532 1.00 86.62 341 GLU A C 1
ATOM 2730 O O . GLU A 1 341 ? 26.815 1.426 11.345 1.00 86.62 341 GLU A O 1
ATOM 2735 N N . GLY A 1 342 ? 24.775 0.787 10.669 1.00 74.44 342 GLY A N 1
ATOM 2736 C CA . GLY A 1 342 ? 24.025 1.476 11.723 1.00 74.44 342 GLY A CA 1
ATOM 2737 C C . GLY A 1 342 ? 23.816 2.974 11.473 1.00 74.44 342 GLY A C 1
ATOM 2738 O O . GLY A 1 342 ? 23.533 3.717 12.413 1.00 74.44 342 GLY A O 1
ATOM 2739 N N . ARG A 1 343 ? 23.977 3.455 10.230 1.00 76.06 343 ARG A N 1
ATOM 2740 C CA . ARG A 1 343 ? 23.721 4.860 9.869 1.00 76.06 343 ARG A CA 1
ATOM 2741 C C . ARG A 1 343 ? 22.226 5.120 9.680 1.00 76.06 343 ARG A C 1
ATOM 2743 O O . ARG A 1 343 ? 21.493 4.285 9.155 1.00 76.06 343 ARG A O 1
ATOM 2750 N N . VAL A 1 344 ? 21.807 6.337 10.018 1.00 68.25 344 VAL A N 1
ATOM 2751 C CA . VAL A 1 344 ? 20.451 6.847 9.776 1.00 68.25 344 VAL A CA 1
ATOM 2752 C C . VAL A 1 344 ? 20.319 7.268 8.311 1.00 68.25 344 VAL A C 1
ATOM 2754 O O . VAL A 1 344 ? 21.099 8.085 7.827 1.00 68.25 344 VAL A O 1
ATOM 2757 N N . VAL A 1 345 ? 19.322 6.730 7.606 1.00 67.75 345 VAL A N 1
ATOM 2758 C CA . VAL A 1 345 ? 19.092 6.998 6.176 1.00 67.75 345 VAL A CA 1
ATOM 2759 C C . VAL A 1 345 ? 17.620 7.323 5.933 1.00 67.75 345 VAL A C 1
ATOM 2761 O O . VAL A 1 345 ? 16.798 6.410 5.910 1.00 67.75 345 VAL A O 1
ATOM 2764 N N . LEU A 1 346 ? 17.264 8.594 5.719 1.00 62.31 346 LEU A N 1
ATOM 2765 C CA . LEU A 1 346 ? 15.871 8.991 5.481 1.00 62.31 346 LEU A CA 1
ATOM 2766 C C . LEU A 1 346 ? 15.564 9.040 3.985 1.00 62.31 346 LEU A C 1
ATOM 2768 O O . LEU A 1 346 ? 16.165 9.807 3.232 1.00 62.31 346 LEU A O 1
ATOM 2772 N N . THR A 1 347 ? 14.596 8.238 3.552 1.00 64.69 347 THR A N 1
ATOM 2773 C CA . THR A 1 347 ? 14.117 8.204 2.167 1.00 64.69 347 THR A CA 1
ATOM 2774 C C . THR A 1 347 ? 12.799 8.955 2.059 1.00 64.69 347 THR A C 1
ATOM 2776 O O . THR A 1 347 ? 11.810 8.535 2.654 1.00 64.69 347 THR A O 1
ATOM 2779 N N . VAL A 1 348 ? 12.773 10.041 1.283 1.00 59.16 348 VAL A N 1
ATOM 2780 C CA . VAL A 1 348 ? 11.567 10.864 1.091 1.00 59.16 348 VAL A CA 1
ATOM 2781 C C . VAL A 1 348 ? 11.212 11.021 -0.387 1.00 59.16 348 VAL A C 1
ATOM 2783 O O . VAL A 1 348 ? 12.097 11.138 -1.250 1.00 59.16 348 VAL A O 1
ATOM 2786 N N . ALA A 1 349 ? 9.908 11.034 -0.671 1.00 52.84 349 ALA A N 1
ATOM 2787 C CA . ALA A 1 349 ? 9.364 11.478 -1.948 1.00 52.84 349 ALA A CA 1
ATOM 2788 C C . ALA A 1 349 ? 9.370 13.011 -1.976 1.00 52.84 349 ALA A C 1
ATOM 2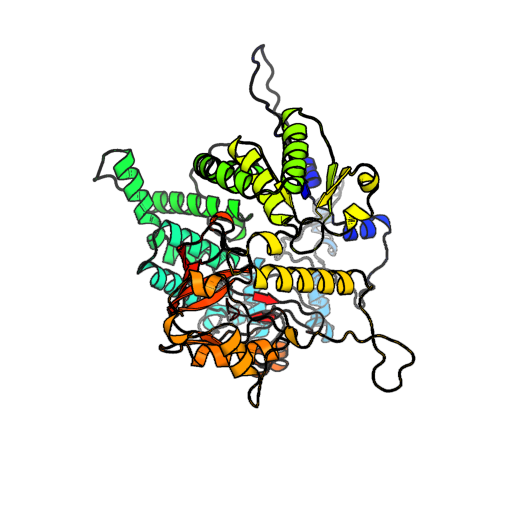790 O O . ALA A 1 349 ? 8.980 13.654 -1.006 1.00 52.84 349 ALA A O 1
ATOM 2791 N N . SER A 1 350 ? 9.844 13.602 -3.070 1.00 52.47 350 SER A N 1
ATOM 2792 C CA . SER A 1 350 ? 9.962 15.053 -3.203 1.00 52.47 350 SER A CA 1
ATOM 2793 C C . SER A 1 350 ? 9.325 15.522 -4.503 1.00 52.47 350 SER A C 1
ATOM 2795 O O . SER A 1 350 ? 9.556 14.917 -5.550 1.00 52.47 350 SER A O 1
ATOM 2797 N N . SER A 1 351 ? 8.560 16.610 -4.444 1.00 52.31 351 SER A N 1
ATOM 2798 C CA . SER A 1 351 ? 7.964 17.247 -5.620 1.00 52.31 351 SER A CA 1
ATOM 2799 C C . SER A 1 351 ? 9.022 17.934 -6.497 1.00 52.31 351 SER A C 1
ATOM 2801 O O . SER A 1 351 ? 10.176 18.106 -6.093 1.00 52.31 351 SER A O 1
ATOM 2803 N N . ALA A 1 352 ? 8.628 18.363 -7.702 1.00 54.81 352 ALA A N 1
ATOM 2804 C CA . ALA A 1 352 ? 9.495 19.038 -8.680 1.00 54.81 352 ALA A CA 1
ATOM 2805 C C . ALA A 1 352 ? 10.180 20.328 -8.161 1.00 54.81 352 ALA A C 1
ATOM 2807 O O . ALA A 1 352 ? 11.082 20.855 -8.807 1.00 54.81 352 ALA A O 1
ATOM 2808 N N . SER A 1 353 ? 9.804 20.807 -6.972 1.00 57.47 353 SER A N 1
ATOM 2809 C CA . SER A 1 353 ? 10.324 21.993 -6.280 1.00 57.47 353 SER A CA 1
ATOM 2810 C C . SER A 1 353 ? 11.852 22.067 -6.190 1.00 57.47 353 SER A C 1
ATOM 2812 O O . SER A 1 353 ? 12.411 23.155 -6.269 1.00 57.47 353 SER A O 1
ATOM 2814 N N . ILE A 1 354 ? 12.547 20.931 -6.043 1.00 64.69 354 ILE A N 1
ATOM 2815 C CA . ILE A 1 354 ? 14.019 20.908 -5.924 1.00 64.69 354 ILE A CA 1
ATOM 2816 C C . ILE A 1 354 ? 14.704 21.316 -7.225 1.00 64.69 354 ILE A C 1
ATOM 2818 O O . ILE A 1 354 ? 15.712 22.013 -7.172 1.00 64.69 354 ILE A O 1
ATOM 2822 N N . ALA A 1 355 ? 14.151 20.929 -8.379 1.00 64.00 355 ALA A N 1
ATOM 2823 C CA . ALA A 1 355 ? 14.701 21.321 -9.676 1.00 64.00 355 ALA A CA 1
ATOM 2824 C C . ALA A 1 355 ? 14.598 22.840 -9.911 1.00 64.00 355 ALA A C 1
ATOM 2826 O O . ALA A 1 355 ? 15.374 23.396 -10.680 1.00 64.00 355 ALA A O 1
ATOM 2827 N N . ASN A 1 356 ? 13.682 23.506 -9.200 1.00 66.25 356 ASN A N 1
ATOM 2828 C CA . ASN A 1 356 ? 13.474 24.952 -9.240 1.00 66.25 356 ASN A CA 1
ATOM 2829 C C . ASN A 1 356 ? 14.078 25.686 -8.024 1.00 66.25 356 ASN A C 1
ATOM 2831 O O . ASN A 1 356 ? 13.884 26.890 -7.874 1.00 66.25 356 ASN A O 1
ATOM 2835 N N . SER A 1 357 ? 14.784 24.979 -7.134 1.00 73.56 357 SER A N 1
ATOM 2836 C CA . SER A 1 357 ? 15.397 25.556 -5.934 1.00 73.56 357 SER A CA 1
ATOM 2837 C C . SER A 1 357 ? 16.789 26.114 -6.229 1.00 73.56 357 SER A C 1
ATOM 2839 O O . SER A 1 357 ? 17.520 25.579 -7.061 1.00 73.56 357 SER A O 1
ATOM 2841 N N . TYR A 1 358 ? 17.219 27.122 -5.465 1.00 79.44 358 TYR A N 1
ATOM 2842 C CA . TYR A 1 358 ? 18.605 27.611 -5.481 1.00 79.44 358 TYR A CA 1
ATOM 2843 C C . TYR A 1 358 ? 19.625 26.518 -5.111 1.00 79.44 358 TYR A C 1
ATOM 2845 O O . TYR A 1 358 ? 20.799 26.625 -5.450 1.00 79.44 358 TYR A O 1
ATOM 2853 N N . LEU A 1 359 ? 19.186 25.442 -4.447 1.00 74.94 359 LEU A N 1
ATOM 2854 C CA . LEU A 1 359 ? 20.026 24.280 -4.149 1.00 74.94 359 LEU A CA 1
ATOM 2855 C C . LEU A 1 359 ? 20.388 23.477 -5.404 1.00 74.94 359 LEU A C 1
ATOM 2857 O O . LEU A 1 359 ? 21.385 22.759 -5.393 1.00 74.94 359 LEU A O 1
ATOM 2861 N N . TRP A 1 360 ? 19.624 23.610 -6.493 1.00 78.56 360 TRP A N 1
ATOM 2862 C CA . TRP A 1 360 ? 19.863 22.869 -7.730 1.00 78.56 360 TRP A CA 1
ATOM 2863 C C . TRP A 1 360 ? 21.251 23.140 -8.317 1.00 78.56 360 TRP A C 1
ATOM 2865 O O . TRP A 1 360 ? 21.912 22.217 -8.787 1.00 78.56 360 TRP A O 1
ATOM 2875 N N . SER A 1 361 ? 21.743 24.380 -8.222 1.00 82.00 361 SER A N 1
ATOM 2876 C CA . SER A 1 361 ? 23.090 24.734 -8.691 1.00 82.00 361 SER A CA 1
ATOM 2877 C C . SER A 1 361 ? 24.217 24.075 -7.891 1.00 82.00 361 SER A C 1
ATOM 2879 O O . SER A 1 361 ? 25.353 24.046 -8.355 1.00 82.00 361 SER A O 1
ATOM 2881 N N . SER A 1 362 ? 23.919 23.546 -6.703 1.00 82.44 362 SER A N 1
ATOM 2882 C CA . SER A 1 362 ? 24.869 22.826 -5.851 1.00 82.44 362 SER A CA 1
ATOM 2883 C C . SER A 1 362 ? 24.777 21.303 -6.014 1.00 82.44 362 SER A C 1
ATOM 2885 O O . SER A 1 362 ? 25.531 20.584 -5.363 1.00 82.44 362 SER A O 1
ATOM 2887 N N . CYS A 1 363 ? 23.877 20.797 -6.870 1.00 84.56 363 CYS A N 1
ATOM 2888 C CA . CYS A 1 363 ? 23.760 19.370 -7.163 1.00 84.56 363 CYS A CA 1
ATOM 2889 C C . CYS A 1 363 ? 24.922 18.881 -8.037 1.00 84.56 363 CYS A C 1
ATOM 2891 O O . CYS A 1 363 ? 25.082 19.311 -9.182 1.00 84.56 363 CYS A O 1
ATOM 2893 N N . ARG A 1 364 ? 25.650 17.866 -7.572 1.00 89.44 364 ARG A N 1
ATOM 2894 C CA . ARG A 1 364 ? 26.516 17.055 -8.427 1.00 89.44 364 ARG A CA 1
ATOM 2895 C C . ARG A 1 364 ? 25.669 16.078 -9.238 1.00 89.44 364 ARG A C 1
ATOM 2897 O O . ARG A 1 364 ? 25.003 15.199 -8.690 1.00 89.44 364 ARG A O 1
ATOM 2904 N N . LEU A 1 365 ? 25.706 16.228 -10.559 1.00 87.75 365 LEU A N 1
ATOM 2905 C CA . LEU A 1 365 ? 25.001 15.361 -11.500 1.00 87.75 365 LEU A CA 1
ATOM 2906 C C . LEU A 1 365 ? 25.771 14.053 -11.723 1.00 87.75 365 LEU A C 1
ATOM 2908 O O . LEU A 1 365 ? 26.906 14.069 -12.195 1.00 87.75 365 LEU A O 1
ATOM 2912 N N . LEU A 1 366 ? 25.118 12.924 -11.464 1.00 88.88 366 LEU A N 1
ATOM 2913 C CA . LEU A 1 366 ? 25.615 11.581 -11.750 1.00 88.88 366 LEU A CA 1
ATOM 2914 C C . LEU A 1 366 ? 24.690 10.918 -12.773 1.00 88.88 366 LEU A C 1
ATOM 2916 O O . LEU A 1 366 ? 23.480 10.879 -12.568 1.00 88.88 366 LEU A O 1
ATOM 2920 N N . LYS A 1 367 ? 25.228 10.419 -13.890 1.00 87.69 367 LYS A N 1
ATOM 2921 C CA . LYS A 1 367 ? 24.427 9.862 -14.993 1.00 87.69 367 LYS A CA 1
ATOM 2922 C C . LYS A 1 367 ? 24.543 8.342 -15.054 1.00 87.69 367 LYS A C 1
ATOM 2924 O O . LYS A 1 367 ? 25.643 7.808 -14.996 1.00 87.69 367 LYS A O 1
ATOM 2929 N N . LEU A 1 368 ? 23.406 7.677 -15.230 1.00 87.00 368 LEU A N 1
ATOM 2930 C CA . LEU A 1 368 ? 23.292 6.257 -15.540 1.00 87.00 368 LEU A CA 1
ATOM 2931 C C . LEU A 1 368 ? 22.768 6.114 -16.970 1.00 87.00 368 LEU A C 1
ATOM 2933 O O . LEU A 1 368 ? 21.631 6.503 -17.251 1.00 87.00 368 LEU A O 1
ATOM 2937 N N . ASN A 1 369 ? 23.579 5.538 -17.848 1.00 83.69 369 ASN A N 1
ATOM 2938 C CA . ASN A 1 369 ? 23.268 5.315 -19.260 1.00 83.69 369 ASN A CA 1
ATOM 2939 C C . ASN A 1 369 ? 23.017 3.832 -19.551 1.00 83.69 369 ASN A C 1
ATOM 2941 O O . ASN A 1 369 ? 22.339 3.487 -20.515 1.00 83.69 369 ASN A O 1
ATOM 2945 N N . VAL A 1 370 ? 23.531 2.935 -18.706 1.00 80.69 370 VAL A N 1
ATOM 2946 C CA . VAL A 1 370 ? 23.376 1.493 -18.900 1.00 80.69 370 VAL A CA 1
ATOM 2947 C C . VAL A 1 370 ? 21.959 1.043 -18.539 1.00 80.69 370 VAL A C 1
ATOM 2949 O O . VAL A 1 370 ? 21.541 1.093 -17.379 1.00 80.69 370 VAL A O 1
ATOM 2952 N N . ASN A 1 371 ? 21.220 0.538 -19.530 1.00 76.62 371 ASN A N 1
ATOM 2953 C CA . ASN A 1 371 ? 19.910 -0.070 -19.315 1.00 76.62 371 ASN A CA 1
ATOM 2954 C C . ASN A 1 371 ? 20.059 -1.486 -18.732 1.00 76.62 371 ASN A C 1
ATOM 2956 O O . ASN A 1 371 ? 20.376 -2.448 -19.434 1.00 76.62 371 ASN A O 1
ATOM 2960 N N . MET A 1 372 ? 19.785 -1.622 -17.435 1.00 73.69 372 MET A N 1
ATOM 2961 C CA . MET A 1 372 ? 19.932 -2.880 -16.698 1.00 73.69 372 MET A CA 1
ATOM 2962 C C . MET A 1 372 ? 18.961 -3.967 -17.165 1.00 73.69 372 MET A C 1
ATOM 2964 O O . MET A 1 372 ? 19.268 -5.150 -17.032 1.00 73.69 372 MET A O 1
ATOM 2968 N N . ARG A 1 373 ? 17.817 -3.604 -17.766 1.00 66.69 373 ARG A N 1
ATOM 2969 C CA . ARG A 1 373 ? 16.865 -4.592 -18.307 1.00 66.69 373 ARG A CA 1
ATOM 2970 C C . ARG A 1 373 ? 17.463 -5.404 -19.464 1.00 66.69 373 ARG A C 1
ATOM 2972 O O . ARG A 1 373 ? 17.050 -6.538 -19.669 1.00 66.69 373 ARG A O 1
ATOM 2979 N N . LEU A 1 374 ? 18.467 -4.861 -20.160 1.00 65.75 374 LEU A N 1
ATOM 2980 C CA . LEU A 1 374 ? 19.200 -5.541 -21.240 1.00 65.75 374 LEU A CA 1
ATOM 2981 C C . LEU A 1 374 ? 20.310 -6.479 -20.739 1.00 65.75 374 LEU A C 1
ATOM 2983 O O . LEU A 1 374 ? 20.885 -7.233 -21.526 1.00 65.75 374 LEU A O 1
ATOM 2987 N N . LEU A 1 375 ? 20.660 -6.391 -19.451 1.00 61.59 375 LEU A N 1
ATOM 2988 C CA . LEU A 1 375 ? 21.765 -7.134 -18.839 1.00 61.59 375 LEU A CA 1
ATOM 2989 C C . LEU A 1 375 ? 21.301 -8.364 -18.049 1.00 61.59 375 LEU A C 1
ATOM 2991 O O . LEU A 1 375 ? 22.063 -9.313 -17.921 1.00 61.59 375 LEU A O 1
ATOM 2995 N N . ILE A 1 376 ? 20.062 -8.358 -17.549 1.00 54.88 376 ILE A N 1
ATOM 2996 C CA . ILE A 1 376 ? 19.506 -9.399 -16.660 1.00 54.88 376 ILE A CA 1
ATOM 2997 C C . ILE A 1 376 ? 18.885 -10.576 -17.449 1.00 54.88 376 ILE A C 1
ATOM 2999 O O . ILE A 1 376 ? 18.458 -11.574 -16.871 1.00 54.88 376 ILE A O 1
ATOM 3003 N N . TYR A 1 377 ? 18.833 -10.505 -18.782 1.00 52.38 377 TYR A N 1
ATOM 3004 C CA . TYR A 1 377 ? 18.199 -11.548 -19.587 1.00 52.38 377 TYR A CA 1
ATOM 3005 C C . TYR A 1 377 ? 19.094 -12.796 -19.722 1.00 52.38 377 TYR A C 1
ATOM 3007 O O . TYR A 1 377 ? 20.035 -12.813 -20.510 1.00 52.38 377 TYR A O 1
ATOM 3015 N N . ASN A 1 378 ? 18.759 -13.860 -18.984 1.00 48.44 378 ASN A N 1
ATOM 3016 C CA . ASN A 1 378 ? 19.409 -15.182 -19.034 1.00 48.44 378 ASN A CA 1
ATOM 3017 C C . ASN A 1 378 ? 18.958 -16.061 -20.231 1.00 48.44 378 ASN A C 1
ATOM 3019 O O . ASN A 1 378 ? 19.136 -17.279 -20.200 1.00 48.44 378 ASN A O 1
ATOM 3023 N N . GLY A 1 379 ? 18.328 -15.482 -21.260 1.00 54.16 379 GLY A N 1
ATOM 3024 C CA . GLY A 1 379 ? 17.836 -16.214 -22.437 1.00 54.16 379 GLY A CA 1
ATOM 3025 C C . GLY A 1 379 ? 18.825 -16.280 -23.608 1.00 54.16 379 GLY A C 1
ATOM 3026 O O . GLY A 1 379 ? 20.031 -16.086 -23.443 1.00 54.16 379 GLY A O 1
ATOM 3027 N N . ARG A 1 380 ? 18.332 -16.596 -24.815 1.00 51.41 380 ARG A N 1
ATOM 3028 C CA . ARG A 1 380 ? 19.182 -16.782 -26.004 1.00 51.41 380 ARG A CA 1
ATOM 3029 C C . ARG A 1 380 ? 19.781 -15.443 -26.452 1.00 51.41 380 ARG A C 1
ATOM 3031 O O . ARG A 1 380 ? 19.156 -14.395 -26.336 1.00 51.41 380 ARG A O 1
ATOM 3038 N N . LEU A 1 381 ? 20.982 -15.475 -27.038 1.00 49.69 381 LEU A N 1
ATOM 3039 C CA . LEU A 1 381 ? 21.666 -14.285 -27.580 1.00 49.69 381 LEU A CA 1
ATOM 3040 C C . LEU A 1 381 ? 20.812 -13.496 -28.598 1.00 49.69 381 LEU A C 1
ATOM 3042 O O . LEU A 1 381 ? 20.947 -12.277 -28.677 1.00 49.69 381 LEU A O 1
ATOM 3046 N N . SER A 1 382 ? 19.918 -14.174 -29.330 1.00 54.31 382 SER A N 1
ATOM 3047 C CA . SER A 1 382 ? 18.929 -13.567 -30.239 1.00 54.31 382 SER A CA 1
ATOM 3048 C C . SER A 1 382 ? 17.977 -12.600 -29.534 1.00 54.31 382 SER A C 1
ATOM 3050 O O . SER A 1 382 ? 17.600 -11.577 -30.101 1.00 54.31 382 SER A O 1
ATOM 3052 N N . ASP A 1 383 ? 17.633 -12.889 -28.282 1.00 63.19 383 ASP A N 1
ATOM 3053 C CA . ASP A 1 383 ? 16.630 -12.146 -27.525 1.00 63.19 383 ASP A CA 1
ATOM 3054 C C . ASP A 1 383 ? 17.236 -10.842 -26.994 1.00 63.19 383 ASP A C 1
ATOM 3056 O O . ASP A 1 383 ? 16.581 -9.807 -26.964 1.00 63.19 383 ASP A O 1
ATOM 3060 N N . ARG A 1 384 ? 18.538 -10.835 -26.679 1.00 66.69 384 ARG A N 1
ATOM 3061 C CA . ARG A 1 384 ? 19.242 -9.631 -26.215 1.00 66.69 384 ARG A CA 1
ATOM 3062 C C . ARG A 1 384 ? 19.286 -8.528 -27.275 1.00 66.69 384 ARG A C 1
ATOM 3064 O O . ARG A 1 384 ? 19.121 -7.362 -26.929 1.00 66.69 384 ARG A O 1
ATOM 3071 N N . ALA A 1 385 ? 19.487 -8.889 -28.545 1.00 72.12 385 ALA A N 1
ATOM 3072 C CA . ALA A 1 385 ? 19.464 -7.935 -29.655 1.00 72.12 385 ALA A CA 1
ATOM 3073 C C . ALA A 1 385 ? 18.062 -7.337 -29.853 1.00 72.12 385 ALA A C 1
ATOM 3075 O O . ALA A 1 385 ? 17.927 -6.124 -29.985 1.00 72.12 385 ALA A O 1
ATOM 3076 N N . ALA A 1 386 ? 17.016 -8.168 -29.782 1.00 72.88 386 ALA A N 1
ATOM 3077 C CA . ALA A 1 386 ? 15.633 -7.709 -29.882 1.00 72.88 386 ALA A CA 1
ATOM 3078 C C . ALA A 1 386 ? 15.238 -6.770 -28.726 1.00 72.88 386 ALA A C 1
ATOM 3080 O O . ALA A 1 386 ? 14.616 -5.735 -28.961 1.00 72.88 386 ALA A O 1
ATOM 3081 N N . ILE A 1 387 ? 15.636 -7.087 -27.485 1.00 72.38 387 ILE A N 1
ATOM 3082 C CA . ILE A 1 387 ? 15.358 -6.233 -26.318 1.00 72.38 387 ILE A CA 1
ATOM 3083 C C . ILE A 1 387 ? 16.155 -4.920 -26.412 1.00 72.38 387 ILE A C 1
ATOM 3085 O O . ILE A 1 387 ? 15.615 -3.865 -26.081 1.00 72.38 387 ILE A O 1
ATOM 3089 N N . ALA A 1 388 ? 17.407 -4.952 -26.885 1.00 76.06 388 ALA A N 1
ATOM 3090 C CA . ALA A 1 388 ? 18.201 -3.740 -27.100 1.00 76.06 388 ALA A CA 1
ATOM 3091 C C . ALA A 1 388 ? 17.546 -2.820 -28.135 1.00 76.06 388 ALA A C 1
ATOM 3093 O O . ALA A 1 388 ? 17.337 -1.644 -27.863 1.00 76.06 388 ALA A O 1
ATOM 3094 N N . GLU A 1 389 ? 17.107 -3.375 -29.262 1.00 80.19 389 GLU A N 1
ATOM 3095 C CA . GLU A 1 389 ? 16.418 -2.608 -30.298 1.00 80.19 389 GLU A CA 1
ATOM 3096 C C . GLU A 1 389 ? 15.062 -2.057 -29.807 1.00 80.19 389 GLU A C 1
ATOM 3098 O O . GLU A 1 389 ? 14.669 -0.956 -30.185 1.00 80.19 389 GLU A O 1
ATOM 3103 N N . PHE A 1 390 ? 14.344 -2.783 -28.937 1.00 78.94 390 PHE A N 1
ATOM 3104 C CA . PHE A 1 390 ? 13.157 -2.247 -28.254 1.00 78.94 390 PHE A CA 1
ATOM 3105 C C . PHE A 1 390 ? 13.503 -1.087 -27.317 1.00 78.94 390 PHE A C 1
ATOM 3107 O O . PHE A 1 390 ? 12.792 -0.084 -27.305 1.00 78.94 390 PHE A O 1
ATOM 3114 N N . ALA A 1 391 ? 14.583 -1.202 -26.541 1.00 77.56 391 ALA A N 1
ATOM 3115 C CA . ALA A 1 391 ? 15.025 -0.139 -25.647 1.00 77.56 391 ALA A CA 1
ATOM 3116 C C . ALA A 1 391 ? 15.442 1.122 -26.417 1.00 77.56 391 ALA A C 1
ATOM 3118 O O . ALA A 1 391 ? 15.042 2.213 -26.019 1.00 77.56 391 ALA A O 1
ATOM 3119 N N . ASP A 1 392 ? 16.172 0.972 -27.524 1.00 81.56 392 ASP A N 1
ATOM 3120 C CA . ASP A 1 392 ? 16.574 2.084 -28.391 1.00 81.56 392 ASP A CA 1
ATOM 3121 C C . ASP A 1 392 ? 15.355 2.764 -29.023 1.00 81.56 392 ASP A C 1
ATOM 3123 O O . ASP A 1 392 ? 15.238 3.990 -29.001 1.00 81.56 392 ASP A O 1
ATOM 3127 N N . TRP A 1 393 ? 14.391 1.978 -29.519 1.00 85.00 393 TRP A N 1
ATOM 3128 C CA . TRP A 1 393 ? 13.136 2.523 -30.033 1.00 85.00 393 TRP A CA 1
ATOM 3129 C C . TRP A 1 393 ? 12.353 3.265 -28.942 1.00 85.00 393 TRP A C 1
ATOM 3131 O O . TRP A 1 393 ? 11.937 4.401 -29.159 1.00 85.00 393 TRP A O 1
ATOM 3141 N N . LEU A 1 394 ? 12.209 2.687 -27.746 1.00 81.19 394 LEU A N 1
ATOM 3142 C CA . LEU A 1 394 ? 11.510 3.324 -26.626 1.00 81.19 394 LEU A CA 1
ATOM 3143 C C . LEU A 1 394 ? 12.180 4.639 -26.192 1.00 81.19 394 LEU A C 1
ATOM 3145 O O . LEU A 1 394 ? 11.483 5.606 -25.888 1.00 81.19 394 LEU A O 1
ATOM 3149 N N . LEU A 1 395 ? 13.517 4.688 -26.180 1.00 80.00 395 LEU A N 1
ATOM 3150 C CA . LEU A 1 395 ? 14.270 5.920 -25.933 1.00 80.00 395 LEU A CA 1
ATOM 3151 C C . LEU A 1 395 ? 14.000 6.955 -27.024 1.00 80.00 395 LEU A C 1
ATOM 3153 O O . LEU A 1 395 ? 13.690 8.095 -26.697 1.00 80.00 395 LEU A O 1
ATOM 3157 N N . SER A 1 396 ? 14.006 6.552 -28.299 1.00 83.88 396 SER A N 1
ATOM 3158 C CA . SER A 1 396 ? 13.702 7.471 -29.401 1.00 83.88 396 SER A CA 1
ATOM 3159 C C . SER A 1 396 ? 12.308 8.095 -29.279 1.00 83.88 396 SER A C 1
ATOM 3161 O O . SER A 1 396 ? 12.138 9.277 -29.570 1.00 83.88 396 SER A O 1
ATOM 3163 N N . VAL A 1 397 ? 11.322 7.337 -28.781 1.00 83.31 397 VAL A N 1
ATOM 3164 C CA . VAL A 1 397 ? 9.974 7.847 -28.492 1.00 83.31 397 VAL A CA 1
ATOM 3165 C C . VAL A 1 397 ? 10.015 8.866 -27.352 1.00 83.31 397 VAL A C 1
ATOM 3167 O O . VAL A 1 397 ? 9.458 9.951 -27.489 1.00 83.31 397 VAL A O 1
ATOM 3170 N N . GLY A 1 398 ? 10.694 8.547 -26.245 1.00 75.31 398 GLY A N 1
ATOM 3171 C CA . GLY A 1 398 ? 10.801 9.436 -25.082 1.00 75.31 398 GLY A CA 1
ATOM 3172 C C . GLY A 1 398 ? 11.585 10.728 -25.344 1.00 75.31 398 GLY A C 1
ATOM 3173 O O . GLY A 1 398 ? 11.237 11.768 -24.793 1.00 75.31 398 GLY A O 1
ATOM 3174 N N . ASP A 1 399 ? 12.599 10.670 -26.208 1.00 76.75 399 ASP A N 1
ATOM 3175 C CA . ASP A 1 399 ? 13.433 11.813 -26.598 1.00 76.75 399 ASP A CA 1
ATOM 3176 C C . ASP A 1 399 ? 12.828 12.621 -27.765 1.00 76.75 399 ASP A C 1
ATOM 3178 O O . ASP A 1 399 ? 13.416 13.608 -28.207 1.00 76.75 399 ASP A O 1
ATOM 3182 N N . GLY A 1 400 ? 11.673 12.201 -28.298 1.00 80.69 400 GLY A N 1
ATOM 3183 C CA . GLY A 1 400 ? 11.002 12.866 -29.421 1.00 80.69 400 GLY A CA 1
ATOM 3184 C C . GLY A 1 400 ? 11.731 12.732 -30.765 1.00 80.69 400 GLY A C 1
ATOM 3185 O O . GLY A 1 400 ? 11.513 13.538 -31.664 1.00 80.69 400 GLY A O 1
ATOM 3186 N N . SER A 1 401 ? 12.609 11.735 -30.908 1.00 84.25 401 SER A N 1
ATOM 3187 C CA . SER A 1 401 ? 13.375 11.459 -32.135 1.00 84.25 401 SER A CA 1
ATOM 3188 C C . SER A 1 401 ? 12.814 10.299 -32.966 1.00 84.25 401 SER A C 1
ATOM 3190 O O . SER A 1 401 ? 13.287 10.052 -34.078 1.00 84.25 401 SER A O 1
ATOM 3192 N N . ALA A 1 402 ? 11.805 9.588 -32.453 1.00 84.12 402 ALA A N 1
ATOM 3193 C CA . ALA A 1 402 ? 11.093 8.557 -33.196 1.00 84.12 402 ALA A CA 1
ATOM 3194 C C . ALA A 1 402 ? 10.418 9.141 -34.445 1.00 84.12 402 ALA A C 1
ATOM 3196 O O . ALA A 1 402 ? 9.884 10.249 -34.428 1.00 84.12 402 ALA A O 1
ATOM 3197 N N . LEU A 1 403 ? 10.412 8.367 -35.533 1.00 83.00 403 LEU A N 1
ATOM 3198 C CA . LEU A 1 403 ? 9.781 8.780 -36.781 1.00 83.00 403 LEU A CA 1
ATOM 3199 C C . LEU A 1 403 ? 8.262 8.863 -36.598 1.00 83.00 403 LEU A C 1
ATOM 3201 O O . LEU A 1 403 ? 7.580 7.839 -36.505 1.00 83.00 403 LEU A O 1
ATOM 3205 N N . ALA A 1 404 ? 7.751 10.090 -36.565 1.00 83.06 404 ALA A N 1
ATOM 3206 C CA . ALA A 1 404 ? 6.327 10.350 -36.558 1.00 83.06 404 ALA A CA 1
ATOM 3207 C C . ALA A 1 404 ? 5.773 10.376 -37.991 1.00 83.06 404 ALA A C 1
ATOM 3209 O O . ALA A 1 404 ? 6.438 10.806 -38.936 1.00 83.06 404 ALA A O 1
ATOM 3210 N N . ILE A 1 405 ? 4.547 9.891 -38.153 1.00 83.75 405 ILE A N 1
ATOM 3211 C CA . ILE A 1 405 ? 3.810 9.834 -39.410 1.00 83.75 405 ILE A CA 1
ATOM 3212 C C . ILE A 1 405 ? 2.521 10.658 -39.290 1.00 83.75 405 ILE A C 1
ATOM 3214 O O . ILE A 1 405 ? 1.874 10.634 -38.241 1.00 83.75 405 ILE A O 1
ATOM 3218 N N . PRO A 1 406 ? 2.120 11.387 -40.343 1.00 79.62 406 PRO A N 1
ATOM 3219 C CA . PRO A 1 406 ? 0.806 12.010 -40.395 1.00 79.62 406 PRO A CA 1
ATOM 3220 C C . PRO A 1 406 ? -0.269 10.938 -40.595 1.00 79.62 406 PRO A C 1
ATOM 3222 O O . PRO A 1 406 ? -0.083 9.979 -41.351 1.00 79.62 406 PRO A O 1
ATOM 3225 N N . LEU A 1 407 ? -1.413 11.108 -39.938 1.00 71.88 407 LEU A N 1
ATOM 3226 C CA . LEU A 1 407 ? -2.562 10.212 -40.062 1.00 71.88 407 LEU A CA 1
ATOM 3227 C C . LEU A 1 407 ? -3.759 11.039 -40.543 1.00 71.88 407 LEU A C 1
ATOM 3229 O O . LEU A 1 407 ? -4.038 12.103 -40.005 1.00 71.88 407 LEU A O 1
ATOM 3233 N N . TYR A 1 408 ? -4.448 10.561 -41.583 1.00 61.62 408 TYR A N 1
ATOM 3234 C CA . TYR A 1 408 ? -5.628 11.208 -42.183 1.00 61.62 408 TYR A CA 1
ATOM 3235 C C . TYR A 1 408 ? -5.426 12.660 -42.657 1.00 61.62 408 TYR A C 1
ATOM 3237 O O . TYR A 1 408 ? -6.037 13.582 -42.126 1.00 61.62 408 TYR A O 1
ATOM 3245 N N . ASN A 1 409 ? -4.628 12.871 -43.710 1.00 64.06 409 ASN A N 1
ATOM 3246 C CA . ASN A 1 409 ? -4.427 14.187 -44.344 1.00 64.06 409 ASN A CA 1
ATOM 3247 C C . ASN A 1 409 ? -4.000 15.319 -43.377 1.00 64.06 409 ASN A C 1
ATOM 3249 O O . ASN A 1 409 ? -4.142 16.492 -43.726 1.00 64.06 409 ASN A O 1
ATOM 3253 N N . SER A 1 410 ? -3.487 15.001 -42.181 1.00 69.94 410 SER A N 1
ATOM 3254 C CA . SER A 1 410 ? -2.874 15.999 -41.307 1.00 69.94 410 SER A CA 1
ATOM 3255 C C . SER A 1 410 ? -1.533 16.439 -41.896 1.00 69.94 410 SER A C 1
ATOM 3257 O O . SER A 1 410 ? -0.783 15.636 -42.454 1.00 69.94 410 SER A O 1
ATOM 3259 N N . ASN A 1 411 ? -1.222 17.729 -41.766 1.00 70.38 411 ASN A N 1
ATOM 3260 C CA . ASN A 1 411 ? 0.116 18.247 -42.066 1.00 70.38 411 ASN A CA 1
ATOM 3261 C C . ASN A 1 411 ? 1.086 18.054 -40.887 1.00 70.38 411 ASN A C 1
ATOM 3263 O O . ASN A 1 411 ? 2.283 18.279 -41.044 1.00 70.38 411 ASN A O 1
ATOM 3267 N N . GLU A 1 412 ? 0.573 17.648 -39.724 1.00 74.06 412 GLU A N 1
ATOM 3268 C CA . GLU A 1 412 ? 1.345 17.408 -38.507 1.00 74.06 412 GLU A CA 1
ATOM 3269 C C . GLU A 1 412 ? 1.612 15.906 -38.348 1.00 74.06 412 GLU A C 1
ATOM 3271 O O . GLU A 1 412 ? 0.716 15.065 -38.499 1.00 74.06 412 GLU A O 1
ATOM 3276 N N . ALA A 1 413 ? 2.884 15.572 -38.139 1.00 74.44 413 ALA A N 1
ATOM 3277 C CA . ALA A 1 413 ? 3.352 14.212 -37.940 1.00 74.44 413 ALA A CA 1
ATOM 3278 C C . ALA A 1 413 ? 3.321 13.900 -36.440 1.00 74.44 413 ALA A C 1
ATOM 3280 O O . ALA A 1 413 ? 4.319 14.088 -35.750 1.00 74.44 413 ALA A O 1
ATOM 3281 N N . ASP A 1 414 ? 2.171 13.419 -35.961 1.00 80.75 414 ASP A N 1
ATOM 3282 C CA . ASP A 1 414 ? 1.914 13.246 -34.520 1.00 80.75 414 ASP A CA 1
ATOM 3283 C C . ASP A 1 414 ? 1.752 11.781 -34.092 1.00 80.75 414 ASP A C 1
ATOM 3285 O O . ASP A 1 414 ? 1.573 11.482 -32.912 1.00 80.75 414 ASP A O 1
ATOM 3289 N N . TRP A 1 415 ? 1.794 10.841 -35.039 1.00 84.62 415 TRP A N 1
ATOM 3290 C CA . TRP A 1 415 ? 1.570 9.425 -34.757 1.00 84.62 415 TRP A CA 1
ATOM 3291 C C . TRP A 1 415 ? 2.852 8.621 -34.873 1.00 84.62 415 TRP A C 1
ATOM 3293 O O . TRP A 1 415 ? 3.598 8.761 -35.833 1.00 84.62 415 TRP A O 1
ATOM 3303 N N . ILE A 1 416 ? 3.087 7.707 -33.937 1.00 86.88 416 ILE A N 1
ATOM 3304 C CA . ILE A 1 416 ? 4.249 6.815 -33.965 1.00 86.88 416 ILE A CA 1
ATOM 3305 C C . ILE A 1 416 ? 3.772 5.415 -34.342 1.00 86.88 416 ILE A C 1
ATOM 3307 O O . ILE A 1 416 ? 2.910 4.840 -33.675 1.00 86.88 416 ILE A O 1
ATOM 3311 N N . ARG A 1 417 ? 4.341 4.837 -35.406 1.00 84.81 417 ARG A N 1
ATOM 3312 C CA . ARG A 1 417 ? 4.064 3.442 -35.765 1.00 84.81 417 ARG A CA 1
ATOM 3313 C C . ARG A 1 417 ? 4.808 2.511 -34.809 1.00 84.81 417 ARG A C 1
ATOM 3315 O O . ARG A 1 417 ? 6.034 2.549 -34.735 1.00 84.81 417 ARG A O 1
ATOM 3322 N N . ILE A 1 418 ? 4.066 1.640 -34.129 1.00 86.69 418 ILE A N 1
ATOM 3323 C CA . ILE A 1 418 ? 4.639 0.548 -33.337 1.00 86.69 418 ILE A CA 1
ATOM 3324 C C . ILE A 1 418 ? 5.173 -0.519 -34.310 1.00 86.69 418 ILE A C 1
ATOM 3326 O O . ILE A 1 418 ? 4.415 -0.967 -35.172 1.00 86.69 418 ILE A O 1
ATOM 3330 N N . PRO A 1 419 ? 6.454 -0.924 -34.216 1.00 86.44 419 PRO A N 1
ATOM 3331 C CA . PRO A 1 419 ? 7.005 -2.001 -35.035 1.00 86.44 419 PRO A CA 1
ATOM 3332 C C . PRO A 1 419 ? 6.212 -3.310 -34.923 1.00 86.44 419 PRO A C 1
ATOM 3334 O O . PRO A 1 419 ? 5.908 -3.753 -33.817 1.00 86.44 419 PRO A O 1
ATOM 3337 N N . ASP A 1 420 ? 5.960 -3.968 -36.060 1.00 85.75 420 ASP A N 1
ATOM 3338 C CA . ASP A 1 420 ? 5.080 -5.148 -36.149 1.00 85.75 420 ASP A CA 1
ATOM 3339 C C . ASP A 1 420 ? 5.521 -6.301 -35.222 1.00 85.75 420 ASP A C 1
ATOM 3341 O O . ASP A 1 420 ? 4.700 -7.022 -34.673 1.00 85.75 420 ASP A O 1
ATOM 3345 N N . ARG A 1 421 ? 6.826 -6.428 -34.964 1.00 81.75 421 ARG A N 1
ATOM 3346 C CA . ARG A 1 421 ? 7.408 -7.418 -34.038 1.00 81.75 421 ARG A CA 1
ATOM 3347 C C . ARG A 1 421 ? 7.040 -7.226 -32.558 1.00 81.75 421 ARG A C 1
ATOM 3349 O O . ARG A 1 421 ? 7.284 -8.126 -31.764 1.00 81.75 421 ARG A O 1
ATOM 3356 N N . PHE A 1 422 ? 6.552 -6.046 -32.169 1.00 81.88 422 PHE A N 1
ATOM 3357 C CA . PHE A 1 422 ? 6.052 -5.787 -30.812 1.00 81.88 422 PHE A CA 1
ATOM 3358 C C . PHE A 1 422 ? 4.554 -6.073 -30.694 1.00 81.88 422 PHE A C 1
ATOM 3360 O O . PHE A 1 422 ? 4.005 -6.003 -29.596 1.00 81.88 422 PHE A O 1
ATOM 3367 N N . LEU A 1 423 ? 3.889 -6.363 -31.814 1.00 85.88 423 LEU A N 1
ATOM 3368 C CA . LEU A 1 423 ? 2.476 -6.690 -31.844 1.00 85.88 423 LEU A CA 1
ATOM 3369 C C . LEU A 1 423 ? 2.296 -8.187 -31.598 1.00 85.88 423 LEU A C 1
ATOM 3371 O O . LEU A 1 423 ? 3.042 -9.019 -32.113 1.00 85.88 423 LEU A O 1
ATOM 3375 N N . VAL A 1 424 ? 1.276 -8.521 -30.816 1.00 86.81 424 VAL A N 1
ATOM 3376 C CA . VAL A 1 424 ? 0.812 -9.898 -30.663 1.00 86.81 424 VAL A CA 1
ATOM 3377 C C . VAL A 1 424 ? -0.170 -10.186 -31.793 1.00 86.81 424 VAL A C 1
ATOM 3379 O O . VAL A 1 424 ? -1.103 -9.408 -32.029 1.00 86.81 424 VAL A O 1
ATOM 3382 N N . ASP A 1 425 ? 0.049 -11.292 -32.501 1.00 87.12 425 ASP A N 1
ATOM 3383 C CA . ASP A 1 425 ? -0.932 -11.789 -33.459 1.00 87.12 425 ASP A CA 1
ATOM 3384 C C . ASP A 1 425 ? -2.183 -12.225 -32.696 1.00 87.12 425 ASP A C 1
ATOM 3386 O O . ASP A 1 425 ? -2.111 -13.028 -31.766 1.00 87.12 425 ASP A O 1
ATOM 3390 N N . HIS A 1 426 ? -3.314 -11.623 -33.040 1.00 82.88 426 HIS A N 1
ATOM 3391 C CA . HIS A 1 426 ? -4.530 -11.702 -32.241 1.00 82.88 426 HIS A CA 1
ATOM 3392 C C . HIS A 1 426 ? -5.632 -12.537 -32.880 1.00 82.88 426 HIS A C 1
ATOM 3394 O O . HIS A 1 426 ? -6.613 -12.833 -32.200 1.00 82.88 426 HIS A O 1
ATOM 3400 N N . GLY A 1 427 ? -5.488 -12.918 -34.155 1.00 85.44 427 GLY A N 1
ATOM 3401 C CA . GLY A 1 427 ? -6.576 -13.546 -34.904 1.00 85.44 427 GLY A CA 1
ATOM 3402 C C . GLY A 1 427 ? -7.910 -12.826 -34.660 1.00 85.44 427 GLY A C 1
ATOM 3403 O O . GLY A 1 427 ? -7.984 -11.598 -34.755 1.00 85.44 427 GLY A O 1
ATOM 3404 N N . ASP A 1 428 ? -8.931 -13.592 -34.275 1.00 84.81 428 ASP A N 1
ATOM 3405 C CA . ASP A 1 428 ? -10.275 -13.076 -33.991 1.00 84.81 428 ASP A CA 1
ATOM 3406 C C . ASP A 1 428 ? -10.491 -12.653 -32.520 1.00 84.81 428 ASP A C 1
ATOM 3408 O O . ASP A 1 428 ? -11.361 -11.824 -32.249 1.00 84.81 428 ASP A O 1
ATOM 3412 N N . ASP A 1 429 ? -9.696 -13.166 -31.567 1.00 89.31 429 ASP A N 1
ATOM 3413 C CA . ASP A 1 429 ? -9.847 -12.895 -30.127 1.00 89.31 429 ASP A CA 1
ATOM 3414 C C . ASP A 1 429 ? -8.589 -12.256 -29.522 1.00 89.31 429 ASP A C 1
ATOM 3416 O O . ASP A 1 429 ? -7.622 -12.909 -29.117 1.00 89.31 429 ASP A O 1
ATOM 3420 N N . LYS A 1 430 ? -8.649 -10.928 -29.404 1.00 89.69 430 LYS A N 1
ATOM 3421 C CA . LYS A 1 430 ? -7.570 -10.093 -28.864 1.00 89.69 430 LYS A CA 1
ATOM 3422 C C . LYS A 1 430 ? -7.269 -10.374 -27.395 1.00 89.69 430 LYS A C 1
ATOM 3424 O O . LYS A 1 430 ? -6.108 -10.264 -26.999 1.00 89.69 430 LYS A O 1
ATOM 3429 N N . GLN A 1 431 ? -8.282 -10.699 -26.590 1.00 88.81 431 GLN A N 1
ATOM 3430 C CA . GLN A 1 431 ? -8.099 -10.928 -25.157 1.00 88.81 431 GLN A CA 1
ATOM 3431 C C . GLN A 1 431 ? -7.440 -12.279 -24.923 1.00 88.81 431 GLN A C 1
ATOM 3433 O O . GLN A 1 431 ? -6.418 -12.360 -24.243 1.00 88.81 431 GLN A O 1
ATOM 3438 N N . GLN A 1 432 ? -7.953 -13.328 -25.561 1.00 89.56 432 GLN A N 1
ATOM 3439 C CA . GLN A 1 432 ? -7.359 -14.650 -25.424 1.00 89.56 432 GLN A CA 1
ATOM 3440 C C . GLN A 1 432 ? -5.929 -14.689 -25.977 1.00 89.56 432 GLN A C 1
ATOM 3442 O O . GLN A 1 432 ? -5.063 -15.327 -25.377 1.00 89.56 432 GLN A O 1
ATOM 3447 N N . ALA A 1 433 ? -5.648 -13.968 -27.067 1.00 91.38 433 ALA A N 1
ATOM 3448 C CA . ALA A 1 433 ? -4.305 -13.888 -27.631 1.00 91.38 433 ALA A CA 1
ATOM 3449 C C . ALA A 1 433 ? -3.288 -13.248 -26.672 1.00 91.38 433 ALA A C 1
ATOM 3451 O O . ALA A 1 433 ? -2.206 -13.803 -26.474 1.00 91.38 433 ALA A O 1
ATOM 3452 N N . ILE A 1 434 ? -3.623 -12.116 -26.033 1.00 91.62 434 ILE A N 1
ATOM 3453 C CA . ILE A 1 434 ? -2.696 -11.466 -25.091 1.00 91.62 434 ILE A CA 1
ATOM 3454 C C . ILE A 1 434 ? -2.524 -12.284 -23.806 1.00 91.62 434 ILE A C 1
ATOM 3456 O O . ILE A 1 434 ? -1.405 -12.400 -23.301 1.00 91.62 434 ILE A O 1
ATOM 3460 N N . ILE A 1 435 ? -3.598 -12.916 -23.316 1.00 90.62 435 ILE A N 1
ATOM 3461 C CA . ILE A 1 435 ? -3.544 -13.810 -22.153 1.00 90.62 435 ILE A CA 1
ATOM 3462 C C . ILE A 1 435 ? -2.644 -15.007 -22.458 1.00 90.62 435 ILE A C 1
ATOM 3464 O O . ILE A 1 435 ? -1.753 -15.300 -21.669 1.00 90.62 435 ILE A O 1
ATOM 3468 N N . ALA A 1 436 ? -2.809 -15.660 -23.610 1.00 90.12 436 ALA A N 1
ATOM 3469 C CA . ALA A 1 436 ? -1.979 -16.796 -24.005 1.00 90.12 436 ALA A CA 1
ATOM 3470 C C . ALA A 1 436 ? -0.509 -16.402 -24.234 1.00 90.12 436 ALA A C 1
ATOM 3472 O O . ALA A 1 436 ? 0.392 -17.167 -23.889 1.00 90.12 436 ALA A O 1
ATOM 3473 N N . ALA A 1 437 ? -0.255 -15.204 -24.775 1.00 89.50 437 ALA A N 1
ATOM 3474 C CA . ALA A 1 437 ? 1.097 -14.700 -24.998 1.00 89.50 437 ALA A CA 1
ATOM 3475 C C . ALA A 1 437 ? 1.850 -14.416 -23.686 1.00 89.50 437 ALA A C 1
ATOM 3477 O O . ALA A 1 437 ? 3.047 -14.691 -23.591 1.00 89.50 437 ALA A O 1
ATOM 3478 N N . VAL A 1 438 ? 1.169 -13.874 -22.668 1.00 89.94 438 VAL A N 1
ATOM 3479 C CA . VAL A 1 438 ? 1.793 -13.517 -21.381 1.00 89.94 438 VAL A CA 1
ATOM 3480 C C . VAL A 1 438 ? 1.757 -14.680 -20.388 1.00 89.94 438 VAL A C 1
ATOM 3482 O O . VAL A 1 438 ? 2.772 -14.997 -19.759 1.00 89.94 438 VAL A O 1
ATOM 3485 N N . TYR A 1 439 ? 0.606 -15.336 -20.262 1.00 90.00 439 TYR A N 1
ATOM 3486 C CA . TYR A 1 439 ? 0.324 -16.405 -19.309 1.00 90.00 439 TYR A CA 1
ATOM 3487 C C . TYR A 1 439 ? 0.179 -17.779 -19.988 1.00 90.00 439 TYR A C 1
ATOM 3489 O O . TYR A 1 439 ? -0.830 -18.469 -19.822 1.00 90.00 439 TYR A O 1
ATOM 3497 N N . ALA A 1 440 ? 1.217 -18.204 -20.711 1.00 88.56 440 ALA A N 1
ATOM 3498 C CA . ALA A 1 440 ? 1.292 -19.544 -21.291 1.00 88.56 440 ALA A CA 1
ATOM 3499 C C . ALA A 1 440 ? 1.090 -20.649 -20.230 1.00 88.56 440 ALA A C 1
ATOM 3501 O O . ALA A 1 440 ? 1.837 -20.736 -19.254 1.00 88.56 440 ALA A O 1
ATOM 3502 N N . ASP A 1 441 ? 0.085 -21.502 -20.435 1.00 87.94 441 ASP A N 1
ATOM 3503 C CA . ASP A 1 441 ? -0.300 -22.589 -19.525 1.00 87.94 441 ASP A CA 1
ATOM 3504 C C . ASP A 1 441 ? -0.644 -22.124 -18.095 1.00 87.94 441 ASP A C 1
ATOM 3506 O O . ASP A 1 441 ? -0.258 -22.758 -17.107 1.00 87.94 441 ASP A O 1
ATOM 3510 N N . LEU A 1 442 ? -1.390 -21.017 -17.959 1.00 89.31 442 LEU A N 1
ATOM 3511 C CA . LEU A 1 442 ? -1.818 -20.483 -16.657 1.00 89.31 442 LEU A CA 1
ATOM 3512 C C . LEU A 1 442 ? -2.461 -21.543 -15.751 1.00 89.31 442 LEU A C 1
ATOM 3514 O O . LEU A 1 442 ? -2.108 -21.632 -14.579 1.00 89.31 442 LEU A O 1
ATOM 3518 N N . HIS A 1 443 ? -3.339 -22.387 -16.296 1.00 88.12 443 HIS A N 1
ATOM 3519 C CA . HIS A 1 443 ? -4.022 -23.438 -15.537 1.00 88.12 443 HIS A CA 1
ATOM 3520 C C . HIS A 1 443 ? -3.049 -24.429 -14.867 1.00 88.12 443 HIS A C 1
ATOM 3522 O O . HIS A 1 443 ? -3.355 -24.986 -13.816 1.00 88.12 443 HIS A O 1
ATOM 3528 N N . ALA A 1 444 ? -1.865 -24.659 -15.440 1.00 89.75 444 ALA A N 1
ATOM 3529 C CA . ALA A 1 444 ? -0.846 -25.522 -14.839 1.00 89.75 444 ALA A CA 1
ATOM 3530 C C . ALA A 1 444 ? 0.078 -24.764 -13.869 1.00 89.75 444 ALA A C 1
ATOM 3532 O O . ALA A 1 444 ? 0.635 -25.364 -12.952 1.00 89.75 444 ALA A O 1
ATOM 3533 N N . ASN A 1 445 ? 0.245 -23.453 -14.064 1.00 91.56 445 ASN A N 1
ATOM 3534 C CA . ASN A 1 445 ? 1.277 -22.656 -13.400 1.00 91.56 445 ASN A CA 1
ATOM 3535 C C . ASN A 1 445 ? 0.750 -21.618 -12.395 1.00 91.56 445 ASN A C 1
ATOM 3537 O O . ASN A 1 445 ? 1.552 -20.924 -11.777 1.00 91.56 445 ASN A O 1
ATOM 3541 N N . PHE A 1 446 ? -0.562 -21.504 -12.180 1.00 88.88 446 PHE A N 1
ATOM 3542 C CA . PHE A 1 446 ? -1.139 -20.516 -11.254 1.00 88.88 446 PHE A CA 1
ATOM 3543 C C . PHE A 1 446 ? -0.734 -20.722 -9.780 1.00 88.88 446 PHE A C 1
ATOM 3545 O O . PHE A 1 446 ? -0.831 -19.803 -8.978 1.00 88.88 446 PHE A O 1
ATOM 3552 N N . HIS A 1 447 ? -0.229 -21.900 -9.411 1.00 89.38 447 HIS A N 1
ATOM 3553 C CA . HIS A 1 447 ? 0.360 -22.143 -8.088 1.00 89.38 447 HIS A CA 1
ATOM 3554 C C . HIS A 1 447 ? 1.847 -21.764 -7.987 1.00 89.38 447 HIS A C 1
ATOM 3556 O O . HIS A 1 447 ? 2.420 -21.817 -6.900 1.00 89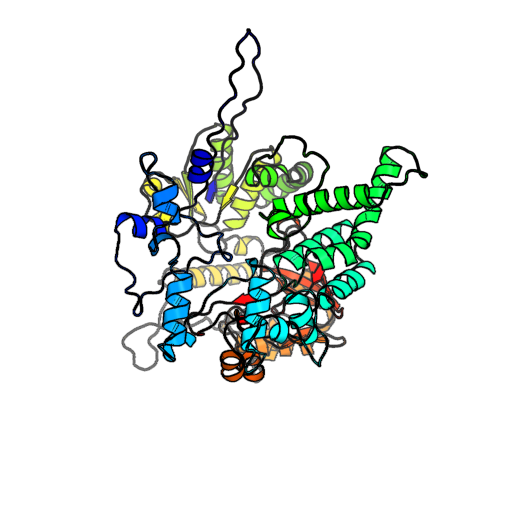.38 447 HIS A O 1
ATOM 3562 N N . ASN A 1 448 ? 2.496 -21.434 -9.106 1.00 90.75 448 ASN A N 1
ATOM 3563 C CA . ASN A 1 448 ? 3.922 -21.150 -9.159 1.00 90.75 448 ASN A CA 1
ATOM 3564 C C . ASN A 1 448 ? 4.178 -19.645 -9.003 1.00 90.75 448 ASN A C 1
ATOM 3566 O O . ASN A 1 448 ? 3.935 -18.843 -9.908 1.00 90.75 448 ASN A O 1
ATOM 3570 N N . ASP A 1 449 ? 4.737 -19.272 -7.856 1.00 89.62 449 ASP A N 1
ATOM 3571 C CA . ASP A 1 449 ? 5.041 -17.879 -7.535 1.00 89.62 449 ASP A CA 1
ATOM 3572 C C . ASP A 1 449 ? 6.044 -17.251 -8.494 1.00 89.62 449 ASP A C 1
ATOM 3574 O O . ASP A 1 449 ? 5.870 -16.106 -8.898 1.00 89.62 449 ASP A O 1
ATOM 3578 N N . ASP A 1 450 ? 7.085 -17.990 -8.884 1.00 88.12 450 ASP A N 1
ATOM 3579 C CA . ASP A 1 450 ? 8.108 -17.494 -9.803 1.00 88.12 450 ASP A CA 1
ATOM 3580 C C . ASP A 1 450 ? 7.523 -17.221 -11.186 1.00 88.12 450 ASP A C 1
ATOM 3582 O O . ASP A 1 450 ? 7.891 -16.244 -11.842 1.00 88.12 450 ASP A O 1
ATOM 3586 N N . TYR A 1 451 ? 6.571 -18.055 -11.604 1.00 90.00 451 TYR A N 1
ATOM 3587 C CA . TYR A 1 451 ? 5.837 -17.872 -12.845 1.00 90.00 451 TYR A CA 1
ATOM 3588 C C . TYR A 1 451 ? 4.976 -16.601 -12.811 1.00 90.00 451 TYR A C 1
ATOM 3590 O O . TYR A 1 451 ? 5.069 -15.783 -13.732 1.00 90.00 451 TYR A O 1
ATOM 3598 N N . LEU A 1 452 ? 4.186 -16.401 -11.751 1.00 89.62 452 LEU A N 1
ATOM 3599 C CA . LEU A 1 452 ? 3.295 -15.243 -11.613 1.00 89.62 452 LEU A CA 1
ATOM 3600 C C . LEU A 1 452 ? 4.061 -13.932 -11.384 1.00 89.62 452 LEU A C 1
ATOM 3602 O O . LEU A 1 452 ? 3.704 -12.885 -11.923 1.00 89.62 452 LEU A O 1
ATOM 3606 N N . ARG A 1 453 ? 5.153 -13.983 -10.617 1.00 85.75 453 ARG A N 1
ATOM 3607 C CA . ARG A 1 453 ? 5.941 -12.815 -10.202 1.00 85.75 453 ARG A CA 1
ATOM 3608 C C . ARG A 1 453 ? 6.515 -12.016 -11.366 1.00 85.75 453 ARG A C 1
ATOM 3610 O O . ARG A 1 453 ? 6.627 -10.796 -11.266 1.00 85.75 453 ARG A O 1
ATOM 3617 N N . VAL A 1 454 ? 6.893 -12.688 -12.450 1.00 84.12 454 VAL A N 1
ATOM 3618 C CA . VAL A 1 454 ? 7.571 -12.066 -13.601 1.00 84.12 454 VAL A CA 1
ATOM 3619 C C . VAL A 1 454 ? 6.621 -11.686 -14.738 1.00 84.12 454 VAL A C 1
ATOM 3621 O O . VAL A 1 454 ? 7.083 -11.257 -15.793 1.00 84.12 454 VAL A O 1
ATOM 3624 N N . ARG A 1 455 ? 5.305 -11.842 -14.548 1.00 87.31 455 ARG A N 1
ATOM 3625 C CA . ARG A 1 455 ? 4.293 -11.624 -15.590 1.00 87.31 455 ARG A CA 1
ATOM 3626 C C . ARG A 1 455 ? 3.351 -10.489 -15.236 1.00 87.31 455 ARG A C 1
ATOM 3628 O O . ARG A 1 455 ? 3.106 -10.208 -14.061 1.00 87.31 455 ARG A O 1
ATOM 3635 N N . ALA A 1 456 ? 2.915 -9.790 -16.276 1.00 87.75 456 ALA A N 1
ATOM 3636 C CA . ALA A 1 456 ? 2.013 -8.666 -16.167 1.00 87.75 456 ALA A CA 1
ATOM 3637 C C . ALA A 1 456 ? 1.439 -8.261 -17.528 1.00 87.75 456 ALA A C 1
ATOM 3639 O O . ALA A 1 456 ? 2.211 -8.056 -18.463 1.00 87.75 456 ALA A O 1
ATOM 3640 N N . ILE A 1 457 ? 0.124 -8.067 -17.615 1.00 88.19 457 ILE A N 1
ATOM 3641 C CA . ILE A 1 457 ? -0.527 -7.292 -18.673 1.00 88.19 457 ILE A CA 1
ATOM 3642 C C . ILE A 1 457 ? -0.773 -5.874 -18.141 1.00 88.19 457 ILE A C 1
ATOM 3644 O O . ILE A 1 457 ? -1.146 -5.694 -16.992 1.00 88.19 457 ILE A O 1
ATOM 3648 N N . VAL A 1 458 ? -0.504 -4.850 -18.949 1.00 86.44 458 VAL A N 1
ATOM 3649 C CA . VAL A 1 458 ? -0.767 -3.451 -18.581 1.00 86.44 458 VAL A CA 1
ATOM 3650 C C . VAL A 1 458 ? -1.632 -2.850 -19.668 1.00 86.44 458 VAL A C 1
ATOM 3652 O O . VAL A 1 458 ? -1.314 -2.984 -20.851 1.00 86.44 458 VAL A O 1
ATOM 3655 N N . THR A 1 459 ? -2.711 -2.183 -19.273 1.00 83.31 459 THR A N 1
ATOM 3656 C CA . THR A 1 459 ? -3.641 -1.554 -20.210 1.00 83.31 459 THR A CA 1
ATOM 3657 C C . THR A 1 459 ? -3.676 -0.038 -19.997 1.00 83.31 459 THR A C 1
ATOM 3659 O O . THR A 1 459 ? -3.392 0.441 -18.900 1.00 83.31 459 THR A O 1
ATOM 3662 N N . PRO A 1 460 ? -3.998 0.752 -21.036 1.00 79.00 460 PRO A N 1
ATOM 3663 C CA . PRO A 1 460 ? -4.163 2.197 -20.893 1.00 79.00 460 PRO A CA 1
ATOM 3664 C C . PRO A 1 460 ? -5.531 2.601 -20.313 1.00 79.00 460 PRO A C 1
ATOM 3666 O O . PRO A 1 460 ? -5.734 3.783 -20.048 1.00 79.00 460 PRO A O 1
ATOM 3669 N N . LYS A 1 461 ? -6.489 1.668 -20.190 1.00 79.12 461 LYS A N 1
ATOM 3670 C CA . LYS A 1 461 ? -7.870 1.937 -19.766 1.00 79.12 461 LYS A CA 1
ATOM 3671 C C . LYS A 1 461 ? -8.356 0.870 -18.789 1.00 79.12 461 LYS A C 1
ATOM 3673 O O . LYS A 1 461 ? -8.369 -0.304 -19.147 1.00 79.12 461 LYS A O 1
ATOM 3678 N N . ASN A 1 462 ? -8.897 1.301 -17.655 1.00 75.38 462 ASN A N 1
ATOM 3679 C CA . ASN A 1 462 ? -9.410 0.414 -16.610 1.00 75.38 462 ASN A CA 1
ATOM 3680 C C . ASN A 1 462 ? -10.508 -0.546 -17.095 1.00 75.38 462 ASN A C 1
ATOM 3682 O O . ASN A 1 462 ? -10.518 -1.698 -16.688 1.00 75.38 462 ASN A O 1
ATOM 3686 N N . ASP A 1 463 ? -11.390 -0.141 -18.016 1.00 79.12 463 ASP A N 1
ATOM 3687 C CA . ASP A 1 463 ? -12.429 -1.048 -18.542 1.00 79.12 463 ASP A CA 1
ATOM 3688 C C . ASP A 1 463 ? -11.828 -2.258 -19.276 1.00 79.12 463 ASP A C 1
ATOM 3690 O O . ASP A 1 463 ? -12.331 -3.379 -19.184 1.00 79.12 463 ASP A O 1
ATOM 3694 N N . ALA A 1 464 ? -10.727 -2.035 -20.004 1.00 82.94 464 ALA A N 1
ATOM 3695 C CA . ALA A 1 464 ? -10.006 -3.107 -20.680 1.00 82.94 464 ALA A CA 1
ATOM 3696 C C . ALA A 1 464 ? -9.269 -3.998 -19.671 1.00 82.94 464 ALA A C 1
ATOM 3698 O O . ALA A 1 464 ? -9.214 -5.209 -19.874 1.00 82.94 464 ALA A O 1
ATOM 3699 N N . GLU A 1 465 ? -8.736 -3.405 -18.599 1.00 82.69 465 GLU A N 1
ATOM 3700 C CA . GLU A 1 465 ? -8.136 -4.117 -17.466 1.00 82.69 465 GLU A CA 1
ATOM 3701 C C . GLU A 1 465 ? -9.162 -5.037 -16.799 1.00 82.69 465 GLU A C 1
ATOM 3703 O O . GLU A 1 465 ? -8.960 -6.243 -16.774 1.00 82.69 465 GLU A O 1
ATOM 3708 N N . ASN A 1 466 ? -10.312 -4.503 -16.380 1.00 80.31 466 ASN A N 1
ATOM 3709 C CA . ASN A 1 466 ? -11.392 -5.260 -15.745 1.00 80.31 466 ASN A CA 1
ATOM 3710 C C . ASN A 1 466 ? -11.847 -6.450 -16.598 1.00 80.31 466 ASN A C 1
ATOM 3712 O O . ASN A 1 466 ? -11.915 -7.576 -16.113 1.00 80.31 466 ASN A O 1
ATOM 3716 N N . SER A 1 467 ? -12.093 -6.228 -17.893 1.00 85.75 467 SER A N 1
ATOM 3717 C CA . SER A 1 467 ? -12.536 -7.303 -18.783 1.00 85.75 467 SER A CA 1
ATOM 3718 C C . SER A 1 467 ? -11.466 -8.383 -18.997 1.00 85.75 467 SER A C 1
ATOM 3720 O O . SER A 1 467 ? -11.804 -9.564 -19.086 1.00 85.75 467 SER A O 1
ATOM 3722 N N . LEU A 1 468 ? -10.183 -8.008 -19.061 1.00 89.25 468 LEU A N 1
ATOM 3723 C CA . LEU A 1 468 ? -9.082 -8.975 -19.123 1.00 89.25 468 LEU A CA 1
ATOM 3724 C C . LEU A 1 468 ? -8.947 -9.752 -17.815 1.00 89.25 468 LEU A C 1
ATOM 3726 O O . LEU A 1 468 ? -8.753 -10.963 -17.846 1.00 89.25 468 LEU A O 1
ATOM 3730 N N . ASN A 1 469 ? -9.091 -9.072 -16.686 1.00 86.81 469 ASN A N 1
ATOM 3731 C CA . ASN A 1 469 ? -9.004 -9.659 -15.359 1.00 86.81 469 ASN A CA 1
ATOM 3732 C C . ASN A 1 469 ? -10.090 -10.719 -15.148 1.00 86.81 469 ASN A C 1
ATOM 3734 O O . ASN A 1 469 ? -9.788 -11.848 -14.760 1.00 86.81 469 ASN A O 1
ATOM 3738 N N . ASP A 1 470 ? -11.331 -10.405 -15.522 1.00 86.88 470 ASP A N 1
ATOM 3739 C CA . ASP A 1 470 ? -12.436 -11.366 -15.520 1.00 86.88 470 ASP A CA 1
ATOM 3740 C C . ASP A 1 470 ? -12.135 -12.572 -16.421 1.00 86.88 470 ASP A C 1
ATOM 3742 O O . ASP A 1 470 ? -12.308 -13.721 -16.008 1.00 86.88 470 ASP A O 1
ATOM 3746 N N . ALA A 1 471 ? -11.618 -12.336 -17.633 1.00 89.75 471 ALA A N 1
ATOM 3747 C CA . ALA A 1 471 ? -11.254 -13.408 -18.555 1.00 89.75 471 ALA A CA 1
ATOM 3748 C C . ALA A 1 471 ? -10.161 -14.322 -17.974 1.00 89.75 471 ALA A C 1
ATOM 3750 O O . ALA A 1 471 ? -10.300 -15.545 -18.010 1.00 89.75 471 ALA A O 1
ATOM 3751 N N . ILE A 1 472 ? -9.102 -13.773 -17.377 1.00 90.25 472 ILE A N 1
ATOM 3752 C CA . ILE A 1 472 ? -8.031 -14.562 -16.747 1.00 90.25 472 ILE A CA 1
ATOM 3753 C C . ILE A 1 472 ? -8.567 -15.318 -15.517 1.00 90.25 472 ILE A C 1
ATOM 3755 O O . ILE A 1 472 ? -8.194 -16.475 -15.308 1.00 90.25 472 ILE A O 1
ATOM 3759 N N . LEU A 1 473 ? -9.486 -14.734 -14.736 1.00 89.38 473 LEU A N 1
ATOM 3760 C CA . LEU A 1 473 ? -10.113 -15.401 -13.588 1.00 89.38 473 LEU A CA 1
ATOM 3761 C C . LEU A 1 473 ? -10.866 -16.673 -14.002 1.00 89.38 473 LEU A C 1
ATOM 3763 O O . LEU A 1 473 ? -10.893 -17.646 -13.239 1.00 89.38 473 LEU A O 1
ATOM 3767 N N . THR A 1 474 ? -11.442 -16.712 -15.209 1.00 89.75 474 THR A N 1
ATOM 3768 C CA . THR A 1 474 ? -12.098 -17.927 -15.732 1.00 89.75 474 THR A CA 1
ATOM 3769 C C . THR A 1 474 ? -11.124 -19.086 -15.964 1.00 89.75 474 THR A C 1
ATOM 3771 O O . THR A 1 474 ? -11.512 -20.240 -15.783 1.00 89.75 474 THR A O 1
ATOM 3774 N N . HIS A 1 475 ? -9.854 -18.799 -16.274 1.00 87.75 475 HIS A N 1
ATOM 3775 C CA . HIS A 1 475 ? -8.806 -19.806 -16.505 1.00 87.75 475 HIS A CA 1
ATOM 3776 C C . HIS A 1 475 ? -8.215 -20.385 -15.215 1.00 87.75 475 HIS A C 1
ATOM 3778 O O . HIS A 1 475 ? -7.570 -21.436 -15.251 1.00 87.75 475 HIS A O 1
ATOM 3784 N N . ILE A 1 476 ? -8.418 -19.719 -14.075 1.00 89.12 476 ILE A N 1
ATOM 3785 C CA . ILE A 1 476 ? -7.947 -20.192 -12.770 1.00 89.12 476 ILE A CA 1
ATOM 3786 C C . ILE A 1 476 ? -9.003 -21.140 -12.174 1.00 89.12 476 ILE A C 1
ATOM 3788 O O . ILE A 1 476 ? -10.166 -20.745 -12.014 1.00 89.12 476 ILE A O 1
ATOM 3792 N N . PRO A 1 477 ? -8.643 -22.393 -11.842 1.00 88.94 477 PRO A N 1
ATOM 3793 C CA . PRO A 1 477 ? -9.584 -23.339 -11.256 1.00 88.94 477 PRO A CA 1
ATOM 3794 C C . PRO A 1 477 ? -9.901 -22.970 -9.800 1.00 88.94 477 PRO A C 1
ATOM 3796 O O . PRO A 1 477 ? -9.109 -22.328 -9.114 1.00 88.94 477 PRO A O 1
ATOM 3799 N N . GLY A 1 478 ? -11.058 -23.415 -9.315 1.00 87.69 478 GLY A N 1
ATOM 3800 C CA . GLY A 1 478 ? -11.510 -23.181 -7.944 1.00 87.69 478 GLY A CA 1
ATOM 3801 C C . GLY A 1 478 ? -12.827 -22.417 -7.867 1.00 87.69 478 GLY A C 1
ATOM 3802 O O . GLY A 1 478 ? -13.327 -21.887 -8.862 1.00 87.69 478 GLY A O 1
ATOM 3803 N N . GLU A 1 479 ? -13.394 -22.402 -6.665 1.00 85.31 479 GLU A N 1
ATOM 3804 C CA . GLU A 1 479 ? -14.626 -21.683 -6.368 1.00 85.31 479 GLU A CA 1
ATOM 3805 C C . GLU A 1 479 ? -14.366 -20.176 -6.350 1.00 85.31 479 GLU A C 1
ATOM 3807 O O . GLU A 1 479 ? -13.407 -19.703 -5.732 1.00 85.31 479 GLU A O 1
ATOM 3812 N N . GLN A 1 480 ? -15.208 -19.440 -7.071 1.00 84.62 480 GLN A N 1
ATOM 3813 C CA . GLN A 1 480 ? -15.189 -17.987 -7.076 1.00 84.62 480 GLN A CA 1
ATOM 3814 C C . GLN A 1 480 ? -15.910 -17.469 -5.834 1.00 84.62 480 GLN A C 1
ATOM 3816 O O . GLN A 1 480 ? -17.023 -17.895 -5.539 1.00 84.62 480 GLN A O 1
ATOM 3821 N N . PHE A 1 481 ? -15.278 -16.527 -5.144 1.00 77.94 481 PHE A N 1
ATOM 3822 C CA . PHE A 1 481 ? -15.864 -15.792 -4.038 1.00 77.94 481 PHE A CA 1
ATOM 3823 C C . PHE A 1 481 ? -16.007 -14.327 -4.438 1.00 77.94 481 PHE A C 1
ATOM 3825 O O . PHE A 1 481 ? -15.034 -13.696 -4.860 1.00 77.94 481 PHE A O 1
ATOM 3832 N N . ASP A 1 482 ? -17.214 -13.798 -4.289 1.00 76.69 482 ASP A N 1
ATOM 3833 C CA . ASP A 1 482 ? -17.533 -12.420 -4.633 1.00 76.69 482 ASP A CA 1
ATOM 3834 C C . ASP A 1 482 ? -17.566 -11.578 -3.354 1.00 76.69 482 ASP A C 1
ATOM 3836 O O . ASP A 1 482 ? -18.390 -11.806 -2.467 1.00 76.69 482 ASP A O 1
ATOM 3840 N N . TYR A 1 483 ? -16.679 -10.589 -3.261 1.00 69.56 483 TYR A N 1
ATOM 3841 C CA . TYR A 1 483 ? -16.763 -9.547 -2.243 1.00 69.56 483 TYR A CA 1
ATOM 3842 C C . TYR A 1 483 ? -17.452 -8.324 -2.837 1.00 69.56 483 TYR A C 1
ATOM 3844 O O . TYR A 1 483 ? -17.029 -7.812 -3.872 1.00 69.56 483 TYR A O 1
ATOM 3852 N N . LEU A 1 484 ? -18.500 -7.859 -2.169 1.00 63.47 484 LEU A N 1
ATOM 3853 C CA . LEU A 1 484 ? -19.189 -6.618 -2.503 1.00 63.47 484 LEU A CA 1
ATOM 3854 C C . LEU A 1 484 ? -18.701 -5.518 -1.562 1.00 63.47 484 LEU A C 1
ATOM 3856 O O . LEU A 1 484 ? -18.545 -5.775 -0.362 1.00 63.47 484 LEU A O 1
ATOM 3860 N N . SER A 1 485 ? -18.443 -4.328 -2.094 1.00 65.88 485 SER A N 1
ATOM 3861 C CA . SER A 1 485 ? -18.205 -3.146 -1.272 1.00 65.88 485 SER A CA 1
ATOM 3862 C C . SER A 1 485 ? -19.510 -2.630 -0.673 1.00 65.88 485 SER A C 1
ATOM 3864 O O . SER A 1 485 ? -20.611 -2.990 -1.095 1.00 65.88 485 SER A O 1
ATOM 3866 N N . HIS A 1 486 ? -19.373 -1.785 0.341 1.00 61.19 486 HIS A N 1
ATOM 3867 C CA . HIS A 1 486 ? -20.470 -1.026 0.913 1.00 61.19 486 HIS A CA 1
ATOM 3868 C C . HIS A 1 486 ? -20.257 0.452 0.585 1.00 61.19 486 HIS A C 1
ATOM 3870 O O . HIS A 1 486 ? -19.485 1.128 1.253 1.00 61.19 486 HIS A O 1
ATOM 3876 N N . ASP A 1 487 ? -20.863 0.934 -0.495 1.00 66.12 487 ASP A N 1
ATOM 3877 C CA . ASP A 1 487 ? -20.499 2.240 -1.038 1.00 66.12 487 ASP A CA 1
ATOM 3878 C C . ASP A 1 487 ? -21.334 3.346 -0.412 1.00 66.12 487 ASP A C 1
ATOM 3880 O O . ASP A 1 487 ? -22.564 3.339 -0.502 1.00 66.12 487 ASP A O 1
ATOM 3884 N N . THR A 1 488 ? -20.664 4.307 0.221 1.00 62.06 488 THR A N 1
ATOM 3885 C CA . THR A 1 488 ? -21.326 5.422 0.903 1.00 62.06 488 THR A CA 1
ATOM 3886 C C . THR A 1 488 ? -20.653 6.755 0.598 1.00 62.06 488 THR A C 1
ATOM 3888 O O . THR A 1 488 ? -19.510 6.837 0.141 1.00 62.06 488 THR A O 1
ATOM 3891 N N . VAL A 1 489 ? -21.399 7.833 0.816 1.00 63.19 489 VAL A N 1
ATOM 3892 C CA . VAL A 1 489 ? -20.901 9.204 0.714 1.00 63.19 489 VAL A CA 1
ATOM 3893 C C . VAL A 1 489 ? -20.370 9.629 2.081 1.00 63.19 489 VAL A C 1
ATOM 3895 O O . VAL A 1 489 ? -21.082 9.525 3.079 1.00 63.19 489 VAL A O 1
ATOM 3898 N N . GLN A 1 490 ? -19.141 10.143 2.143 1.00 60.06 490 GLN A N 1
ATOM 3899 C CA . GLN A 1 490 ? -18.595 10.688 3.381 1.00 60.06 490 GLN A CA 1
ATOM 3900 C C . GLN A 1 490 ? -19.469 11.849 3.867 1.00 60.06 490 GLN A C 1
ATOM 3902 O O . GLN A 1 490 ? -19.722 12.807 3.134 1.00 60.06 490 GLN A O 1
ATOM 3907 N N . GLY A 1 491 ? -19.911 11.767 5.121 1.00 50.69 491 GLY A N 1
ATOM 3908 C CA . GLY A 1 491 ? -20.823 12.743 5.712 1.00 50.69 491 GLY A CA 1
ATOM 3909 C C . GLY A 1 491 ? -22.305 12.404 5.552 1.00 50.69 491 GLY A C 1
ATOM 3910 O O . GLY A 1 491 ? -23.120 13.208 5.997 1.00 50.69 491 GLY A O 1
ATOM 3911 N N . ALA A 1 492 ? -22.672 11.238 5.003 1.00 44.91 492 ALA A N 1
ATOM 3912 C CA . ALA A 1 492 ? -24.057 10.752 5.019 1.00 44.91 492 ALA A CA 1
ATOM 3913 C C . ALA A 1 492 ? -24.639 10.635 6.444 1.00 44.91 492 ALA A C 1
ATOM 3915 O O . ALA A 1 492 ? -25.848 10.751 6.615 1.00 44.91 492 ALA A O 1
ATOM 3916 N N . ASP A 1 493 ? -23.789 10.532 7.469 1.00 45.97 493 ASP A N 1
ATOM 3917 C CA . ASP A 1 493 ? -24.232 10.500 8.868 1.00 45.97 493 ASP A CA 1
ATOM 3918 C C . ASP A 1 493 ? -24.719 11.868 9.381 1.00 45.97 493 ASP A C 1
ATOM 3920 O O . ASP A 1 493 ? -25.403 11.940 10.398 1.00 45.97 493 ASP A O 1
ATOM 3924 N N . ASN A 1 494 ? -24.382 12.972 8.691 1.00 40.75 494 ASN A N 1
ATOM 3925 C CA . ASN A 1 494 ? -24.687 14.342 9.137 1.00 40.75 494 ASN A CA 1
ATOM 3926 C C . ASN A 1 494 ? -25.259 15.278 8.059 1.00 40.75 494 ASN A C 1
ATOM 3928 O O . ASN A 1 494 ? -25.799 16.333 8.397 1.00 40.75 494 ASN A O 1
ATOM 3932 N N . ILE A 1 495 ? -25.162 14.923 6.776 1.00 44.56 495 ILE A N 1
ATOM 3933 C CA . ILE A 1 495 ? -25.699 15.677 5.638 1.00 44.56 495 ILE A CA 1
ATOM 3934 C C . ILE A 1 495 ? -26.784 14.814 4.985 1.00 44.56 495 ILE A C 1
ATOM 3936 O O . ILE A 1 495 ? -26.542 14.169 3.974 1.00 44.56 495 ILE A O 1
ATOM 3940 N N . SER A 1 496 ? -27.929 14.807 5.676 1.00 43.53 496 SER A N 1
ATOM 3941 C CA . SER A 1 496 ? -29.298 14.395 5.326 1.00 43.53 496 SER A CA 1
ATOM 3942 C C . SER A 1 496 ? -29.533 13.155 4.447 1.00 43.53 496 SER A C 1
ATOM 3944 O O . SER A 1 496 ? -28.852 12.871 3.465 1.00 43.53 496 SER A O 1
ATOM 3946 N N . GLU A 1 497 ? -30.658 12.490 4.719 1.00 41.09 497 GLU A N 1
ATOM 3947 C CA . GLU A 1 497 ? -31.344 11.572 3.798 1.00 41.09 497 GLU A CA 1
ATOM 3948 C C . GLU A 1 497 ? -31.397 12.087 2.339 1.00 41.09 497 GLU A C 1
ATOM 3950 O O . GLU A 1 497 ? -31.527 11.280 1.420 1.00 41.09 497 GLU A O 1
ATOM 3955 N N . ASP A 1 498 ? -31.240 13.395 2.083 1.00 43.53 498 ASP A N 1
ATOM 3956 C CA . ASP A 1 498 ? -31.186 13.965 0.735 1.00 43.53 498 ASP A CA 1
ATOM 3957 C C . ASP A 1 498 ? -29.959 13.516 -0.071 1.00 43.53 498 ASP A C 1
ATOM 3959 O O . ASP A 1 498 ? -30.103 13.295 -1.270 1.00 43.53 498 ASP A O 1
ATOM 3963 N N . LEU A 1 499 ? -28.767 13.342 0.522 1.00 45.91 499 LEU A N 1
ATOM 3964 C CA . LEU A 1 499 ? -27.597 12.863 -0.236 1.00 45.91 499 LEU A CA 1
ATOM 3965 C C . LEU A 1 499 ? -27.713 11.376 -0.584 1.00 45.91 499 LEU A C 1
ATOM 3967 O O . LEU A 1 499 ? -27.407 11.000 -1.713 1.00 45.91 499 LEU A O 1
ATOM 3971 N N . GLN A 1 500 ? -28.209 10.544 0.337 1.00 48.00 500 GLN A N 1
ATOM 3972 C CA . GLN A 1 500 ? -28.498 9.130 0.057 1.00 48.00 500 GLN A CA 1
ATOM 3973 C C . GLN A 1 500 ? -29.659 8.968 -0.940 1.00 48.00 500 GLN A C 1
ATOM 3975 O O . GLN A 1 500 ? -29.641 8.060 -1.768 1.00 48.00 500 GLN A O 1
ATOM 3980 N N . THR A 1 501 ? -30.637 9.882 -0.931 1.00 48.59 501 THR A N 1
ATOM 3981 C CA . THR A 1 501 ? -31.720 9.917 -1.930 1.00 48.59 501 THR A CA 1
ATOM 3982 C C . THR A 1 501 ? -31.232 10.427 -3.294 1.00 48.59 501 THR A C 1
ATOM 3984 O O . THR A 1 501 ? -31.688 9.939 -4.328 1.00 48.59 501 THR A O 1
ATOM 3987 N N . MET A 1 502 ? -30.300 11.389 -3.330 1.00 48.69 502 MET A N 1
ATOM 3988 C CA . MET A 1 502 ? -29.693 11.899 -4.570 1.00 48.69 502 MET A CA 1
ATOM 3989 C C . MET A 1 502 ? -28.692 10.918 -5.188 1.00 48.69 502 MET A C 1
ATOM 3991 O O . MET A 1 502 ? -28.577 10.866 -6.415 1.00 48.69 502 MET A O 1
ATOM 3995 N N . TYR A 1 503 ? -28.009 10.123 -4.361 1.00 57.84 503 TYR A N 1
ATOM 3996 C CA . TYR A 1 503 ? -27.067 9.086 -4.780 1.00 57.84 503 TYR A CA 1
ATOM 3997 C C . TYR A 1 503 ? -27.448 7.727 -4.175 1.00 57.84 503 TYR A C 1
ATOM 3999 O O . TYR A 1 503 ? -26.800 7.266 -3.234 1.00 57.84 503 TYR A O 1
ATOM 4007 N N . PRO A 1 504 ? -28.488 7.069 -4.724 1.00 57.66 504 PRO A N 1
ATOM 4008 C CA . PRO A 1 504 ? -28.847 5.706 -4.357 1.00 57.66 504 PRO A CA 1
ATOM 4009 C C . PRO A 1 504 ? -27.645 4.763 -4.417 1.00 57.66 504 PRO A C 1
ATOM 4011 O O . PRO A 1 504 ? -26.789 4.897 -5.296 1.00 57.66 504 PRO A O 1
ATOM 4014 N N . THR A 1 505 ? -27.624 3.755 -3.545 1.00 59.03 505 THR A N 1
ATOM 4015 C CA . THR A 1 505 ? -26.539 2.764 -3.469 1.00 59.03 505 THR A CA 1
ATOM 4016 C C . THR A 1 505 ? -26.261 2.100 -4.820 1.00 59.03 505 THR A C 1
ATOM 4018 O O . THR A 1 505 ? -25.111 1.871 -5.163 1.00 59.03 505 THR A O 1
ATOM 4021 N N . ASP A 1 506 ? -27.279 1.883 -5.653 1.00 55.28 506 ASP A N 1
ATOM 4022 C CA . ASP A 1 506 ? -27.111 1.315 -6.997 1.00 55.28 506 ASP A CA 1
ATOM 4023 C C . ASP A 1 506 ? -26.279 2.217 -7.928 1.00 55.28 506 ASP A C 1
ATOM 4025 O O . ASP A 1 506 ? -25.516 1.727 -8.761 1.00 55.28 506 ASP A O 1
ATOM 4029 N N . ILE A 1 507 ? -26.410 3.542 -7.780 1.00 63.22 507 ILE A N 1
ATOM 4030 C CA . ILE A 1 507 ? -25.600 4.526 -8.507 1.00 63.22 507 ILE A CA 1
ATOM 4031 C C . ILE A 1 507 ? -24.184 4.533 -7.942 1.00 63.22 507 ILE A C 1
ATOM 4033 O O . ILE A 1 507 ? -23.235 4.501 -8.722 1.00 63.22 507 ILE A O 1
ATOM 4037 N N . LEU A 1 508 ? -24.035 4.513 -6.617 1.00 66.25 508 LEU A N 1
ATOM 4038 C CA . LEU A 1 508 ? -22.736 4.443 -5.944 1.00 66.25 508 LEU A CA 1
ATOM 4039 C C . LEU A 1 508 ? -21.943 3.197 -6.376 1.00 66.25 508 LEU A C 1
ATOM 4041 O O . LEU A 1 508 ? -20.813 3.325 -6.841 1.00 66.25 508 LEU A O 1
ATOM 4045 N N . ASN A 1 509 ? -22.594 2.035 -6.396 1.00 67.62 509 ASN A N 1
ATOM 4046 C CA . ASN A 1 509 ? -22.032 0.759 -6.845 1.00 67.62 509 ASN A CA 1
ATOM 4047 C C . ASN A 1 509 ? -21.643 0.747 -8.338 1.00 67.62 509 ASN A C 1
ATOM 4049 O O . ASN A 1 509 ? -20.898 -0.127 -8.786 1.00 67.62 509 ASN A O 1
ATOM 4053 N N . SER A 1 510 ? -22.168 1.686 -9.135 1.00 65.56 510 SER A N 1
ATOM 4054 C CA . SER A 1 510 ? -21.856 1.823 -10.565 1.00 65.56 510 SER A CA 1
ATOM 4055 C C . SER A 1 510 ? -20.653 2.731 -10.848 1.00 65.56 510 SER A C 1
ATOM 4057 O O . SER A 1 510 ? -20.190 2.797 -11.989 1.00 65.56 510 SER A O 1
ATOM 4059 N N . ILE A 1 511 ? -20.133 3.434 -9.834 1.00 67.44 511 ILE A N 1
ATOM 4060 C CA . ILE A 1 511 ? -19.007 4.354 -9.992 1.00 67.44 511 ILE A CA 1
ATOM 4061 C C . ILE A 1 511 ? -17.716 3.553 -10.181 1.00 67.44 511 ILE A C 1
ATOM 4063 O O . ILE A 1 511 ? -17.230 2.874 -9.282 1.00 67.44 511 ILE A O 1
ATOM 4067 N N . THR A 1 512 ? -17.106 3.693 -11.356 1.00 65.12 512 THR A N 1
ATOM 4068 C CA . THR A 1 512 ? -15.768 3.170 -11.647 1.00 65.12 512 THR A CA 1
ATOM 4069 C C . THR A 1 512 ? -14.796 4.335 -11.807 1.00 65.12 512 THR A C 1
ATOM 4071 O O . THR A 1 512 ? -14.858 5.063 -12.802 1.00 65.12 512 THR A O 1
ATOM 4074 N N . THR A 1 513 ? -13.886 4.535 -10.849 1.00 62.84 513 THR A N 1
ATOM 4075 C CA . THR A 1 513 ? -12.809 5.531 -10.986 1.00 62.84 513 THR A CA 1
ATOM 4076 C C . THR A 1 513 ? -11.467 4.871 -11.284 1.00 62.84 513 THR A C 1
ATOM 4078 O O . THR A 1 513 ? -11.243 3.692 -11.017 1.00 62.84 513 THR A O 1
ATOM 4081 N N . GLY A 1 514 ? -10.552 5.658 -11.861 1.00 60.31 514 GLY A N 1
ATOM 4082 C CA . GLY A 1 514 ? -9.200 5.237 -12.245 1.00 60.31 514 GLY A CA 1
ATOM 4083 C C . GLY A 1 514 ? -8.397 4.572 -11.116 1.00 60.31 514 GLY A C 1
ATOM 4084 O O . GLY A 1 514 ? -7.473 3.801 -11.363 1.00 60.31 514 GLY A O 1
ATOM 4085 N N . SER A 1 515 ? -8.746 4.919 -9.881 1.00 57.25 515 SER A N 1
ATOM 4086 C CA . SER A 1 515 ? -7.973 4.692 -8.664 1.00 57.25 515 SER A CA 1
ATOM 4087 C C . SER A 1 515 ? -8.681 3.826 -7.624 1.00 57.25 515 SER A C 1
ATOM 4089 O O . SER A 1 515 ? -8.078 3.563 -6.584 1.00 57.25 515 SER A O 1
ATOM 4091 N N . LEU A 1 516 ? -9.922 3.391 -7.874 1.00 63.22 516 LEU A N 1
ATOM 4092 C CA . LEU A 1 516 ? -10.690 2.566 -6.941 1.00 63.22 516 LEU A CA 1
ATOM 4093 C C . LEU A 1 516 ? -10.977 1.166 -7.491 1.00 63.22 516 LEU A C 1
ATOM 4095 O O . LEU A 1 516 ? -11.206 1.012 -8.693 1.00 63.22 516 LEU A O 1
ATOM 4099 N N . PRO A 1 517 ? -11.003 0.142 -6.619 1.00 65.38 517 PRO A N 1
ATOM 4100 C CA . PRO A 1 517 ? -11.602 -1.144 -6.949 1.00 65.38 517 PRO A CA 1
ATOM 4101 C C . PRO A 1 517 ? -13.069 -1.000 -7.368 1.00 65.38 517 PRO A C 1
ATOM 4103 O O . PRO A 1 517 ? -13.780 -0.123 -6.884 1.00 65.38 517 PRO A O 1
ATOM 4106 N N . CYS A 1 518 ? -13.523 -1.896 -8.244 1.00 68.94 518 CYS A N 1
ATOM 4107 C CA . CYS A 1 518 ? -14.938 -1.998 -8.587 1.00 68.94 518 CYS A CA 1
ATOM 4108 C C . CYS A 1 518 ? -15.757 -2.468 -7.376 1.00 68.94 518 CYS A C 1
ATOM 4110 O O . CYS A 1 518 ? -15.245 -3.226 -6.552 1.00 68.94 518 CYS A O 1
ATOM 4112 N N . HIS A 1 519 ? -17.045 -2.107 -7.338 1.00 71.06 519 HIS A N 1
ATOM 4113 C CA . HIS A 1 519 ? -17.981 -2.521 -6.284 1.00 71.06 519 HIS A CA 1
ATOM 4114 C C . HIS A 1 519 ? -18.002 -4.036 -6.041 1.00 71.06 519 HIS A C 1
ATOM 4116 O O . HIS A 1 519 ? -18.145 -4.509 -4.917 1.00 71.06 519 HIS A O 1
ATOM 4122 N N . LYS A 1 520 ? -17.853 -4.817 -7.111 1.00 76.25 520 LYS A N 1
ATOM 4123 C CA . LYS A 1 520 ? -17.752 -6.269 -7.045 1.00 76.25 520 LYS A CA 1
ATOM 4124 C C . LYS A 1 520 ? -16.315 -6.699 -7.311 1.00 76.25 520 LYS A C 1
ATOM 4126 O O . LYS A 1 520 ? -15.806 -6.523 -8.416 1.00 76.25 520 LYS A O 1
ATOM 4131 N N . LEU A 1 521 ? -15.703 -7.340 -6.324 1.00 78.94 521 LEU A N 1
ATOM 4132 C CA . LEU A 1 521 ? -14.391 -7.963 -6.430 1.00 78.94 521 LEU A CA 1
ATOM 4133 C C . LEU A 1 521 ? -14.532 -9.487 -6.408 1.00 78.94 521 LEU A C 1
ATOM 4135 O O . LEU A 1 521 ? -14.780 -10.092 -5.365 1.00 78.94 521 LEU A O 1
ATOM 4139 N N . SER A 1 522 ? -14.328 -10.101 -7.570 1.00 82.00 522 SER A N 1
ATOM 4140 C CA . SER A 1 522 ? -14.382 -11.554 -7.751 1.00 82.00 522 SER A CA 1
ATOM 4141 C C . SER A 1 522 ? -12.989 -12.166 -7.584 1.00 82.00 522 SER A C 1
ATOM 4143 O O . SER A 1 522 ? -12.052 -11.798 -8.298 1.00 82.00 522 SER A O 1
ATOM 4145 N N . LEU A 1 523 ? -12.827 -13.116 -6.660 1.00 86.62 523 LEU A N 1
ATOM 4146 C CA . LEU A 1 523 ? -11.537 -13.755 -6.372 1.00 86.62 523 LEU A CA 1
ATOM 4147 C C . LEU A 1 523 ? -11.633 -15.281 -6.329 1.00 86.62 523 LEU A C 1
ATOM 4149 O O . LEU A 1 523 ? -12.679 -15.858 -6.053 1.00 86.62 523 LEU A O 1
ATOM 4153 N N . LYS A 1 524 ? -10.494 -15.938 -6.568 1.00 89.88 524 LYS A N 1
ATOM 4154 C CA . LYS A 1 524 ? -10.278 -17.381 -6.387 1.00 89.88 524 LYS A CA 1
ATOM 4155 C C . LYS A 1 524 ? -8.965 -17.610 -5.643 1.00 89.88 524 LYS A C 1
ATOM 4157 O O . LYS A 1 524 ? -8.050 -16.785 -5.699 1.00 89.88 524 LYS A O 1
ATOM 4162 N N . VAL A 1 525 ? -8.844 -18.749 -4.967 1.00 90.31 525 VAL A N 1
ATOM 4163 C CA . VAL A 1 525 ? -7.560 -19.172 -4.387 1.00 90.31 525 VAL A CA 1
ATOM 4164 C C . VAL A 1 525 ? -6.541 -19.387 -5.514 1.00 90.31 525 VAL A C 1
ATOM 4166 O O . VAL A 1 525 ? -6.840 -20.032 -6.513 1.00 90.31 525 VAL A O 1
ATOM 4169 N N . GLY A 1 526 ? -5.336 -18.841 -5.355 1.00 88.94 526 GLY A N 1
ATOM 4170 C CA . GLY A 1 526 ? -4.268 -18.864 -6.358 1.00 88.94 526 GLY A CA 1
ATOM 4171 C C . GLY A 1 526 ? -4.227 -17.642 -7.280 1.00 88.94 526 GLY A C 1
ATOM 4172 O O . GLY A 1 526 ? -3.289 -17.507 -8.060 1.00 88.94 526 GLY A O 1
ATOM 4173 N N . VAL A 1 527 ? -5.193 -16.724 -7.177 1.00 89.44 527 VAL A N 1
ATOM 4174 C CA . VAL A 1 527 ? -5.194 -15.477 -7.957 1.00 89.44 527 VAL A CA 1
ATOM 4175 C C . VAL A 1 527 ? -4.111 -14.516 -7.448 1.00 89.44 527 VAL A C 1
ATOM 4177 O O . VAL A 1 527 ? -4.023 -14.295 -6.233 1.00 89.44 527 VAL A O 1
ATOM 4180 N N . PRO A 1 528 ? -3.301 -13.914 -8.342 1.00 89.81 528 PRO A N 1
ATOM 4181 C CA . PRO A 1 528 ? -2.427 -12.808 -7.984 1.00 89.81 528 PRO A CA 1
ATOM 4182 C C . PRO A 1 528 ? -3.225 -11.504 -7.815 1.00 89.81 528 PRO A C 1
ATOM 4184 O O . PRO A 1 528 ? -4.014 -11.131 -8.675 1.00 89.81 528 PRO A O 1
ATOM 4187 N N . VAL A 1 529 ? -2.975 -10.779 -6.727 1.00 87.50 529 VAL A N 1
ATOM 4188 C CA . VAL A 1 529 ? -3.564 -9.464 -6.432 1.00 87.50 529 VAL A CA 1
ATOM 4189 C C . VAL A 1 529 ? -2.470 -8.447 -6.117 1.00 87.50 529 VAL A C 1
ATOM 4191 O O . VAL A 1 529 ? -1.355 -8.811 -5.726 1.00 87.50 529 VAL A O 1
ATOM 4194 N N . LYS A 1 530 ? -2.772 -7.157 -6.266 1.00 86.12 530 LYS A N 1
ATOM 4195 C CA . LYS A 1 530 ? -1.854 -6.057 -5.941 1.00 86.12 530 LYS A CA 1
ATOM 4196 C C . LYS A 1 530 ? -2.433 -5.205 -4.816 1.00 86.12 530 LYS A C 1
ATOM 4198 O O . LYS A 1 530 ? -3.587 -4.791 -4.878 1.00 86.12 530 LYS A O 1
ATOM 4203 N N . LEU A 1 531 ? -1.610 -4.901 -3.816 1.00 80.00 531 LEU A N 1
ATOM 4204 C CA . LEU A 1 531 ? -1.985 -3.990 -2.739 1.00 80.00 531 LEU A CA 1
ATOM 4205 C C . LEU A 1 531 ? -1.998 -2.537 -3.241 1.00 80.00 531 LEU A C 1
ATOM 4207 O O . LEU A 1 531 ? -1.049 -2.103 -3.896 1.00 80.00 531 LEU A O 1
ATOM 4211 N N . LEU A 1 532 ? -3.047 -1.779 -2.914 1.00 74.19 532 LEU A N 1
ATOM 4212 C CA . LEU A 1 532 ? -3.238 -0.398 -3.391 1.00 74.19 532 LEU A CA 1
ATOM 4213 C C . LEU A 1 532 ? -2.759 0.684 -2.412 1.00 74.19 532 LEU A C 1
ATOM 4215 O O . LEU A 1 532 ? -2.701 1.860 -2.764 1.00 74.19 532 LEU A O 1
ATOM 4219 N N . ARG A 1 533 ? -2.375 0.308 -1.188 1.00 69.12 533 ARG A N 1
ATOM 4220 C CA . ARG A 1 533 ? -1.947 1.241 -0.138 1.00 69.12 533 ARG A CA 1
ATOM 4221 C C . ARG A 1 533 ? -0.783 0.692 0.673 1.00 69.12 533 ARG A C 1
ATOM 4223 O O . ARG A 1 533 ? -0.512 -0.503 0.674 1.00 69.12 533 ARG A O 1
ATOM 4230 N N . ASN A 1 534 ? -0.107 1.581 1.389 1.00 73.62 534 ASN A N 1
ATOM 4231 C CA . ASN A 1 534 ? 0.840 1.164 2.415 1.00 73.62 534 ASN A CA 1
ATOM 4232 C C . ASN A 1 534 ? 0.049 0.754 3.663 1.00 73.62 534 ASN A C 1
ATOM 4234 O O . ASN A 1 534 ? -0.707 1.570 4.188 1.00 73.62 534 ASN A O 1
ATOM 4238 N N . MET A 1 535 ? 0.219 -0.491 4.108 1.00 72.06 535 MET A N 1
ATOM 4239 C CA . MET A 1 535 ? -0.355 -1.006 5.359 1.00 72.06 535 MET A CA 1
ATOM 4240 C C . MET A 1 535 ? 0.738 -1.211 6.407 1.00 72.06 535 MET A C 1
ATOM 4242 O O . MET A 1 535 ? 0.674 -0.670 7.505 1.00 72.06 535 MET A O 1
ATOM 4246 N N . ASP A 1 536 ? 1.791 -1.943 6.039 1.00 70.50 536 ASP A N 1
ATOM 4247 C CA . ASP A 1 536 ? 2.917 -2.228 6.925 1.00 70.50 536 ASP A CA 1
ATOM 4248 C C . ASP A 1 536 ? 4.210 -2.320 6.112 1.00 70.50 536 ASP A C 1
ATOM 4250 O O . ASP A 1 536 ? 4.545 -3.349 5.519 1.00 70.50 536 ASP A O 1
ATOM 4254 N N . GLN A 1 537 ? 4.954 -1.214 6.082 1.00 69.12 537 GLN A N 1
ATOM 4255 C CA . GLN A 1 537 ? 6.205 -1.130 5.329 1.00 69.12 537 GLN A CA 1
ATOM 4256 C C . GLN A 1 537 ? 7.284 -2.056 5.898 1.00 69.12 537 GLN A C 1
ATOM 4258 O O . GLN A 1 537 ? 8.097 -2.581 5.137 1.00 69.12 537 GLN A O 1
ATOM 4263 N N . SER A 1 538 ? 7.269 -2.296 7.213 1.00 64.00 538 SER A N 1
ATOM 4264 C CA . SER A 1 538 ? 8.245 -3.163 7.877 1.00 64.00 538 SER A CA 1
ATOM 4265 C C . SER A 1 538 ? 8.086 -4.624 7.444 1.00 64.00 538 SER A C 1
ATOM 4267 O O . SER A 1 538 ? 9.080 -5.320 7.244 1.00 64.00 538 SER A O 1
ATOM 4269 N N . LYS A 1 539 ? 6.841 -5.053 7.186 1.00 70.62 539 LYS A N 1
ATOM 4270 C CA . LYS A 1 539 ? 6.494 -6.389 6.669 1.00 70.62 539 LYS A CA 1
ATOM 4271 C C . LYS A 1 539 ? 6.456 -6.463 5.134 1.00 70.62 539 LYS A C 1
ATOM 4273 O O . LYS A 1 539 ? 6.161 -7.516 4.572 1.00 70.62 539 LYS A O 1
ATOM 4278 N N . GLY A 1 540 ? 6.765 -5.367 4.434 1.00 74.81 540 GLY A N 1
ATOM 4279 C CA . GLY A 1 540 ? 6.755 -5.299 2.969 1.00 74.81 540 GLY A CA 1
ATOM 4280 C C . GLY A 1 540 ? 5.360 -5.182 2.339 1.00 74.81 540 GLY A C 1
ATOM 4281 O O . GLY A 1 540 ? 5.219 -5.401 1.134 1.00 74.81 540 GLY A O 1
ATOM 4282 N N . LEU A 1 541 ? 4.333 -4.825 3.116 1.00 79.44 541 LEU A N 1
ATOM 4283 C CA . LEU A 1 541 ? 2.969 -4.541 2.656 1.00 79.44 541 LEU A CA 1
ATOM 4284 C C . LEU A 1 541 ? 2.837 -3.071 2.247 1.00 79.44 541 LEU A C 1
ATOM 4286 O O . LEU A 1 541 ? 2.234 -2.246 2.941 1.00 79.44 541 LEU A O 1
ATOM 4290 N N . CYS A 1 542 ? 3.440 -2.752 1.108 1.00 79.69 542 CYS A N 1
ATOM 4291 C CA . CYS A 1 542 ? 3.427 -1.428 0.504 1.00 79.69 542 CYS A CA 1
ATOM 4292 C C . CYS A 1 542 ? 2.506 -1.396 -0.720 1.00 79.69 542 CYS A C 1
ATOM 4294 O O . CYS A 1 542 ? 2.207 -2.431 -1.320 1.00 79.69 542 CYS A O 1
ATOM 4296 N N . ASN A 1 543 ? 2.121 -0.194 -1.150 1.00 80.06 543 ASN A N 1
ATOM 4297 C CA . ASN A 1 543 ? 1.437 -0.015 -2.425 1.00 80.06 543 ASN A CA 1
ATOM 4298 C C . ASN A 1 543 ? 2.289 -0.624 -3.555 1.00 80.06 543 ASN A C 1
ATOM 4300 O O . ASN A 1 543 ? 3.476 -0.322 -3.697 1.00 80.06 543 ASN A O 1
ATOM 4304 N N . GLY A 1 544 ? 1.679 -1.506 -4.342 1.00 79.69 544 GLY A N 1
ATOM 4305 C CA . GLY A 1 544 ? 2.326 -2.245 -5.415 1.00 79.69 544 GLY A CA 1
ATOM 4306 C C . GLY A 1 544 ? 2.854 -3.624 -5.038 1.00 79.69 544 GLY A C 1
ATOM 4307 O O . GLY A 1 544 ? 3.217 -4.371 -5.949 1.00 79.69 544 GLY A O 1
ATOM 4308 N N . THR A 1 545 ? 2.861 -3.995 -3.753 1.00 85.06 545 THR A N 1
ATOM 4309 C CA . THR A 1 545 ? 3.201 -5.359 -3.335 1.00 85.06 545 THR A CA 1
ATOM 4310 C C . THR A 1 545 ? 2.203 -6.341 -3.941 1.00 85.06 545 THR A C 1
ATOM 4312 O O . THR A 1 545 ? 0.991 -6.207 -3.765 1.00 85.06 545 THR A O 1
ATOM 4315 N N . ARG A 1 546 ? 2.720 -7.334 -4.668 1.00 90.12 546 ARG A N 1
ATOM 4316 C CA . ARG A 1 546 ? 1.932 -8.420 -5.246 1.00 90.12 546 ARG A CA 1
ATOM 4317 C C . ARG A 1 546 ? 1.820 -9.573 -4.261 1.00 90.12 546 ARG A C 1
ATOM 4319 O O . ARG A 1 546 ? 2.808 -9.970 -3.631 1.00 90.12 546 ARG A O 1
ATOM 4326 N N . LEU A 1 547 ? 0.620 -10.118 -4.166 1.00 92.00 547 LEU A N 1
ATOM 4327 C CA . LEU A 1 547 ? 0.252 -11.213 -3.284 1.00 92.00 547 LEU A CA 1
ATOM 4328 C C . LEU A 1 547 ? -0.459 -12.296 -4.098 1.00 92.00 547 LEU A C 1
ATOM 4330 O O . LEU A 1 547 ? -1.030 -12.003 -5.140 1.00 92.00 547 LEU A O 1
ATOM 4334 N N . VAL A 1 548 ? -0.455 -13.532 -3.615 1.00 92.81 548 VAL A N 1
ATOM 4335 C CA . VAL A 1 548 ? -1.287 -14.623 -4.138 1.00 92.81 548 VAL A CA 1
ATOM 4336 C C . VAL A 1 548 ? -2.274 -15.027 -3.059 1.00 92.81 548 VAL A C 1
ATOM 4338 O O . VAL A 1 548 ? -1.865 -15.289 -1.926 1.00 92.81 548 VAL A O 1
ATOM 4341 N N . ILE A 1 549 ? -3.561 -15.082 -3.396 1.00 91.69 549 ILE A N 1
ATOM 4342 C CA . ILE A 1 549 ? -4.607 -15.498 -2.460 1.00 91.69 549 ILE A CA 1
ATOM 4343 C C . ILE A 1 549 ? -4.397 -16.964 -2.077 1.00 91.69 549 ILE A C 1
ATOM 4345 O O . ILE A 1 549 ? -4.363 -17.842 -2.936 1.00 91.69 549 ILE A O 1
ATOM 4349 N N . THR A 1 550 ? -4.280 -17.242 -0.782 1.00 90.75 550 THR A N 1
ATOM 4350 C CA . THR A 1 550 ? -4.119 -18.604 -0.252 1.00 90.75 550 THR A CA 1
ATOM 4351 C C . THR A 1 550 ? -5.388 -19.123 0.410 1.00 90.75 550 THR A C 1
ATOM 4353 O O . THR A 1 550 ? -5.616 -20.331 0.414 1.00 90.75 550 THR A O 1
ATOM 4356 N N . ARG A 1 551 ? -6.237 -18.232 0.936 1.00 85.69 551 ARG A N 1
ATOM 4357 C CA . ARG A 1 551 ? -7.553 -18.571 1.487 1.00 85.69 551 ARG A CA 1
ATOM 4358 C C . ARG A 1 551 ? -8.489 -17.368 1.421 1.00 85.69 551 ARG A C 1
ATOM 4360 O O . ARG A 1 551 ? -8.077 -16.244 1.699 1.00 85.69 551 ARG A O 1
ATOM 4367 N N . LEU A 1 552 ? -9.748 -17.642 1.100 1.00 80.38 552 LEU A N 1
ATOM 4368 C CA . LEU A 1 552 ? -10.838 -16.674 1.070 1.00 80.38 552 LEU A CA 1
ATOM 4369 C C . LEU A 1 552 ? -11.725 -16.918 2.293 1.00 80.38 552 LEU A C 1
ATOM 4371 O O . LEU A 1 552 ? -12.333 -17.982 2.415 1.00 80.38 552 LEU A O 1
ATOM 4375 N N . GLY A 1 553 ? -11.698 -15.985 3.239 1.00 68.12 553 GLY A N 1
ATOM 4376 C CA . GLY A 1 553 ? -12.591 -15.949 4.392 1.00 68.12 553 GLY A CA 1
ATOM 4377 C C . GLY A 1 553 ? -13.757 -14.993 4.161 1.00 68.12 553 GLY A C 1
ATOM 4378 O O . GLY A 1 553 ? -13.813 -14.303 3.141 1.00 68.12 553 GLY A O 1
ATOM 4379 N N . VAL A 1 554 ? -14.691 -14.940 5.107 1.00 63.25 554 VAL A N 1
ATOM 4380 C CA . VAL A 1 554 ? -15.876 -14.074 4.985 1.00 63.25 554 VAL A CA 1
ATOM 4381 C C . VAL A 1 554 ? -15.470 -12.612 5.160 1.00 63.25 554 VAL A C 1
ATOM 4383 O O . VAL A 1 554 ? -15.908 -11.755 4.392 1.00 63.25 554 VAL A O 1
ATOM 4386 N N . ARG A 1 555 ? -14.603 -12.328 6.139 1.00 66.50 555 ARG A N 1
ATOM 4387 C CA . ARG A 1 555 ? -14.152 -10.966 6.470 1.00 66.50 555 ARG A CA 1
ATOM 4388 C C . ARG A 1 555 ? -12.649 -10.774 6.310 1.00 66.50 555 ARG A C 1
ATOM 4390 O O . ARG A 1 555 ? -12.183 -9.640 6.210 1.00 66.50 555 ARG A O 1
ATOM 4397 N N . ILE A 1 556 ? -11.893 -11.873 6.255 1.00 72.19 556 ILE A N 1
ATOM 4398 C CA . ILE A 1 556 ? -10.432 -11.854 6.151 1.00 72.19 556 ILE A CA 1
ATOM 4399 C C . ILE A 1 556 ? -9.969 -12.665 4.954 1.00 72.19 556 ILE A C 1
ATOM 4401 O O . ILE A 1 556 ? -10.318 -13.832 4.783 1.00 72.19 556 ILE A O 1
ATOM 4405 N N . MET A 1 557 ? -9.089 -12.066 4.161 1.00 82.38 557 MET A N 1
ATOM 4406 C CA . MET A 1 557 ? -8.357 -12.778 3.122 1.00 82.38 557 MET A CA 1
ATOM 4407 C C . MET A 1 557 ? -6.966 -13.146 3.609 1.00 82.38 557 MET A C 1
ATOM 4409 O O . MET A 1 557 ? -6.262 -12.334 4.208 1.00 82.38 557 MET A O 1
ATOM 4413 N N . HIS A 1 558 ? -6.547 -14.370 3.308 1.00 87.94 558 HIS A N 1
ATOM 4414 C CA . HIS A 1 558 ? -5.164 -14.777 3.479 1.00 87.94 558 HIS A CA 1
ATOM 4415 C C . HIS A 1 558 ? -4.460 -14.683 2.141 1.00 87.94 558 HIS A C 1
ATOM 4417 O O . HIS A 1 558 ? -4.934 -15.217 1.132 1.00 87.94 558 HIS A O 1
ATOM 4423 N N . ALA A 1 559 ? -3.299 -14.047 2.146 1.00 90.69 559 ALA A N 1
ATOM 4424 C CA . ALA A 1 559 ? -2.497 -13.913 0.952 1.00 90.69 559 ALA A CA 1
ATOM 4425 C C . ALA A 1 559 ? -1.019 -14.096 1.276 1.00 90.69 559 ALA A C 1
ATOM 4427 O O . ALA A 1 559 ? -0.551 -13.767 2.364 1.00 90.69 559 ALA A O 1
ATOM 4428 N N . ARG A 1 560 ? -0.265 -14.639 0.328 1.00 92.81 560 ARG A N 1
ATOM 4429 C CA . ARG A 1 560 ? 1.182 -14.796 0.442 1.00 92.81 560 ARG A CA 1
ATOM 4430 C C . ARG A 1 560 ? 1.863 -13.778 -0.451 1.00 92.81 560 ARG A C 1
ATOM 4432 O O . ARG A 1 560 ? 1.546 -13.695 -1.633 1.00 92.81 560 ARG A O 1
ATOM 4439 N N . ILE A 1 561 ? 2.784 -12.992 0.096 1.00 91.88 561 ILE A N 1
ATOM 4440 C CA . ILE A 1 561 ? 3.473 -11.957 -0.683 1.00 91.88 561 ILE A CA 1
ATOM 4441 C C . ILE A 1 561 ? 4.513 -12.613 -1.594 1.00 91.88 561 ILE A C 1
ATOM 4443 O O . ILE A 1 561 ? 5.275 -13.481 -1.170 1.00 91.88 561 ILE A O 1
ATOM 4447 N N . ILE A 1 562 ? 4.510 -12.221 -2.869 1.00 91.62 562 ILE A N 1
ATOM 4448 C CA . ILE A 1 562 ? 5.365 -12.796 -3.920 1.00 91.62 562 ILE A CA 1
ATOM 4449 C C . ILE A 1 562 ? 6.407 -11.802 -4.446 1.00 91.62 562 ILE A C 1
ATOM 4451 O O . ILE A 1 562 ? 7.271 -12.165 -5.237 1.00 91.62 562 ILE A O 1
ATOM 4455 N N . THR A 1 563 ? 6.366 -10.539 -4.015 1.00 84.19 563 THR A N 1
ATOM 4456 C CA . THR A 1 563 ? 7.324 -9.499 -4.425 1.00 84.19 563 THR A CA 1
ATOM 4457 C C . THR A 1 563 ? 7.832 -8.692 -3.239 1.00 84.19 563 THR A C 1
ATOM 4459 O O . THR A 1 563 ? 7.072 -8.412 -2.318 1.00 84.19 563 THR A O 1
ATOM 4462 N N . GLY A 1 564 ? 9.073 -8.211 -3.318 1.00 79.00 564 GLY A N 1
ATOM 4463 C CA . GLY A 1 564 ? 9.659 -7.328 -2.306 1.00 79.00 564 GLY A CA 1
ATOM 4464 C C . GLY A 1 564 ? 10.289 -8.077 -1.130 1.00 79.00 564 GLY A C 1
ATOM 4465 O O . GLY A 1 564 ? 10.462 -9.294 -1.171 1.00 79.00 564 GLY A O 1
ATOM 4466 N N . SER A 1 565 ? 10.658 -7.332 -0.088 1.00 69.19 565 SER A N 1
ATOM 4467 C CA . SER A 1 565 ? 11.375 -7.843 1.092 1.00 69.19 565 SER A CA 1
ATOM 4468 C C . SER A 1 565 ? 10.577 -8.861 1.908 1.00 69.19 565 SER A C 1
ATOM 4470 O O . SER A 1 565 ? 11.176 -9.716 2.548 1.00 69.19 565 SER A O 1
ATOM 4472 N N . GLY A 1 566 ? 9.244 -8.801 1.859 1.00 77.88 566 GLY A N 1
ATOM 4473 C CA . GLY A 1 566 ? 8.355 -9.733 2.559 1.00 77.88 566 GLY A CA 1
ATOM 4474 C C . GLY A 1 566 ? 8.030 -11.019 1.789 1.00 77.88 566 GLY A C 1
ATOM 4475 O O . GLY A 1 566 ? 7.165 -11.776 2.229 1.00 77.88 566 GLY A O 1
ATOM 4476 N N . SER A 1 567 ? 8.668 -11.272 0.636 1.00 85.25 567 SER A N 1
ATOM 4477 C CA . SER A 1 567 ? 8.362 -12.422 -0.231 1.00 85.25 567 SER A CA 1
ATOM 4478 C C . SER A 1 567 ? 8.394 -13.756 0.524 1.00 85.25 567 SER A C 1
ATOM 4480 O O . SER A 1 567 ? 9.335 -14.045 1.255 1.00 85.25 567 SER A O 1
ATOM 4482 N N . GLY A 1 568 ? 7.375 -14.588 0.309 1.00 86.06 568 GLY A N 1
ATOM 4483 C CA . GLY A 1 568 ? 7.177 -15.879 0.976 1.00 86.06 568 GLY A CA 1
ATOM 4484 C C . GLY A 1 568 ? 6.345 -15.802 2.260 1.00 86.06 568 GLY A C 1
ATOM 4485 O O . GLY A 1 568 ? 5.794 -16.816 2.687 1.00 86.06 568 GLY A O 1
ATOM 4486 N N . THR A 1 569 ? 6.180 -14.613 2.843 1.00 88.56 569 THR A N 1
ATOM 4487 C CA . THR A 1 569 ? 5.399 -14.425 4.073 1.00 88.56 569 THR A CA 1
ATOM 4488 C C . THR A 1 569 ? 3.902 -14.492 3.782 1.00 88.56 569 THR A C 1
ATOM 4490 O O . THR A 1 569 ? 3.428 -13.932 2.793 1.00 88.56 569 THR A O 1
ATOM 4493 N N . THR A 1 570 ? 3.143 -15.167 4.648 1.00 90.25 570 THR A N 1
ATOM 4494 C CA . THR A 1 570 ? 1.672 -15.159 4.599 1.00 90.25 570 THR A CA 1
ATOM 4495 C C . THR A 1 570 ? 1.131 -14.075 5.522 1.00 90.25 570 THR A C 1
ATOM 4497 O O . THR A 1 570 ? 1.589 -13.932 6.654 1.00 90.25 570 THR A O 1
ATOM 4500 N N . VAL A 1 571 ? 0.158 -13.319 5.029 1.00 88.19 571 VAL A N 1
ATOM 4501 C CA . VAL A 1 571 ? -0.473 -12.189 5.708 1.00 88.19 571 VAL A CA 1
ATOM 4502 C C . VAL A 1 571 ? -1.990 -12.339 5.684 1.00 88.19 571 VAL A C 1
ATOM 4504 O O . VAL A 1 571 ? -2.548 -13.002 4.806 1.00 88.19 571 VAL A O 1
ATOM 4507 N N . GLN A 1 572 ? -2.643 -11.716 6.657 1.00 83.50 572 GLN A N 1
ATOM 4508 C CA . GLN A 1 572 ? -4.093 -11.589 6.735 1.00 83.50 572 GLN A CA 1
ATOM 4509 C C . GLN A 1 572 ? -4.472 -10.149 6.427 1.00 83.50 572 GLN A C 1
ATOM 4511 O O . GLN A 1 572 ? -3.839 -9.225 6.936 1.00 83.50 572 GLN A O 1
ATOM 4516 N N . ILE A 1 573 ? -5.474 -9.969 5.575 1.00 80.81 573 ILE A N 1
ATOM 4517 C CA . ILE A 1 573 ? -5.924 -8.656 5.123 1.00 80.81 573 ILE A CA 1
ATOM 4518 C C . ILE A 1 573 ? -7.425 -8.553 5.437 1.00 80.81 573 ILE A C 1
ATOM 4520 O O . ILE A 1 573 ? -8.215 -9.249 4.786 1.00 80.81 573 ILE A O 1
ATOM 4524 N N . PRO A 1 574 ? -7.822 -7.754 6.450 1.00 74.38 574 PRO A N 1
ATOM 4525 C CA . PRO A 1 574 ? -9.227 -7.480 6.759 1.00 74.38 574 PRO A CA 1
ATOM 4526 C C . PRO A 1 574 ? -9.793 -6.468 5.763 1.00 74.38 574 PRO A C 1
ATOM 4528 O O . PRO A 1 574 ? -9.010 -5.766 5.130 1.00 74.38 574 PRO A O 1
ATOM 4531 N N . ARG A 1 575 ? -11.122 -6.345 5.647 1.00 68.12 575 ARG A N 1
ATOM 4532 C CA . ARG A 1 575 ? -11.767 -5.237 4.911 1.00 68.12 575 ARG A CA 1
ATOM 4533 C C . ARG A 1 575 ? -11.263 -3.878 5.406 1.00 68.12 575 ARG A C 1
ATOM 4535 O O . ARG A 1 575 ? -11.041 -3.699 6.595 1.00 68.12 575 ARG A O 1
ATOM 4542 N N . ILE A 1 576 ? -11.056 -2.954 4.472 1.00 67.94 576 ILE A N 1
ATOM 4543 C CA . ILE A 1 576 ? -10.523 -1.611 4.720 1.00 67.94 576 ILE A CA 1
ATOM 4544 C C . ILE A 1 576 ? -11.378 -0.612 3.949 1.00 67.94 576 ILE A C 1
ATOM 4546 O O . ILE A 1 576 ? -11.761 -0.877 2.808 1.00 67.94 576 ILE A O 1
ATOM 4550 N N . VAL A 1 577 ? -11.614 0.540 4.567 1.00 65.69 577 VAL A N 1
ATOM 4551 C CA . VAL A 1 577 ? -12.282 1.694 3.976 1.00 65.69 577 VAL A CA 1
ATOM 4552 C C . VAL A 1 577 ? -11.301 2.472 3.099 1.00 65.69 577 VAL A C 1
ATOM 4554 O O . VAL A 1 577 ? -10.203 2.864 3.519 1.00 65.69 577 VAL A O 1
ATOM 4557 N N . PHE A 1 578 ? -11.710 2.706 1.857 1.00 66.06 578 PHE A N 1
ATOM 4558 C CA . PHE A 1 578 ? -11.073 3.614 0.916 1.00 66.06 578 PHE A CA 1
ATOM 4559 C C . PHE A 1 578 ? -11.875 4.900 0.841 1.00 66.06 578 PHE A C 1
ATOM 4561 O O . PHE A 1 578 ? -12.990 4.894 0.338 1.00 66.06 578 PHE A O 1
ATOM 4568 N N . LEU A 1 579 ? -11.269 5.993 1.294 1.00 63.88 579 LEU A N 1
ATOM 4569 C CA . LEU A 1 579 ? -11.760 7.340 1.041 1.00 63.88 579 LEU A CA 1
ATOM 4570 C C . LEU A 1 579 ? -11.215 7.812 -0.304 1.00 63.88 579 LEU A C 1
ATOM 4572 O O . LEU A 1 579 ? -10.000 7.795 -0.526 1.00 63.88 579 LEU A O 1
ATOM 4576 N N . HIS A 1 580 ? -12.104 8.228 -1.197 1.00 65.12 580 HIS A N 1
ATOM 4577 C CA . HIS A 1 580 ? -11.736 8.742 -2.503 1.00 65.12 580 HIS A CA 1
ATOM 4578 C C . HIS A 1 580 ? -12.358 10.100 -2.770 1.00 65.12 580 HIS A C 1
ATOM 4580 O O . HIS A 1 580 ? -13.574 10.239 -2.892 1.00 65.12 580 HIS A O 1
ATOM 4586 N N . GLU A 1 581 ? -11.483 11.085 -2.917 1.00 61.25 581 GLU A N 1
ATOM 4587 C CA . GLU A 1 581 ? -11.822 12.400 -3.433 1.00 61.25 581 GLU A CA 1
ATOM 4588 C C . GLU A 1 581 ? -11.549 12.405 -4.943 1.00 61.25 581 GLU A C 1
ATOM 4590 O O . GLU A 1 581 ? -10.407 12.238 -5.379 1.00 61.25 581 GLU A O 1
ATOM 4595 N N . ASP A 1 582 ? -12.601 12.568 -5.742 1.00 61.62 582 ASP A N 1
ATOM 4596 C CA . ASP A 1 582 ? -12.509 12.813 -7.182 1.00 61.62 582 ASP A CA 1
ATOM 4597 C C . ASP A 1 582 ? -13.085 14.201 -7.445 1.00 61.62 582 ASP A C 1
ATOM 4599 O O . ASP A 1 582 ? -14.235 14.456 -7.108 1.00 61.62 582 ASP A O 1
ATOM 4603 N N . GLU A 1 583 ? -12.322 15.095 -8.075 1.00 60.31 583 GLU A N 1
ATOM 4604 C CA . GLU A 1 583 ? -12.787 16.452 -8.405 1.00 60.31 583 GLU A CA 1
ATOM 4605 C C . GLU A 1 583 ? -14.036 16.456 -9.310 1.00 60.31 583 GLU A C 1
ATOM 4607 O O . GLU A 1 583 ? -14.730 17.468 -9.420 1.00 60.31 583 GLU A O 1
ATOM 4612 N N . ARG A 1 584 ? -14.331 15.330 -9.976 1.00 58.81 584 ARG A N 1
ATOM 4613 C CA . ARG A 1 584 ? -15.531 15.134 -10.802 1.00 58.81 584 ARG A CA 1
ATOM 4614 C C . ARG A 1 584 ? -16.757 14.725 -9.987 1.00 58.81 584 ARG A C 1
ATOM 4616 O O . ARG A 1 584 ? -17.867 14.812 -10.509 1.00 58.81 584 ARG A O 1
ATOM 4623 N N . LEU A 1 585 ? -16.567 14.251 -8.757 1.00 53.53 585 LEU A N 1
ATOM 4624 C CA . LEU A 1 585 ? -17.639 13.856 -7.854 1.00 53.53 585 LEU A CA 1
ATOM 4625 C C . LEU A 1 585 ? -17.881 14.977 -6.833 1.00 53.53 585 LEU A C 1
ATOM 4627 O O . LEU A 1 585 ? -16.937 15.517 -6.264 1.00 53.53 585 LEU A O 1
ATOM 4631 N N . PRO A 1 586 ? -19.143 15.341 -6.555 1.00 49.50 586 PRO A N 1
ATOM 4632 C CA . PRO A 1 586 ? -19.460 16.393 -5.589 1.00 49.50 586 PRO A CA 1
ATOM 4633 C C . PRO A 1 586 ? -19.374 15.914 -4.128 1.00 49.50 586 PRO A C 1
ATOM 4635 O O . PRO A 1 586 ? -19.857 16.598 -3.229 1.00 49.50 586 PRO A O 1
ATOM 4638 N N . PHE A 1 587 ? -18.805 14.732 -3.891 1.00 55.72 587 PHE A N 1
ATOM 4639 C CA . PHE A 1 587 ? -18.719 14.076 -2.595 1.00 55.72 587 PHE A CA 1
ATOM 4640 C C . PHE A 1 587 ? -17.478 13.183 -2.509 1.00 55.72 587 PHE A C 1
ATOM 4642 O O . PHE A 1 587 ? -16.903 12.797 -3.528 1.00 55.72 587 PHE A O 1
ATOM 4649 N N . ILE A 1 588 ? -17.100 12.820 -1.285 1.00 54.59 588 ILE A N 1
ATOM 4650 C CA . ILE A 1 588 ? -16.027 11.858 -1.033 1.00 54.59 588 ILE A CA 1
ATOM 4651 C C . ILE A 1 588 ? -16.656 10.471 -0.951 1.00 54.59 588 ILE A C 1
ATOM 4653 O O . ILE A 1 588 ? -17.618 10.258 -0.215 1.00 54.59 588 ILE A O 1
ATOM 4657 N N . PHE A 1 589 ? -16.150 9.543 -1.749 1.00 56.50 589 PHE A N 1
ATOM 4658 C CA . PHE A 1 589 ? -16.695 8.198 -1.880 1.00 56.50 589 PHE A CA 1
ATOM 4659 C C . PHE A 1 589 ? -15.971 7.234 -0.938 1.00 56.50 589 PHE A C 1
ATOM 4661 O O . PHE A 1 589 ? -14.737 7.224 -0.909 1.00 56.50 589 PHE A O 1
ATOM 4668 N N . MET A 1 590 ? -16.722 6.437 -0.176 1.00 51.62 590 MET A N 1
ATOM 4669 C CA . MET A 1 590 ? -16.194 5.409 0.723 1.00 51.62 590 MET A CA 1
ATOM 4670 C C 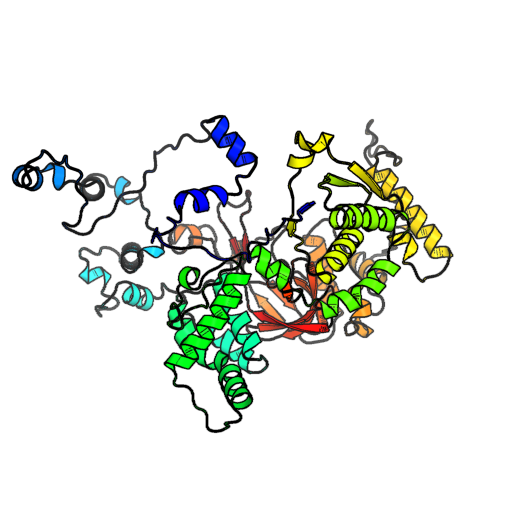. MET A 1 590 ? -16.435 4.025 0.123 1.00 51.62 590 MET A C 1
ATOM 4672 O O . MET A 1 590 ? -17.580 3.669 -0.129 1.00 51.62 590 MET A O 1
ATOM 4676 N N . LEU A 1 591 ? -15.371 3.247 -0.094 1.00 53.94 591 LEU A N 1
ATOM 4677 C CA . LEU A 1 591 ? -15.442 1.891 -0.655 1.00 53.94 591 LEU A CA 1
ATOM 4678 C C . LEU A 1 591 ? -14.778 0.876 0.284 1.00 53.94 591 LEU A C 1
ATOM 4680 O O . LEU A 1 591 ? -13.649 1.070 0.728 1.00 53.94 591 LEU A O 1
ATOM 4684 N N . TYR A 1 592 ? -15.442 -0.251 0.530 1.00 52.34 592 TYR A N 1
ATOM 4685 C CA . TYR A 1 592 ? -14.972 -1.304 1.440 1.00 52.34 592 TYR A CA 1
ATOM 4686 C C . TYR A 1 592 ? -14.364 -2.497 0.687 1.00 52.34 592 TYR A C 1
ATOM 4688 O O . TYR A 1 592 ? -14.822 -3.629 0.835 1.00 52.34 592 TYR A O 1
ATOM 4696 N N . LEU A 1 593 ? -13.344 -2.282 -0.152 1.00 52.12 593 LEU A N 1
ATOM 4697 C CA . LEU A 1 593 ? -12.659 -3.377 -0.857 1.00 52.12 593 LEU A CA 1
ATOM 4698 C C . LEU A 1 593 ? -11.157 -3.137 -1.011 1.00 52.12 593 LEU A C 1
ATOM 4700 O O . LEU A 1 593 ? -10.707 -2.028 -1.263 1.00 52.12 593 LEU A O 1
ATOM 4704 N N . ASN A 1 594 ? -10.373 -4.212 -0.881 1.00 52.50 594 ASN A N 1
ATOM 4705 C CA . ASN A 1 594 ? -8.918 -4.140 -0.700 1.00 52.50 594 ASN A CA 1
ATOM 4706 C C . ASN A 1 594 ? -8.045 -4.353 -1.931 1.00 52.50 594 ASN A C 1
ATOM 4708 O O . ASN A 1 594 ? -6.824 -4.214 -1.827 1.00 52.50 594 ASN A O 1
ATOM 4712 N N . PHE A 1 595 ? -8.603 -4.753 -3.068 1.00 51.62 595 PHE A N 1
ATOM 4713 C CA . PHE A 1 595 ? -7.764 -5.283 -4.135 1.00 51.62 595 PHE A CA 1
ATOM 4714 C C . PHE A 1 595 ? -8.201 -4.808 -5.502 1.00 51.62 595 PHE A C 1
ATOM 4716 O O . PHE A 1 595 ? -9.387 -4.740 -5.804 1.00 51.62 595 PHE A O 1
ATOM 4723 N N . TYR A 1 596 ? -7.195 -4.559 -6.335 1.00 43.69 596 TYR A N 1
ATOM 4724 C CA . TYR A 1 596 ? -7.337 -4.664 -7.774 1.00 43.69 596 TYR A CA 1
ATOM 4725 C C . TYR A 1 596 ? -6.800 -6.027 -8.208 1.00 43.69 596 TYR A C 1
ATOM 4727 O O . TYR A 1 596 ? -5.828 -6.551 -7.639 1.00 43.69 596 TYR A O 1
ATOM 4735 N N . TRP A 1 597 ? -7.456 -6.589 -9.209 1.00 41.84 597 TRP A N 1
ATOM 4736 C CA . TRP A 1 597 ? -6.950 -7.728 -9.955 1.00 41.84 597 TRP A CA 1
ATOM 4737 C C . TRP A 1 597 ? -5.740 -7.288 -10.801 1.00 41.84 597 TRP A C 1
ATOM 4739 O O . TRP A 1 597 ? -5.628 -6.111 -11.126 1.00 41.84 597 TRP A O 1
ATOM 4749 N N . PHE A 1 598 ? -4.804 -8.196 -11.086 1.00 42.38 598 PHE A N 1
ATOM 4750 C CA . PHE A 1 598 ? -3.628 -7.879 -11.902 1.00 42.38 598 PHE A CA 1
ATOM 4751 C C . PHE A 1 598 ? -3.963 -7.822 -13.392 1.00 42.38 598 PHE A C 1
ATOM 4753 O O . PHE A 1 598 ? -4.360 -8.900 -13.886 1.00 42.38 598 PHE A O 1
#

Radius of gyration: 30.63 Å; chains: 1; bounding box: 77×72×86 Å

pLDDT: mean 70.64, std 17.14, range [23.64, 95.5]

Foldseek 3Di:
DKDFDDPDDPDDDDDDDDDDDDPPDPVVVVVVVPDPQDPVNVVCVVPVDPPDDDVVDDDDFDDADQVRDDDDDDPPDDPVCCVPDPVNNDGSVNVLVVCVVPDVVSVVDDDDDPVPPLVVLLVLLVVVQPPDPDSQSSQADPNDGDPTSVVSCVVVVLADACVLVLVVLVVCLVPDDLLQSLLVLLQCLPFHDHRDNAVSCVRRVVSNQPVVQVVVCVVVVHPPDDDDPLVSSLVSQVSSQVSQVLVPHGCVNSPHDHHPPDDPPDPDPSLVCVLQVDDLVVLVVCLVVLCVLDDPLLVVVLCVVVVCVVVVHDAAEDEDEDPQLCPVSSVVNSSSVCSNVVGRIDDDDDPPVCCVDPCVVRYDYRYRYDRSVLVPDPDDPVVSVVVVVVVVQVVCVVVVNAFFCDDDPDPDRDHHDDPPVVDFDQPPHNLVRVCCVFCPPCQVCLQPLVSVVVTDDDDPDVVVVVVSLVVVQVSHDADKDKDFKQKDFPCCSPPDVVVCVVQPSVNRQVDDDPLDDHRIDIDGQSFKWFFCAQSDVPLPRHGGFIWGFHDDDPFKTWTATSDDPNHRDIHIDGWGWDWDDDPVDPTTMIIGDTTDGD

Secondary structure (DSSP, 8-state):
-EE-----------------------HHHHHHHT----HHHHHHHHHT------SS---PPP---TT-------TTS-HHHHHH-GGGG--HHHHHHHHHHH-TTGGG-----GGGTHHHHHHHHHHHSTT--SHHHHTEETTEE-SSHHHHHHHTT-S--THHHHHHHHHHHTT--HHHHHHHHHHHHHHS--S-HHHHHHHHGGGG-HHHHHHHHHHTT-TT----HHHHHHHHHHHHHHHHHHHT--TTTTTPPPPSSPPPS----HHHHHHH-S-HHHHHHHHHHHHHT--HHHHHHHHHHHHHHHTT---EEEEEE-TTS-HHHHHHHHHHHHHHTT---EE----GGGTTSGGGGGEEEEEE---GGGTS--S-HHHHHHHHHHHHHHHHHHTT-S-EE--SS-SS--EEPPPGGGSPP-TT-HHHHHHHHHSTTHHHHTT-HHHHHT-----SSHHHHHHHHHHHHHHS-S--EEEEP--EETTTTTSHHHHHHHS-HHHHTT---TTS--SEEEE-TT-EEEE-S-SBTTTTB-TT-EEEEEEE-SSEEEEEE-SSTTTT-EEEEE---EEEE-TTSSSEEEE---EEE-

Sequence (598 aa):
MVSIFRASDQSQSGQQSQGSQETVIDEVFDYLDCRYLTALEAIWRLFQYNIHYSHPTVERLPIDLPFENNIVFRDSQPLSEIASNPASRRTKLTAWFDLNASDPAAKLLTYPEPTAGDLYYERMLLNSVCGATSFDELQTVNGVMYQTYKEACNAVGMLDDNSEWLHTMQEATASASCDQLRTMFVDILLYSDVADAKELWESCWSYMGDDIIQNMRSAHCNDQLTINTDSLKDYILHKLGDILFLRGYSLQYVNLPTPVLNRPTGFANRLLTEQYSYNIADLRMQVPHLLYGLNTEQKTVLDDVVQSVHSRHSELFFVYGHGGTGKTFVWQAITAVLRSEGRVVLTVASSASIANSYLWSSCRLLKLNVNMRLLIYNGRLSDRAAIAEFADWLLSVGDGSALAIPLYNSNEADWIRIPDRFLVDHGDDKQQAIIAAVYADLHANFHNDDYLRVRAIVTPKNDAENSLNDAILTHIPGEQFDYLSHDTVQGADNISEDLQTMYPTDILNSITTGSLPCHKLSLKVGVPVKLLRNMDQSKGLCNGTRLVITRLGVRIMHARIITGSGSGTTVQIPRIVFLHEDERLPFIFMLYLNFYWF